Protein AF-A0A182JE90-F1 (afdb_monomer)

Secondary structure (DSSP, 8-state):
------EEEEEE-SB-TTS-B-SS-EEEEEEEE-HHHHHHHS-GGGGGGGSSTTEEEEEESSTT-S--TT-TTPEEEEEEEETTEEEEEEEEEEEE---EE-TTS-EE--TTSPEEEEEGGGGHHHHHHHGGGGGSSSTT--TTTTBPSSTT---GGGS-STTT-TTEEEEEEEETTTTEEEEEEEEE--SSS--SEES-SBTT-SSB--TT-TT--B--EE--EEEEEE-TTTTSSTTTT--EEEEESS---TTSTT--PPB--SS---TTS-EEEEE-EESSSB-SB-EEEEEEEPPHHHHHHHHHTTT-----TTTEEEEEETTPPTT---EEPTTPEEEEEEEETTEEEEEEEEEEEE--SS--TTPPEEEEESGGGHHHHHHHHH-

Mean predicted aligned error: 13.79 Å

Foldseek 3Di:
DDDDQPKFKWKFQAAALVRDGHPDIDMFIKGWDDLVVQCVQDDVVCNVLSVDPQKTKTAGPDARDADWGGQAQTFGWDWDQDPVGTDIDGQWGFHAFAWDADPVRDIGHHRRHITMTGGVVVCVVVCVVVVCVVVCFQLQNPPQAFAAPPVVPPDPVPDDPQLGQFFKFWDWDQPVVVRDIATAFIAGAADQFDAGWTLAFFQVDQWDDDPVGNPDIDGIDHADWPDKAQDPCQPPPHLFRVDIDTGGDDTDPPVDSSHHGATAGQDPPCAQHWKKWWAWFDAPGTHGGIDIFIKHWDDVVVQQVVCVVVVDRHDDPQFKTWIDTPQDDPPDDTHHGWNTFIWDWDDDPNGIGIYTQFTQHHDDNDDDNGHIGMGTGCNVCSVVCSVVVVD

Nearest PDB structures (foldseek):
  2bvx-assembly1_H  TM=7.458E-01  e=7.186E-11  Homo sapiens
  6tki-assembly1_H  TM=7.402E-01  e=2.080E-10  Homo sapiens
  3s7h-assembly1_B  TM=7.512E-01  e=5.710E-10  Homo sapiens
  1e0f-assembly1_D  TM=7.401E-01  e=7.448E-10  Homo sapiens
  1nrq-assembly1_H  TM=7.266E-01  e=6.241E-09  Homo sapiens

pLDDT: mean 82.3, std 11.25, range [27.52, 96.44]

Radius of gyration: 26.9 Å; Cα contacts (8 Å, |Δi|>4): 839; chains: 1; bounding box: 68×47×77 Å

Sequence (391 aa):
MLEDKLGGIVAGFGKTEQNKVSEVLQQTSIRIISKKECRKLLPANTHYLMDDDSKFCGVGESSDSNVCEGDSGGGLYAGTNTVGGVVWYLQGIVSAAPRKDHASGVTTCDANLPAVYTNVEKYRDWIAAHEKVLDERNLLKDSTCGVVRNVDVASETAKPLFNQYPWNALLEFTHLKKNSLVLICSGVLIHRRRSVRLGEFDIRTRDDTDASAPHQTFRAFSIDIEEVILHPNINKPPYSNDLALLRLKYDVDTAKANIHPICLPSLEEYKEQSLTLTGWKRSKHIFPTLERDTMITSSASECQDQYGTLHLDLPSTDDIVCAGYNNRPKGKCHNYAAGSPLQYIKRVDGNYHYFLAGLMAFSLPNCRMNATEVFVKLNGATEWIKKTVLS

Organism: Anopheles atroparvus (NCBI:txid41427)

Structure (mmCIF, N/CA/C/O backbone):
data_AF-A0A182JE90-F1
#
_entry.id   AF-A0A182JE90-F1
#
loop_
_atom_site.group_PDB
_atom_site.id
_atom_site.type_symbol
_atom_site.label_atom_id
_atom_site.label_alt_id
_atom_site.label_comp_id
_atom_site.label_asym_id
_atom_site.label_entity_id
_atom_site.label_seq_id
_atom_site.pdbx_PDB_ins_code
_atom_site.Cartn_x
_atom_site.Cartn_y
_atom_site.Cartn_z
_atom_site.occupancy
_atom_site.B_iso_or_equiv
_atom_site.auth_seq_id
_atom_site.auth_comp_id
_atom_site.auth_asym_id
_atom_site.auth_atom_id
_atom_site.pdbx_PDB_model_num
ATOM 1 N N . MET A 1 1 ? -12.183 -18.434 42.262 1.00 27.52 1 MET A N 1
ATOM 2 C CA . MET A 1 1 ? -13.412 -17.940 41.608 1.00 27.52 1 MET A CA 1
ATOM 3 C C . MET A 1 1 ? -13.403 -16.429 41.734 1.00 27.52 1 MET A C 1
ATOM 5 O O . MET A 1 1 ? -13.079 -15.947 42.811 1.00 27.52 1 MET A O 1
ATOM 9 N N . LEU A 1 2 ? -13.685 -15.715 40.650 1.00 33.16 2 LEU A N 1
ATOM 10 C CA . LEU A 1 2 ? -14.079 -14.307 40.662 1.00 33.16 2 LEU A CA 1
ATOM 11 C C . LEU A 1 2 ? -15.421 -14.286 39.937 1.00 33.16 2 LEU A C 1
ATOM 13 O O . LEU A 1 2 ? -15.488 -14.741 38.798 1.00 33.16 2 LEU A O 1
ATOM 17 N N . GLU A 1 3 ? -16.474 -13.871 40.630 1.00 28.88 3 GLU A N 1
ATOM 18 C CA . GLU A 1 3 ? -17.836 -13.850 40.096 1.00 28.88 3 GLU A CA 1
ATOM 19 C C . GLU A 1 3 ? -18.093 -12.526 39.364 1.00 28.88 3 GLU A C 1
ATOM 21 O O . GLU A 1 3 ? -17.723 -11.461 39.856 1.00 28.88 3 GLU A O 1
ATOM 26 N N . ASP A 1 4 ? -18.704 -12.616 38.182 1.00 38.41 4 ASP A N 1
ATOM 27 C CA . ASP A 1 4 ? -19.538 -11.625 37.485 1.00 38.41 4 ASP A CA 1
ATOM 28 C C . ASP A 1 4 ? -19.367 -10.124 37.810 1.00 38.41 4 ASP A C 1
ATOM 30 O O . ASP A 1 4 ? -20.339 -9.390 38.006 1.00 38.41 4 ASP A O 1
ATOM 34 N N . LYS A 1 5 ? -18.142 -9.598 37.697 1.00 47.75 5 LYS A N 1
ATOM 35 C CA . LYS A 1 5 ? -17.958 -8.201 37.274 1.00 47.75 5 LYS A CA 1
ATOM 36 C C . LYS A 1 5 ? -18.107 -8.111 35.752 1.00 47.75 5 LYS A C 1
ATOM 38 O O . LYS A 1 5 ? -17.116 -8.115 35.026 1.00 47.75 5 LYS A O 1
ATOM 43 N N . LEU A 1 6 ? -19.346 -7.988 35.262 1.00 72.31 6 LEU A N 1
ATOM 44 C CA . LEU A 1 6 ? -19.583 -7.521 33.892 1.00 72.31 6 LEU A CA 1
ATOM 45 C C . LEU A 1 6 ? -19.164 -6.044 33.805 1.00 72.31 6 LEU A C 1
ATOM 47 O O . LEU A 1 6 ? -19.884 -5.143 34.238 1.00 72.31 6 LEU A O 1
ATOM 51 N N . GLY A 1 7 ? -17.977 -5.801 33.265 1.00 82.75 7 GLY A N 1
ATOM 52 C CA . GLY A 1 7 ? -17.381 -4.478 33.144 1.00 82.75 7 GLY A CA 1
ATOM 53 C C . GLY A 1 7 ? -16.079 -4.524 32.355 1.00 82.75 7 GLY A C 1
ATOM 54 O O . GLY A 1 7 ? -15.557 -5.596 32.050 1.00 82.75 7 GLY A O 1
ATOM 55 N N . GLY A 1 8 ? -15.556 -3.351 32.022 1.00 92.44 8 GLY A N 1
ATOM 56 C CA . GLY A 1 8 ? -14.350 -3.215 31.215 1.00 92.44 8 GLY A CA 1
ATOM 57 C C . GLY A 1 8 ? -13.751 -1.818 31.294 1.00 92.44 8 GLY A C 1
ATOM 58 O O . GLY A 1 8 ? -14.289 -0.933 31.959 1.00 92.44 8 GLY A O 1
ATOM 59 N N . ILE A 1 9 ? -12.637 -1.627 30.597 1.00 94.31 9 ILE A N 1
ATOM 60 C CA . ILE A 1 9 ? -11.972 -0.332 30.454 1.00 94.31 9 ILE A CA 1
ATOM 61 C C . ILE A 1 9 ? -12.398 0.302 29.131 1.00 94.31 9 ILE A C 1
ATO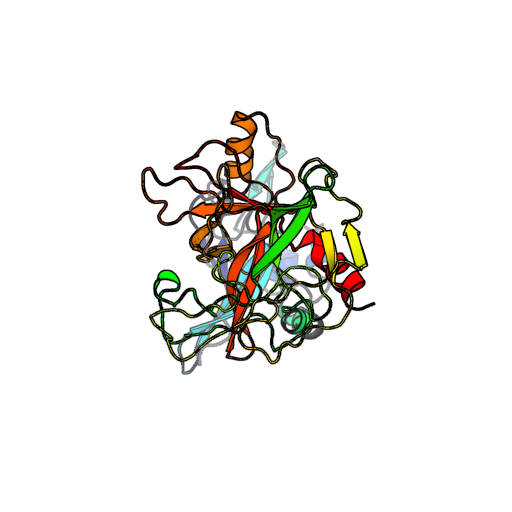M 63 O O . ILE A 1 9 ? -12.369 -0.357 28.090 1.00 94.31 9 ILE A O 1
ATOM 67 N N . VAL A 1 10 ? -12.772 1.578 29.167 1.00 94.19 10 VAL A N 1
ATOM 68 C CA . VAL A 1 10 ? -12.825 2.447 27.979 1.00 94.19 10 VAL A CA 1
ATOM 69 C C . VAL A 1 10 ? -11.572 3.306 27.939 1.00 94.19 10 VAL A C 1
ATOM 71 O O . VAL A 1 10 ? -11.056 3.681 28.992 1.00 94.19 10 VAL A O 1
ATOM 74 N N . ALA A 1 11 ? -11.106 3.644 26.740 1.00 92.69 11 ALA A N 1
ATOM 75 C CA . ALA A 1 11 ? -10.035 4.613 26.538 1.00 92.69 11 ALA A CA 1
ATOM 76 C C . ALA A 1 11 ? -10.356 5.524 25.346 1.00 92.69 11 ALA A C 1
ATOM 78 O O . ALA A 1 11 ? -10.935 5.063 24.360 1.00 92.69 11 ALA A O 1
ATOM 79 N N . GLY A 1 12 ? -9.994 6.804 25.441 1.00 89.38 12 GLY A N 1
ATOM 80 C CA . GLY A 1 12 ? -10.393 7.811 24.459 1.00 89.38 12 GLY A CA 1
ATOM 81 C C . GLY A 1 12 ? -9.766 9.192 24.662 1.00 89.38 12 GLY A C 1
ATOM 82 O O . GLY A 1 12 ? -9.000 9.426 25.600 1.00 89.38 12 GLY A O 1
ATOM 83 N N . PHE A 1 13 ? -10.088 10.093 23.736 1.00 88.81 13 PHE A N 1
ATOM 84 C CA . PHE A 1 13 ? -9.635 11.491 23.694 1.00 88.81 13 PHE A CA 1
ATOM 85 C C . PHE A 1 13 ? -10.816 12.480 23.767 1.00 88.81 13 PHE A C 1
ATOM 87 O O . PHE A 1 13 ? -10.643 13.673 23.514 1.00 88.81 13 PHE A O 1
ATOM 94 N N . GLY A 1 14 ? -12.027 11.997 24.071 1.00 85.69 14 GLY A N 1
ATOM 95 C CA . GLY A 1 14 ? -13.228 12.814 24.185 1.00 85.69 14 GLY A CA 1
ATOM 96 C C . GLY A 1 14 ? -13.172 13.841 25.314 1.00 85.69 14 GLY A C 1
ATOM 97 O O . GLY A 1 14 ? -12.132 14.113 25.924 1.00 85.69 14 GLY A O 1
ATOM 98 N N . LYS A 1 15 ? -14.314 14.480 25.568 1.00 86.31 15 LYS A N 1
ATOM 99 C CA . LYS A 1 15 ? -14.397 15.524 26.590 1.00 86.31 15 LYS A CA 1
ATOM 100 C C . LYS A 1 15 ? -14.193 14.964 27.999 1.00 86.31 15 LYS A C 1
ATOM 102 O O . LYS A 1 15 ? -14.953 14.109 28.436 1.00 86.31 15 LYS A O 1
ATOM 107 N N . THR A 1 16 ? -13.240 15.529 28.733 1.00 84.38 16 THR A N 1
ATOM 108 C CA . THR A 1 16 ? -13.053 15.290 30.169 1.00 84.38 16 THR A CA 1
ATOM 109 C C . THR A 1 16 ? -14.214 15.855 30.995 1.00 84.38 16 THR A C 1
ATOM 111 O O . THR A 1 16 ? -15.074 16.590 30.496 1.00 84.38 16 THR A O 1
ATOM 114 N N . GLU A 1 17 ? -14.195 15.600 32.301 1.00 80.50 17 GLU A N 1
ATOM 115 C CA . GLU A 1 17 ? -15.108 16.166 33.295 1.00 80.50 17 GLU A CA 1
ATOM 116 C C . GLU A 1 17 ? -15.094 17.711 33.341 1.00 80.50 17 GLU A C 1
ATOM 118 O O . GLU A 1 17 ? -16.080 18.327 33.743 1.00 80.50 17 GLU A O 1
ATOM 123 N N . GLN A 1 18 ? -14.036 18.371 32.839 1.00 81.81 18 GLN A N 1
ATOM 124 C CA . GLN A 1 18 ? -14.008 19.831 32.628 1.00 81.81 18 GLN A CA 1
ATOM 125 C C . GLN A 1 18 ? -14.626 20.277 31.283 1.00 81.81 18 GLN A C 1
ATOM 127 O O . GLN A 1 18 ? -14.460 21.433 30.885 1.00 81.81 18 GLN A O 1
ATOM 132 N N . ASN A 1 19 ? -15.330 19.387 30.572 1.00 80.56 19 ASN A N 1
ATOM 133 C CA . ASN A 1 19 ? -15.979 19.614 29.272 1.00 80.56 19 ASN A CA 1
ATOM 134 C C . ASN A 1 19 ? -14.999 20.038 28.148 1.00 80.56 19 ASN A C 1
ATOM 136 O O . ASN A 1 19 ? -15.390 20.733 27.207 1.00 80.56 19 ASN A O 1
ATOM 140 N N . LYS A 1 20 ? -13.727 19.615 28.234 1.00 84.94 20 LYS A N 1
ATOM 141 C CA . LYS A 1 20 ? -12.659 19.885 27.252 1.00 84.94 20 LYS A CA 1
ATOM 142 C C . LYS A 1 20 ? -12.189 18.594 26.589 1.00 84.94 20 LYS A C 1
ATOM 144 O O . LYS A 1 20 ? -11.984 17.611 27.284 1.00 84.94 20 LYS A O 1
ATOM 149 N N . VAL A 1 21 ? -11.978 18.615 25.273 1.00 85.25 21 VAL A N 1
ATOM 150 C CA . VAL A 1 21 ? -11.321 17.516 24.534 1.00 85.25 21 VAL A CA 1
ATOM 151 C C . VAL A 1 21 ? -9.910 17.308 25.095 1.00 85.25 21 VAL A C 1
ATOM 153 O O . VAL A 1 21 ? -9.232 18.294 25.394 1.00 85.25 21 VAL A O 1
ATOM 156 N N . SER A 1 22 ? -9.479 16.055 25.257 1.00 84.88 22 SER A N 1
ATOM 157 C CA . SER A 1 22 ? -8.168 15.745 25.834 1.00 84.88 22 SER A CA 1
ATOM 158 C C . SER A 1 22 ? -7.094 15.565 24.761 1.00 84.88 22 SER A C 1
ATOM 160 O O . SER A 1 22 ? -7.275 14.811 23.810 1.00 84.88 22 SER A O 1
ATOM 162 N N . GLU A 1 23 ? -5.942 16.215 24.937 1.00 84.38 23 GLU A N 1
ATOM 163 C CA . GLU A 1 23 ? -4.753 16.031 24.083 1.00 84.38 23 GLU A CA 1
ATOM 164 C C . GLU A 1 23 ? -3.990 14.729 24.411 1.00 84.38 23 GLU A C 1
ATOM 166 O O . GLU A 1 23 ? -3.116 14.303 23.658 1.00 84.38 23 GLU A O 1
ATOM 171 N N . VAL A 1 24 ? -4.317 14.083 25.536 1.00 86.06 24 VAL A N 1
ATOM 172 C CA . VAL A 1 24 ? -3.668 12.864 26.042 1.00 86.06 24 VAL A CA 1
ATOM 173 C C . VAL A 1 24 ? -4.723 11.782 26.246 1.00 86.06 24 VAL A C 1
ATOM 175 O O . VAL A 1 24 ? -5.781 12.057 26.811 1.00 86.06 24 VAL A O 1
ATOM 178 N N . LEU A 1 25 ? -4.420 10.546 25.838 1.00 89.38 25 LEU A N 1
ATOM 179 C CA . LEU A 1 25 ? -5.324 9.402 25.979 1.00 89.38 25 LEU A CA 1
ATOM 180 C C . LEU A 1 25 ? -5.727 9.203 27.449 1.00 89.38 25 LEU A C 1
ATOM 182 O O . LEU A 1 25 ? -4.871 8.977 28.305 1.00 89.38 25 LEU A O 1
ATOM 186 N N . GLN A 1 26 ? -7.029 9.258 27.723 1.00 92.31 26 GLN A N 1
ATOM 187 C CA . GLN A 1 26 ? -7.613 8.959 29.031 1.00 92.31 26 GLN A CA 1
ATOM 188 C C . GLN A 1 26 ? -8.208 7.549 29.042 1.00 92.31 26 GLN A C 1
ATOM 190 O O . GLN A 1 26 ? -8.471 6.970 27.988 1.00 92.31 26 GLN A O 1
ATOM 195 N N . GLN A 1 27 ? -8.451 7.003 30.236 1.00 93.38 27 GLN A N 1
ATOM 196 C CA . GLN A 1 27 ? -9.161 5.735 30.418 1.00 93.38 27 GLN A CA 1
ATOM 197 C C . GLN A 1 27 ? -10.010 5.732 31.694 1.00 93.38 27 GLN A C 1
ATOM 199 O O . GLN A 1 27 ? -9.674 6.420 32.658 1.00 93.38 27 GLN A O 1
ATOM 204 N N . THR A 1 28 ? -11.071 4.922 31.735 1.00 92.62 28 THR A N 1
ATOM 205 C CA . THR A 1 28 ? -11.839 4.674 32.969 1.00 92.62 28 THR A CA 1
ATOM 206 C C . THR A 1 28 ? -12.511 3.297 32.994 1.00 92.62 28 THR A C 1
ATOM 208 O O . THR A 1 28 ? -12.670 2.646 31.959 1.00 92.62 28 THR A O 1
ATOM 211 N N . SER A 1 29 ? -12.895 2.850 34.192 1.00 93.38 29 SER A N 1
ATOM 212 C CA . SER A 1 29 ? -13.616 1.598 34.435 1.00 93.38 29 SER A CA 1
ATOM 213 C C . SER A 1 29 ? -15.122 1.799 34.300 1.00 93.38 29 SER A C 1
ATOM 215 O O . SER A 1 29 ? -15.720 2.594 35.028 1.00 93.38 29 SER A O 1
ATOM 217 N N . ILE A 1 30 ? -15.747 1.017 33.423 1.00 93.88 30 ILE A N 1
ATOM 218 C CA . ILE A 1 30 ? -17.191 1.003 33.187 1.00 93.88 30 ILE A CA 1
ATOM 219 C C . ILE A 1 30 ? -17.784 -0.312 33.698 1.00 93.88 30 ILE A C 1
ATOM 221 O O . ILE A 1 30 ? -17.393 -1.398 33.264 1.00 93.88 30 ILE A O 1
ATOM 225 N N . ARG A 1 31 ? -18.783 -0.214 34.578 1.00 93.31 31 ARG A N 1
ATOM 226 C CA . ARG A 1 31 ? -19.623 -1.329 35.032 1.00 93.31 31 ARG A CA 1
ATOM 227 C C . ARG A 1 31 ? -20.856 -1.434 34.140 1.00 93.31 31 ARG A C 1
ATOM 229 O O . ARG A 1 31 ? -21.599 -0.463 33.992 1.00 93.31 31 ARG A O 1
ATOM 236 N N . ILE A 1 32 ? -21.100 -2.613 33.573 1.00 93.44 32 ILE A N 1
ATOM 237 C CA . ILE A 1 32 ? -22.286 -2.887 32.753 1.00 93.44 32 ILE A CA 1
ATOM 238 C C . ILE A 1 32 ? -23.518 -2.985 33.665 1.00 93.44 32 ILE A C 1
ATOM 240 O O . ILE A 1 32 ? -23.453 -3.521 34.774 1.00 93.44 32 ILE A O 1
ATOM 244 N N . ILE A 1 33 ? -24.649 -2.455 33.197 1.00 93.06 33 ILE A N 1
ATOM 245 C CA . ILE A 1 33 ? -25.927 -2.450 33.921 1.00 93.06 33 ILE A CA 1
ATOM 246 C C . ILE A 1 33 ? -27.022 -3.168 33.133 1.00 93.06 33 ILE A C 1
ATOM 248 O O . ILE A 1 33 ? -26.974 -3.277 31.905 1.00 93.06 33 ILE A O 1
ATOM 252 N N . SER A 1 34 ? -28.051 -3.649 33.833 1.00 92.50 34 SER A N 1
ATOM 253 C CA . SER A 1 34 ? -29.170 -4.336 33.174 1.00 92.50 34 SER A CA 1
ATOM 254 C C . SER A 1 34 ? -29.967 -3.376 32.276 1.00 92.50 34 SER A C 1
ATOM 256 O O . SER A 1 34 ? -30.152 -2.209 32.621 1.00 92.50 34 SER A O 1
ATOM 258 N N . LYS A 1 35 ? -30.548 -3.850 31.161 1.00 91.44 35 LYS A N 1
ATOM 259 C CA . LYS A 1 35 ? -31.402 -2.998 30.298 1.00 91.44 35 LYS A CA 1
ATOM 260 C C . LYS A 1 35 ? -32.570 -2.347 31.059 1.00 91.44 35 LYS A C 1
ATOM 262 O O . LYS A 1 35 ? -32.989 -1.240 30.734 1.00 91.44 35 LYS A O 1
ATOM 267 N N . LYS A 1 36 ? -33.089 -3.028 32.092 1.00 91.88 36 LYS A N 1
ATOM 268 C CA . LYS A 1 36 ? -34.163 -2.542 32.980 1.00 91.88 36 LYS A CA 1
ATOM 269 C C . LYS A 1 36 ? -33.703 -1.404 33.898 1.00 91.88 36 LYS A C 1
ATOM 271 O O . LYS A 1 36 ? -34.506 -0.541 34.235 1.00 91.88 36 LYS A O 1
ATOM 276 N N . GLU A 1 37 ? -32.441 -1.412 34.309 1.00 93.06 37 GLU A N 1
ATOM 277 C CA . GLU A 1 37 ? -31.788 -0.321 35.039 1.00 93.06 37 GLU A CA 1
ATOM 278 C C . GLU A 1 37 ? -31.461 0.827 34.078 1.00 93.06 37 GLU A C 1
ATOM 280 O O . GLU A 1 37 ? -31.847 1.962 34.336 1.00 93.06 37 GLU A O 1
ATOM 285 N N . CYS A 1 38 ? -30.898 0.530 32.902 1.00 92.06 38 CYS A N 1
ATOM 286 C CA . CYS A 1 38 ? -30.582 1.548 31.903 1.00 92.06 38 CYS A CA 1
ATOM 287 C C . CYS A 1 38 ? -31.819 2.324 31.424 1.00 92.06 38 CYS A C 1
ATOM 289 O O . CYS A 1 38 ? -31.812 3.549 31.469 1.00 92.06 38 CYS A O 1
ATOM 291 N N . ARG A 1 39 ? -32.932 1.654 31.078 1.00 92.19 39 ARG A N 1
ATOM 292 C CA . ARG A 1 39 ? -34.200 2.339 30.738 1.00 92.19 39 ARG A CA 1
ATOM 293 C C . ARG A 1 39 ? -34.792 3.181 31.882 1.00 92.19 39 ARG A C 1
ATOM 295 O O . ARG A 1 39 ? -35.634 4.025 31.615 1.00 92.19 39 ARG A O 1
ATOM 302 N N . LYS A 1 40 ? -34.397 2.991 33.148 1.00 92.06 40 LYS A N 1
ATOM 303 C CA . LYS A 1 40 ? -34.815 3.899 34.239 1.00 92.06 40 LYS A CA 1
ATOM 304 C C . LYS A 1 40 ? -33.989 5.184 34.293 1.00 92.06 40 LYS A C 1
ATOM 306 O O . LYS A 1 40 ? -34.481 6.179 34.811 1.00 92.06 40 LYS A O 1
ATOM 311 N N . LEU A 1 41 ? -32.743 5.132 33.826 1.00 89.56 41 LEU A N 1
ATOM 312 C CA . LEU A 1 41 ? -31.780 6.233 33.889 1.00 89.56 41 LEU A CA 1
ATOM 313 C C . LEU A 1 41 ? -31.692 7.010 32.562 1.00 89.56 41 LEU A C 1
ATOM 315 O O . LEU A 1 41 ? -31.358 8.190 32.563 1.00 89.56 41 LEU A O 1
ATOM 319 N N . LEU A 1 42 ? -32.000 6.363 31.434 1.00 87.44 42 LEU A N 1
ATOM 320 C CA . LEU A 1 42 ? -32.072 6.995 30.118 1.00 87.44 42 LEU A CA 1
ATOM 321 C C . LEU A 1 42 ? -33.322 7.888 29.970 1.00 87.44 42 LEU A C 1
ATOM 323 O O . LEU A 1 42 ? -34.409 7.493 30.407 1.00 87.44 42 LEU A O 1
ATOM 327 N N . PRO A 1 43 ? -33.212 9.036 29.271 1.00 84.19 43 PRO A N 1
ATOM 328 C CA . PRO A 1 43 ? -34.359 9.830 28.829 1.00 84.19 43 PRO A CA 1
ATOM 329 C C . PRO A 1 43 ? -35.387 9.006 28.038 1.00 84.19 43 PRO A C 1
ATOM 331 O O . PRO A 1 43 ? -35.025 8.164 27.221 1.00 84.19 43 PRO A O 1
ATOM 334 N N . ALA A 1 44 ? -36.683 9.273 28.230 1.00 85.81 44 ALA A N 1
ATOM 335 C CA . ALA A 1 44 ? -37.767 8.491 27.617 1.00 85.81 44 ALA A CA 1
ATOM 336 C C . ALA A 1 44 ? -37.666 8.384 26.080 1.00 85.81 44 ALA A C 1
ATOM 338 O O . ALA A 1 44 ? -37.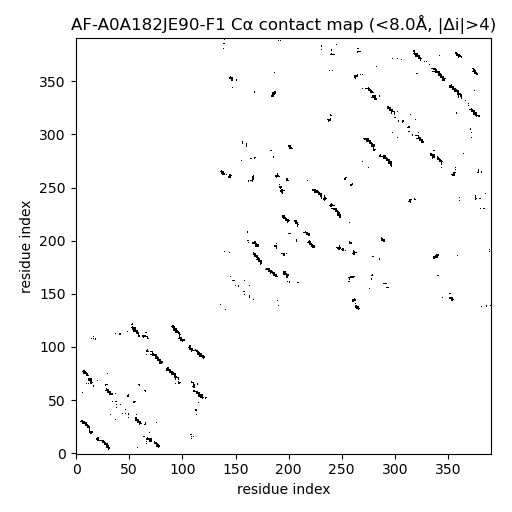950 7.338 25.500 1.00 85.81 44 ALA A O 1
ATOM 339 N N . ASN A 1 45 ? -37.192 9.442 25.416 1.00 84.88 45 ASN A N 1
ATOM 340 C CA . ASN A 1 45 ? -36.989 9.487 23.967 1.00 84.88 45 ASN A CA 1
ATOM 341 C C . ASN A 1 45 ? -35.799 8.645 23.462 1.00 84.88 45 ASN A C 1
ATOM 343 O O . ASN A 1 45 ? -35.604 8.575 22.253 1.00 84.88 45 ASN A O 1
ATOM 347 N N . THR A 1 46 ? -35.006 8.020 24.340 1.00 86.88 46 THR A N 1
ATOM 348 C CA . THR A 1 46 ? -33.884 7.131 23.975 1.00 86.88 46 THR A CA 1
ATOM 349 C C . THR A 1 46 ? -34.089 5.678 24.416 1.00 86.88 46 THR A C 1
ATOM 351 O O . THR A 1 46 ? -33.217 4.839 24.192 1.00 86.88 46 THR A O 1
ATOM 354 N N . HIS A 1 47 ? -35.254 5.329 24.983 1.00 89.44 47 HIS A N 1
ATOM 355 C CA . HIS A 1 47 ? -35.548 3.966 25.469 1.00 89.44 47 HIS A CA 1
ATOM 356 C C . HIS A 1 47 ? -35.495 2.890 24.379 1.00 89.44 47 HIS A C 1
ATOM 358 O O . HIS A 1 47 ? -35.203 1.737 24.706 1.00 89.44 47 HIS A O 1
ATOM 364 N N . TYR A 1 48 ? -35.693 3.287 23.115 1.00 89.19 48 TYR A N 1
ATOM 365 C CA . TYR A 1 48 ? -35.580 2.428 21.933 1.00 89.19 48 TYR A CA 1
ATOM 366 C C . TYR A 1 48 ? -34.189 1.790 21.781 1.00 89.19 48 TYR A C 1
ATOM 368 O O . TYR A 1 48 ? -34.053 0.700 21.231 1.00 89.19 48 TYR A O 1
ATOM 376 N N . LEU A 1 49 ? -33.139 2.424 22.324 1.00 88.56 49 LEU A N 1
ATOM 377 C CA . LEU A 1 49 ? -31.774 1.886 22.314 1.00 88.56 49 LEU A CA 1
ATOM 378 C C . LEU A 1 49 ? -31.638 0.573 23.105 1.00 88.56 49 LEU A C 1
ATOM 380 O O . LEU A 1 49 ? -30.620 -0.097 22.975 1.00 88.56 49 LEU A O 1
ATOM 384 N N . MET A 1 50 ? -32.637 0.217 23.920 1.00 92.69 50 MET A N 1
ATOM 385 C CA . MET A 1 50 ? -32.689 -0.991 24.752 1.00 92.69 50 MET A CA 1
ATOM 386 C C . MET A 1 50 ? -33.767 -1.996 24.299 1.00 92.69 50 MET A C 1
ATOM 388 O O . MET A 1 50 ? -34.086 -2.922 25.053 1.00 92.69 50 MET A O 1
ATOM 392 N N . ASP A 1 51 ? -34.352 -1.814 23.110 1.00 90.75 51 ASP A N 1
ATOM 393 C CA . ASP A 1 51 ? -35.430 -2.668 22.588 1.00 90.75 51 ASP A CA 1
ATOM 394 C C . ASP A 1 51 ? -34.933 -4.048 22.139 1.00 90.75 51 ASP A C 1
ATOM 396 O O . ASP A 1 51 ? -35.597 -5.049 22.408 1.00 90.75 51 ASP A O 1
ATOM 400 N N . ASP A 1 52 ? -33.738 -4.119 21.548 1.00 90.81 52 ASP A N 1
ATOM 401 C CA . ASP A 1 52 ? -33.096 -5.356 21.096 1.00 90.81 52 ASP A CA 1
ATOM 402 C C . ASP A 1 52 ? -31.768 -5.638 21.830 1.00 90.81 52 ASP A C 1
ATOM 404 O O . ASP A 1 52 ? -31.342 -4.900 22.722 1.00 90.81 52 ASP A O 1
ATOM 408 N N . ASP A 1 53 ? -31.131 -6.767 21.515 1.00 90.44 53 ASP A N 1
ATOM 409 C CA . ASP A 1 53 ? -29.857 -7.216 22.100 1.00 90.44 53 ASP A CA 1
ATOM 410 C C . ASP A 1 53 ? -28.601 -6.568 21.494 1.00 90.44 53 ASP A C 1
ATOM 412 O O . ASP A 1 53 ? -27.510 -6.755 22.039 1.00 90.44 53 ASP A O 1
ATOM 416 N N . SER A 1 54 ? -28.730 -5.793 20.410 1.00 93.12 54 SER A N 1
ATOM 417 C CA . SER A 1 54 ? -27.604 -5.153 19.712 1.00 93.12 54 SER A CA 1
ATOM 418 C C . SER A 1 54 ? -26.884 -4.107 20.559 1.00 93.12 54 SER A C 1
ATOM 420 O O . SER A 1 54 ? -25.822 -3.638 20.149 1.00 93.12 54 SER A O 1
ATOM 422 N N . LYS A 1 55 ? -27.445 -3.725 21.715 1.00 95.00 55 LYS A N 1
ATOM 423 C CA . LYS A 1 55 ? -26.899 -2.738 22.651 1.00 95.00 55 LYS A CA 1
ATOM 424 C C . LYS A 1 55 ? -27.019 -3.179 24.109 1.00 95.00 55 LYS A C 1
ATOM 426 O O . LYS A 1 55 ? -27.960 -3.865 24.510 1.00 95.00 55 LYS A O 1
ATOM 431 N N . PHE A 1 56 ? -26.073 -2.706 24.910 1.00 95.12 56 PHE A N 1
ATOM 432 C CA . PHE A 1 56 ? -26.111 -2.717 26.373 1.00 95.12 56 PHE A CA 1
ATOM 433 C C . PHE A 1 56 ? -25.717 -1.333 26.907 1.00 95.12 56 PHE A C 1
ATOM 435 O O . PHE A 1 56 ? -25.368 -0.439 26.136 1.00 95.12 56 PHE A O 1
ATOM 442 N N . CYS A 1 57 ? -25.776 -1.144 28.224 1.00 94.00 57 CYS A N 1
ATOM 443 C CA . CYS A 1 57 ? -25.346 0.097 28.861 1.00 94.00 57 CYS A CA 1
ATOM 444 C C . CYS A 1 57 ? -24.294 -0.146 29.933 1.00 94.00 57 CYS A C 1
ATOM 446 O O . CYS A 1 57 ? -24.267 -1.211 30.553 1.00 94.00 57 CYS A O 1
ATOM 448 N N . GLY A 1 58 ? -23.503 0.884 30.211 1.00 93.50 58 GLY A N 1
ATOM 449 C CA . GLY A 1 58 ? -22.617 0.924 31.365 1.00 93.50 58 GLY A CA 1
ATOM 450 C C . GLY A 1 58 ? -22.584 2.299 32.025 1.00 93.50 58 GLY A C 1
ATOM 451 O O . GLY A 1 58 ? -22.961 3.303 31.422 1.00 93.50 58 GLY A O 1
ATOM 452 N N . VAL A 1 59 ? -22.135 2.323 33.274 1.00 92.19 59 VAL A N 1
ATOM 453 C CA . VAL A 1 59 ? -21.870 3.528 34.075 1.00 92.19 59 VAL A CA 1
ATOM 454 C C . VAL A 1 59 ? -20.431 3.479 34.583 1.00 92.19 59 VAL A C 1
ATOM 456 O O . VAL A 1 59 ? -19.865 2.389 34.693 1.00 92.19 59 VAL A O 1
ATOM 459 N N . GLY A 1 60 ? -19.849 4.626 34.926 1.00 91.06 60 GLY A N 1
ATOM 460 C CA . GLY A 1 60 ? -18.567 4.663 35.632 1.00 91.06 60 GLY A CA 1
ATOM 461 C C . GLY A 1 60 ? -18.583 3.854 36.931 1.00 91.06 60 GLY A C 1
ATOM 462 O O . GLY A 1 60 ? -19.596 3.813 37.634 1.00 91.06 60 GLY A O 1
ATOM 463 N N . GLU A 1 61 ? -17.459 3.220 37.278 1.00 89.12 61 GLU A N 1
ATOM 464 C CA . GLU A 1 61 ? -17.235 2.758 38.660 1.00 89.12 61 GLU A CA 1
ATOM 465 C C . GLU A 1 61 ? -16.931 3.930 39.614 1.00 89.12 61 GLU A C 1
ATOM 467 O O . GLU A 1 61 ? -17.208 3.826 40.808 1.00 89.12 61 GLU A O 1
ATOM 472 N N . SER A 1 62 ? -16.428 5.051 39.085 1.00 84.56 62 SER A N 1
ATOM 473 C CA . SER A 1 62 ? -16.202 6.309 39.809 1.00 84.56 62 SER A CA 1
ATOM 474 C C . SER A 1 62 ? -17.242 7.366 39.428 1.00 84.56 62 SER A C 1
ATOM 476 O O . SER A 1 62 ? -17.650 7.450 38.269 1.00 84.56 62 SER A O 1
ATOM 478 N N . SER A 1 63 ? -17.620 8.219 40.384 1.00 75.69 63 SER A N 1
ATOM 479 C CA . SER A 1 63 ? -18.396 9.438 40.116 1.00 75.69 63 SER A CA 1
ATOM 480 C C . SER A 1 63 ? -17.677 10.342 39.113 1.00 75.69 63 SER A C 1
ATOM 482 O O . SER A 1 63 ? -16.448 10.413 39.118 1.00 75.69 63 SER A O 1
ATOM 484 N N . ASP A 1 64 ? -18.451 11.028 38.273 1.00 78.62 64 ASP A N 1
ATOM 485 C CA . ASP A 1 64 ? -17.974 11.954 37.234 1.00 78.62 64 ASP A CA 1
ATOM 486 C C . ASP A 1 64 ? -16.988 11.360 36.197 1.00 78.62 64 ASP A C 1
ATOM 488 O O . ASP A 1 64 ? -16.375 12.100 35.432 1.00 78.62 64 ASP A O 1
ATOM 492 N N . SER A 1 65 ? -16.873 10.026 36.101 1.00 86.12 65 SER A N 1
ATOM 493 C CA . SER A 1 65 ? -15.951 9.342 35.181 1.00 86.12 65 SER A CA 1
ATOM 494 C C . SER A 1 65 ? -16.684 8.376 34.243 1.00 86.12 65 SER A C 1
ATOM 496 O O . SER A 1 65 ? -17.126 7.305 34.651 1.00 86.12 65 SER A O 1
ATOM 498 N N . ASN A 1 66 ? -16.841 8.756 32.973 1.00 90.31 66 ASN A N 1
ATOM 499 C CA . ASN A 1 66 ? -17.548 7.982 31.944 1.00 90.31 66 ASN A CA 1
ATOM 500 C C . ASN A 1 66 ? -17.060 8.418 30.547 1.00 90.31 66 ASN A C 1
ATOM 502 O O . ASN A 1 66 ? -16.290 9.370 30.442 1.00 90.31 66 ASN A O 1
ATOM 506 N N . VAL A 1 67 ? -17.513 7.756 29.479 1.00 92.31 67 VAL A N 1
ATOM 507 C CA . VAL A 1 67 ? -17.305 8.247 28.100 1.00 92.31 67 VAL A CA 1
ATOM 508 C C . VAL A 1 67 ? -18.137 9.502 27.842 1.00 92.31 67 VAL A C 1
ATOM 510 O O . VAL A 1 67 ? -19.216 9.647 28.415 1.00 92.31 67 VAL A O 1
ATOM 513 N N . CYS A 1 68 ? -17.678 10.382 26.956 1.00 89.38 68 CYS A N 1
ATOM 514 C CA . CYS A 1 68 ? -18.325 11.658 26.655 1.00 89.38 68 CYS A CA 1
ATOM 515 C C . CYS A 1 68 ? -18.319 11.966 25.142 1.00 89.38 68 CYS A C 1
ATOM 517 O O . CYS A 1 68 ? -18.002 11.128 24.295 1.00 89.38 68 CYS A O 1
ATOM 519 N N . GLU A 1 69 ? -18.732 13.181 24.765 1.00 85.06 69 GLU A N 1
ATOM 520 C CA . GLU A 1 69 ? -18.647 13.652 23.378 1.00 85.06 69 GLU A CA 1
ATOM 521 C C . GLU A 1 69 ? -17.198 13.569 22.865 1.00 85.06 69 GLU A C 1
ATOM 523 O O . GLU A 1 69 ? -16.284 14.124 23.474 1.00 85.06 69 GLU A O 1
ATOM 528 N N . GLY A 1 70 ? -17.001 12.884 21.735 1.00 84.94 70 GLY A N 1
ATOM 529 C CA . GLY A 1 70 ? -15.685 12.588 21.155 1.00 84.94 70 GLY A CA 1
ATOM 530 C C . GLY A 1 70 ? -15.238 11.129 21.314 1.00 84.94 70 GLY A C 1
ATOM 531 O O . GLY A 1 70 ? -14.457 10.666 20.492 1.00 84.94 70 GLY A O 1
ATOM 532 N N . ASP A 1 71 ? -15.791 10.376 22.272 1.00 88.44 71 ASP A N 1
ATOM 533 C CA . ASP A 1 71 ? -15.464 8.950 22.464 1.00 88.44 71 ASP A CA 1
ATOM 534 C C . ASP A 1 71 ? -16.350 7.996 21.637 1.00 88.44 71 ASP A C 1
ATOM 536 O O . ASP A 1 71 ? -16.166 6.779 21.673 1.00 88.44 71 ASP A O 1
ATOM 540 N N . SER A 1 72 ? -17.327 8.519 20.888 1.00 88.81 72 SER A N 1
ATOM 541 C CA . SER A 1 72 ? -18.210 7.735 20.011 1.00 88.81 72 SER A CA 1
ATOM 542 C C . SER A 1 72 ? -17.416 6.942 18.968 1.00 88.81 72 SER A C 1
ATOM 544 O O . SER A 1 72 ? -16.616 7.508 18.228 1.00 88.81 72 SER A O 1
ATOM 546 N N . GLY A 1 73 ? -17.661 5.633 18.880 1.00 90.00 73 GLY A N 1
ATOM 547 C CA . GLY A 1 73 ? -16.846 4.702 18.088 1.00 90.00 73 GLY A CA 1
ATOM 548 C C . GLY A 1 73 ? -15.640 4.111 18.837 1.00 90.00 73 GLY A C 1
ATOM 549 O O . GLY A 1 73 ? -15.052 3.147 18.352 1.00 90.00 73 GLY A O 1
ATOM 550 N N . GLY A 1 74 ? -15.304 4.622 20.026 1.00 90.62 74 GLY A N 1
ATOM 551 C CA . GLY A 1 74 ? -14.297 4.048 20.922 1.00 90.62 74 GLY A CA 1
ATOM 552 C C . GLY A 1 74 ? -14.713 2.691 21.502 1.00 90.62 74 GLY A C 1
ATOM 553 O O . GLY A 1 74 ? -15.894 2.336 21.523 1.00 90.62 74 GLY A O 1
ATOM 554 N N . GLY A 1 75 ? -13.734 1.910 21.964 1.00 94.62 75 GLY A N 1
ATOM 555 C CA . GLY A 1 75 ? -13.949 0.551 22.467 1.00 94.62 75 GLY A CA 1
ATOM 556 C C . GLY A 1 75 ? -14.120 0.452 23.986 1.00 94.62 75 GLY A C 1
ATOM 557 O O . GLY A 1 75 ? -13.447 1.147 24.745 1.00 94.62 75 GLY A O 1
ATOM 558 N N . LEU A 1 76 ? -14.981 -0.474 24.418 1.00 95.31 76 LEU A N 1
ATOM 559 C CA . LEU A 1 76 ? -15.012 -1.033 25.772 1.00 95.31 76 LEU A CA 1
ATOM 560 C C . LEU A 1 76 ? -14.335 -2.409 25.750 1.00 95.31 76 LEU A C 1
ATOM 562 O O . LEU A 1 76 ? -14.793 -3.317 25.046 1.00 95.31 76 LEU A O 1
ATOM 566 N N . TYR A 1 77 ? -13.278 -2.570 26.544 1.00 94.94 77 TYR A N 1
ATOM 567 C CA . TYR A 1 77 ? -12.417 -3.751 26.550 1.00 94.94 77 TYR A CA 1
ATOM 568 C C . TYR A 1 77 ? -12.494 -4.513 27.878 1.00 94.94 77 TYR A C 1
ATOM 570 O O . TYR A 1 77 ? -12.300 -3.933 28.946 1.00 94.94 77 TYR A O 1
ATOM 578 N N . ALA A 1 78 ? -12.709 -5.827 27.816 1.00 91.56 78 ALA A N 1
ATOM 579 C CA . ALA A 1 78 ? -12.711 -6.718 28.975 1.00 91.56 78 ALA A CA 1
ATOM 580 C C . ALA A 1 78 ? -11.434 -7.576 29.006 1.00 91.56 78 ALA A C 1
ATOM 582 O O . ALA A 1 78 ? -11.133 -8.296 28.050 1.00 91.56 78 ALA A O 1
ATOM 583 N N . GLY A 1 79 ? -10.676 -7.495 30.102 1.00 85.50 79 GLY A N 1
ATOM 584 C CA . GLY A 1 79 ? -9.442 -8.257 30.306 1.00 85.50 79 GLY A CA 1
ATOM 585 C C . GLY A 1 79 ? -9.716 -9.636 30.909 1.00 85.50 79 GLY A C 1
ATOM 586 O O . GLY A 1 79 ? -10.248 -9.741 32.011 1.00 85.50 79 GLY A O 1
ATOM 587 N N . THR A 1 80 ? -9.323 -10.698 30.208 1.00 82.81 80 THR A N 1
ATOM 588 C CA . THR A 1 80 ? -9.455 -12.093 30.655 1.00 82.81 80 THR A CA 1
ATOM 589 C C . THR A 1 80 ? -8.086 -12.668 31.003 1.00 82.81 80 THR A C 1
ATOM 591 O O . THR A 1 80 ? -7.165 -12.625 30.189 1.00 82.81 80 THR A O 1
ATOM 594 N N . ASN A 1 81 ? -7.946 -13.250 32.195 1.00 83.19 81 ASN A N 1
ATOM 595 C CA . ASN A 1 81 ? -6.723 -13.953 32.588 1.00 83.19 81 ASN A CA 1
ATOM 596 C C . ASN A 1 81 ? -6.596 -15.282 31.828 1.00 83.19 81 ASN A C 1
ATOM 598 O O . ASN A 1 81 ? -7.461 -16.150 31.943 1.00 83.19 81 ASN A O 1
ATOM 602 N N . THR A 1 82 ? -5.497 -15.461 31.099 1.00 79.25 82 THR A N 1
ATOM 603 C CA . THR A 1 82 ? -5.135 -16.710 30.415 1.00 79.25 82 THR A CA 1
ATOM 604 C C . THR A 1 82 ? -3.801 -17.247 30.942 1.00 79.25 82 THR A C 1
ATOM 606 O O . THR A 1 82 ? -3.077 -16.551 31.654 1.00 79.25 82 THR A O 1
ATOM 609 N N . VAL A 1 83 ? -3.433 -18.471 30.551 1.00 79.62 83 VAL A N 1
ATOM 610 C CA . VAL A 1 83 ? -2.138 -19.089 30.908 1.00 79.62 83 VAL A CA 1
ATOM 611 C C . VAL A 1 83 ? -0.936 -18.256 30.418 1.00 79.62 83 VAL A C 1
ATOM 613 O O . VAL A 1 83 ? 0.129 -18.313 31.024 1.00 79.62 83 VAL A O 1
ATOM 616 N N . GLY A 1 84 ? -1.107 -17.453 29.359 1.00 82.19 84 GLY A N 1
ATOM 617 C CA . GLY A 1 84 ? -0.082 -16.551 28.819 1.00 82.19 84 GLY A CA 1
ATOM 618 C C . GLY A 1 84 ? -0.147 -15.102 29.325 1.00 82.19 84 GLY A C 1
ATOM 619 O O . GLY A 1 84 ? 0.584 -14.263 28.808 1.00 82.19 84 GLY A O 1
ATOM 620 N N . GLY A 1 85 ? -1.021 -14.785 30.289 1.00 82.31 85 GLY A N 1
ATOM 621 C CA . GLY A 1 85 ? -1.276 -13.418 30.764 1.00 82.31 85 GLY A CA 1
ATOM 622 C C . GLY A 1 85 ? -2.669 -12.892 30.394 1.00 82.31 85 GLY A C 1
ATOM 623 O O . GLY A 1 85 ? -3.558 -13.660 30.018 1.00 82.31 85 GLY A O 1
ATOM 624 N N . VAL A 1 86 ? -2.884 -11.580 30.534 1.00 83.00 86 VAL A N 1
ATOM 625 C CA . VAL A 1 86 ? -4.190 -10.943 30.276 1.00 83.00 86 VAL A CA 1
ATOM 626 C C . VAL A 1 86 ? -4.410 -10.746 28.775 1.00 83.00 86 VAL A C 1
ATOM 628 O O . VAL A 1 86 ? -3.643 -10.039 28.125 1.00 83.00 86 VAL A O 1
ATOM 631 N N . VAL A 1 87 ? -5.491 -11.314 28.241 1.00 83.75 87 VAL A N 1
ATOM 632 C CA . VAL A 1 87 ? -5.974 -11.046 26.878 1.00 83.75 87 VAL A CA 1
ATOM 633 C C . VAL A 1 87 ? -7.177 -10.113 26.957 1.00 83.75 87 VAL A C 1
ATOM 635 O O . VAL A 1 87 ? -8.137 -10.391 27.674 1.00 83.75 87 VAL A O 1
ATOM 638 N N . TRP A 1 88 ? -7.125 -9.002 26.225 1.00 87.56 88 TRP A N 1
ATOM 639 C CA . TRP A 1 88 ? -8.198 -8.009 26.177 1.00 87.56 88 TRP A CA 1
ATOM 640 C C . TRP A 1 88 ? -9.110 -8.253 24.977 1.00 87.56 88 TRP A C 1
ATOM 642 O O . TRP A 1 88 ? -8.641 -8.360 23.845 1.00 87.56 88 TRP A O 1
ATOM 652 N N . TYR A 1 89 ? -10.417 -8.306 25.223 1.00 88.94 89 TYR A N 1
ATOM 653 C CA . TYR A 1 89 ? -11.440 -8.492 24.196 1.00 88.94 89 TYR A CA 1
ATOM 654 C C . TYR A 1 89 ? -12.304 -7.239 24.070 1.00 88.94 89 TYR A C 1
ATOM 656 O O . TYR A 1 89 ? -12.790 -6.718 25.074 1.00 88.94 89 TYR A O 1
ATOM 664 N N . LEU A 1 90 ? -12.537 -6.778 22.839 1.00 93.00 90 LEU A N 1
ATOM 665 C CA . LEU A 1 90 ? -13.520 -5.733 22.556 1.00 93.00 90 LEU A CA 1
ATOM 666 C C . LEU A 1 90 ? -14.930 -6.292 22.810 1.00 93.00 90 LEU A C 1
ATOM 668 O O . LEU A 1 90 ? -15.396 -7.168 22.081 1.00 93.00 90 LEU A O 1
ATOM 672 N N . GLN A 1 91 ? -15.596 -5.799 23.853 1.00 93.75 91 GLN A N 1
ATOM 673 C CA . GLN A 1 91 ? -16.940 -6.231 24.251 1.00 93.75 91 GLN A CA 1
ATOM 674 C C . GLN A 1 91 ? -18.023 -5.293 23.707 1.00 93.75 91 GLN A C 1
ATOM 676 O O . GLN A 1 91 ? -19.107 -5.741 23.327 1.00 93.75 91 GLN A O 1
ATOM 681 N N . GLY A 1 92 ? -17.731 -3.993 23.643 1.00 95.06 92 GLY A N 1
ATOM 682 C CA . GLY A 1 92 ? -18.663 -2.990 23.140 1.00 95.06 92 GLY A CA 1
ATOM 683 C C . GLY A 1 92 ? -17.982 -1.848 22.400 1.00 95.06 92 GLY A C 1
ATOM 684 O O . GLY A 1 92 ? -16.786 -1.622 22.559 1.00 95.06 92 GLY A O 1
ATOM 685 N N . ILE A 1 93 ? -18.766 -1.116 21.611 1.00 96.44 93 ILE A N 1
ATOM 686 C CA . ILE A 1 93 ? -18.352 0.122 20.933 1.00 96.44 93 ILE A CA 1
ATOM 687 C C . ILE A 1 93 ? -19.275 1.250 21.400 1.00 96.44 93 ILE A C 1
ATOM 689 O O . ILE A 1 93 ? -20.493 1.069 21.386 1.00 96.44 93 ILE A O 1
ATOM 693 N N . VAL A 1 94 ? -18.727 2.396 21.812 1.00 94.81 94 VAL A N 1
ATOM 694 C CA . VAL A 1 94 ? -19.502 3.557 22.292 1.00 94.81 94 VAL A CA 1
ATOM 695 C C . VAL A 1 94 ? -20.470 4.019 21.199 1.00 94.81 94 VAL A C 1
ATOM 697 O O . VAL A 1 94 ? -20.048 4.484 20.140 1.00 94.81 94 VAL A O 1
ATOM 700 N N . SER A 1 95 ? -21.774 3.886 21.458 1.00 91.81 95 SER A N 1
ATOM 701 C CA . SER A 1 95 ? -22.852 4.189 20.506 1.00 91.81 95 SER A CA 1
ATOM 702 C C . SER A 1 95 ? -23.622 5.460 20.859 1.00 91.81 95 SER A C 1
ATOM 704 O O . SER A 1 95 ? -24.128 6.117 19.952 1.00 91.81 95 SER A O 1
ATOM 706 N N . ALA A 1 96 ? -23.747 5.791 22.145 1.00 88.75 96 ALA A N 1
ATOM 707 C CA . ALA A 1 96 ? -24.270 7.074 22.605 1.00 88.75 96 ALA A CA 1
ATOM 708 C C . ALA A 1 96 ? -23.663 7.423 23.970 1.00 88.75 96 ALA A C 1
ATOM 710 O O . ALA A 1 96 ? -23.745 6.630 24.912 1.00 88.75 96 ALA A O 1
ATOM 711 N N . ALA A 1 97 ? -23.065 8.609 24.063 1.00 83.62 97 ALA A N 1
ATOM 712 C CA . ALA A 1 97 ? -22.511 9.133 25.303 1.00 83.62 97 ALA A CA 1
ATOM 713 C C . ALA A 1 97 ? -23.595 9.822 26.168 1.00 83.62 97 ALA A C 1
ATOM 715 O O . ALA A 1 97 ? -24.580 10.336 25.624 1.00 83.62 97 ALA A O 1
ATOM 716 N N . PRO A 1 98 ? -23.416 9.871 27.500 1.00 79.62 98 PRO A N 1
ATOM 717 C CA . PRO A 1 98 ? -24.202 10.685 28.418 1.00 79.62 98 PRO A CA 1
ATOM 718 C C . PRO A 1 98 ? -24.289 12.156 27.996 1.00 79.62 98 PRO A C 1
ATOM 720 O O . PRO A 1 98 ? -23.282 12.790 27.682 1.00 79.62 98 PRO A O 1
ATOM 723 N N . ARG A 1 99 ? -25.502 12.717 28.036 1.00 79.56 99 ARG A N 1
ATOM 724 C CA . ARG A 1 99 ? -25.808 14.081 27.587 1.00 79.56 99 ARG A CA 1
ATOM 725 C C . ARG A 1 99 ? -26.688 14.804 28.603 1.00 79.56 99 ARG A C 1
ATOM 727 O O . ARG A 1 99 ? -27.691 14.252 29.052 1.00 79.56 99 ARG A O 1
ATOM 734 N N . LYS A 1 100 ? -26.355 16.063 28.890 1.00 78.12 100 LYS A N 1
ATOM 735 C CA . LYS A 1 100 ? -27.147 16.995 29.697 1.00 78.12 100 LYS A CA 1
ATOM 736 C C . LYS A 1 100 ? -27.334 18.304 28.945 1.00 78.12 100 LYS A C 1
ATOM 738 O O . LYS A 1 100 ? -26.368 18.989 28.616 1.00 78.12 100 LYS A O 1
ATOM 743 N N . ASP A 1 101 ? -28.590 18.643 28.693 1.00 78.12 101 ASP A N 1
ATOM 744 C CA . ASP A 1 101 ? -28.977 19.898 28.060 1.00 78.12 101 ASP A CA 1
ATOM 745 C C . ASP A 1 101 ? -29.309 20.948 29.120 1.00 78.12 101 ASP A C 1
ATOM 747 O O . ASP A 1 101 ? -30.097 20.708 30.037 1.00 78.12 101 ASP A O 1
ATOM 751 N N . HIS A 1 102 ? -28.686 22.118 29.000 1.00 78.44 102 HIS A N 1
ATOM 752 C CA . HIS A 1 102 ? -28.881 23.247 29.904 1.00 78.44 102 HIS A CA 1
ATOM 753 C C . HIS A 1 102 ? -29.890 24.230 29.308 1.00 78.44 102 HIS A C 1
ATOM 755 O O . HIS A 1 102 ? -29.972 24.399 28.092 1.00 78.44 102 HIS A O 1
ATOM 761 N N . ALA A 1 103 ? -30.617 24.956 30.161 1.00 79.88 103 ALA A N 1
ATOM 762 C CA . ALA A 1 103 ? -31.610 25.951 29.729 1.00 79.88 103 ALA A CA 1
ATOM 763 C C . ALA A 1 103 ? -31.021 27.119 28.901 1.00 79.88 103 ALA A C 1
ATOM 765 O O . ALA A 1 103 ? -31.763 27.871 28.277 1.00 79.88 103 ALA A O 1
ATOM 766 N N . SER A 1 104 ? -29.692 27.259 28.871 1.00 80.19 104 SER A N 1
ATOM 767 C CA . SER A 1 104 ? -28.938 28.175 28.008 1.00 80.19 104 SER A CA 1
ATOM 768 C C . SER A 1 104 ? -28.766 27.689 26.559 1.00 80.19 104 SER A C 1
ATOM 770 O O . SER A 1 104 ? -28.152 28.391 25.760 1.00 80.19 104 SER A O 1
ATOM 772 N N . GLY A 1 105 ? -29.240 26.484 26.218 1.00 76.62 105 GLY A N 1
ATOM 773 C CA . GLY A 1 105 ? -28.989 25.832 24.927 1.00 76.62 105 GLY A CA 1
ATOM 774 C C . GLY A 1 105 ? -27.603 25.186 24.806 1.00 76.62 105 GLY A C 1
ATOM 775 O O . GLY A 1 105 ? -27.281 24.625 23.762 1.00 76.62 105 GLY A O 1
ATOM 776 N N . VAL A 1 106 ? -26.782 25.243 25.860 1.00 76.38 106 VAL A N 1
ATOM 777 C CA . VAL A 1 106 ? -25.493 24.543 25.931 1.00 76.38 106 VAL A CA 1
ATOM 778 C C . VAL A 1 106 ? -25.725 23.077 26.298 1.00 76.38 106 VAL A C 1
ATOM 780 O O . VAL A 1 106 ? -26.515 22.772 27.190 1.00 76.38 106 VAL A O 1
ATOM 783 N N . THR A 1 107 ? -24.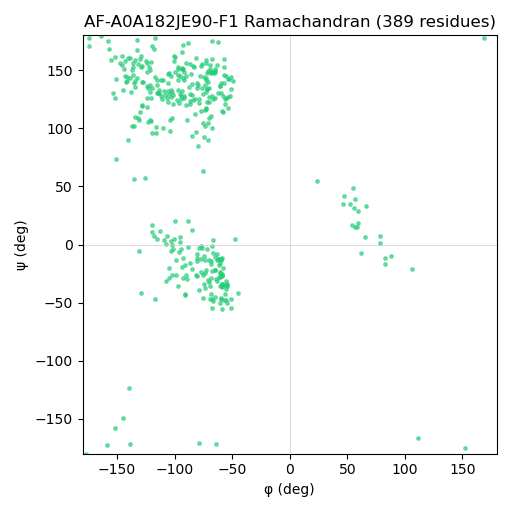986 22.177 25.657 1.00 73.94 107 THR A N 1
ATOM 784 C CA . THR A 1 107 ? -24.931 20.752 26.004 1.00 73.94 107 THR A CA 1
ATOM 785 C C . THR A 1 107 ? -23.605 20.438 26.705 1.00 73.94 107 THR A C 1
ATOM 787 O O . THR A 1 107 ? -22.550 20.940 26.307 1.00 73.94 107 THR A O 1
ATOM 790 N N . THR A 1 108 ? -23.647 19.609 27.749 1.00 81.00 108 THR A N 1
ATOM 791 C CA . THR A 1 108 ? -22.455 19.037 28.399 1.00 81.00 108 THR A CA 1
ATOM 792 C C . THR A 1 108 ? -22.592 17.524 28.530 1.00 81.00 108 THR A C 1
ATOM 794 O O . THR A 1 108 ? -23.700 16.982 28.497 1.00 81.00 108 THR A O 1
ATOM 797 N N . CYS A 1 109 ? -21.472 16.841 28.757 1.00 83.81 109 CYS A N 1
ATOM 798 C CA . CYS A 1 109 ? -21.514 15.489 29.308 1.00 83.81 109 CYS A CA 1
ATOM 799 C C . CYS A 1 109 ? -22.124 15.516 30.728 1.00 83.81 109 CYS A C 1
ATOM 801 O O . CYS A 1 109 ? -22.065 16.540 31.419 1.00 83.81 109 CYS A O 1
ATOM 803 N N . ASP A 1 110 ? -22.707 14.400 31.160 1.00 84.38 110 ASP A N 1
ATOM 804 C CA . ASP A 1 110 ? -23.041 14.130 32.565 1.00 84.38 110 ASP A CA 1
ATOM 805 C C . ASP A 1 110 ? -22.737 12.665 32.850 1.00 84.38 110 ASP A C 1
ATOM 807 O O . ASP A 1 110 ? -23.567 11.781 32.640 1.00 84.38 110 ASP A O 1
ATOM 811 N N . ALA A 1 111 ? -21.502 12.413 33.275 1.00 83.94 111 ALA A N 1
ATOM 812 C CA . ALA A 1 111 ? -20.935 11.080 33.427 1.00 83.94 111 ALA A CA 1
ATOM 813 C C . ALA A 1 111 ? -21.702 10.169 34.413 1.00 83.94 111 ALA A C 1
ATOM 815 O O . ALA A 1 111 ? -21.498 8.955 34.403 1.00 83.94 111 ALA A O 1
ATOM 816 N N . ASN A 1 112 ? -22.618 10.727 35.211 1.00 82.00 112 ASN A N 1
ATOM 817 C CA . ASN A 1 112 ? -23.467 9.997 36.152 1.00 82.00 112 ASN A CA 1
ATOM 818 C C . ASN A 1 112 ? -24.687 9.323 35.481 1.00 82.00 112 ASN A C 1
ATOM 820 O O . ASN A 1 112 ? -25.344 8.485 36.102 1.00 82.00 112 ASN A O 1
ATOM 824 N N . LEU A 1 113 ? -24.994 9.651 34.218 1.00 86.31 113 LEU A N 1
ATOM 825 C CA . LEU A 1 113 ? -25.962 8.919 33.387 1.00 86.31 113 LEU A CA 1
ATOM 826 C C . LEU A 1 113 ? -25.280 7.741 32.655 1.00 86.31 113 LEU A C 1
ATOM 828 O O . LEU A 1 113 ? -24.071 7.775 32.422 1.00 86.31 113 LEU A O 1
ATOM 832 N N . PRO A 1 114 ? -26.017 6.683 32.263 1.00 91.62 114 PRO A N 1
ATOM 833 C CA . PRO A 1 114 ? -25.432 5.555 31.545 1.00 91.62 114 PRO A CA 1
ATOM 834 C C . PRO A 1 114 ? -25.041 5.905 30.106 1.00 91.62 114 PRO A C 1
ATOM 836 O O . PRO A 1 114 ? -25.797 6.541 29.371 1.00 91.62 114 PRO A O 1
ATOM 839 N N . ALA A 1 115 ? -23.890 5.388 29.687 1.00 93.31 115 ALA A N 1
ATOM 840 C CA . ALA A 1 115 ? -23.478 5.329 28.293 1.00 93.31 115 ALA A CA 1
ATOM 841 C C . ALA A 1 115 ? -24.052 4.071 27.621 1.00 93.31 115 ALA A C 1
ATOM 843 O O . ALA A 1 115 ? -24.178 3.020 28.261 1.00 93.31 115 ALA A O 1
ATOM 844 N N . VAL A 1 116 ? -24.368 4.161 26.327 1.00 94.56 116 VAL A N 1
ATOM 845 C CA . VAL A 1 116 ? -24.889 3.043 25.522 1.00 94.56 116 VAL A CA 1
ATOM 846 C C . VAL A 1 116 ? -23.806 2.529 24.581 1.00 94.56 116 VAL A C 1
ATOM 848 O O . VAL A 1 116 ? -23.184 3.302 23.848 1.00 94.56 116 VAL A O 1
ATOM 851 N N . TYR A 1 117 ? -23.629 1.211 24.558 1.00 95.75 117 TYR A N 1
ATOM 852 C CA . TYR A 1 117 ? -22.617 0.510 23.775 1.00 95.75 117 TYR A CA 1
ATOM 853 C C . TYR A 1 117 ? -23.279 -0.461 22.798 1.00 95.75 117 TYR A C 1
ATOM 855 O O . TYR A 1 117 ? -24.164 -1.224 23.186 1.00 95.75 117 TYR A O 1
ATOM 863 N N . THR A 1 118 ? -22.823 -0.479 21.547 1.00 96.12 118 THR A N 1
ATOM 864 C CA . THR A 1 118 ? -23.136 -1.543 20.584 1.00 96.12 118 THR A CA 1
ATOM 865 C C . THR A 1 118 ? -22.471 -2.838 21.041 1.00 96.12 118 THR A C 1
ATOM 867 O O . THR A 1 118 ? -21.271 -2.855 21.305 1.00 96.12 118 THR A O 1
ATOM 870 N N . ASN A 1 119 ? -23.245 -3.916 21.136 1.00 94.75 119 ASN A N 1
ATOM 871 C CA . ASN A 1 119 ? -22.829 -5.213 21.651 1.00 94.75 119 ASN A CA 1
ATOM 872 C C . ASN A 1 119 ? -22.086 -6.030 20.585 1.00 94.75 119 ASN A C 1
ATOM 874 O O . ASN A 1 119 ? -22.717 -6.704 19.771 1.00 94.75 119 ASN A O 1
ATOM 878 N N . VAL A 1 120 ? -20.750 -5.997 20.606 1.00 94.31 120 VAL A N 1
ATOM 879 C CA . VAL A 1 120 ? -19.898 -6.641 19.586 1.00 94.31 120 VAL A CA 1
ATOM 880 C C . VAL A 1 120 ? -20.122 -8.155 19.519 1.00 94.31 120 VAL A C 1
ATOM 882 O O . VAL A 1 120 ? -20.027 -8.739 18.441 1.00 94.31 120 VAL A O 1
ATOM 885 N N . GLU A 1 121 ? -20.521 -8.791 20.626 1.00 91.25 121 GLU A N 1
ATOM 886 C CA . GLU A 1 121 ? -20.873 -10.214 20.650 1.00 91.25 121 GLU A CA 1
ATOM 887 C C . GLU A 1 121 ? -21.974 -10.565 19.636 1.00 91.25 121 GLU A C 1
ATOM 889 O O . GLU A 1 121 ? -21.853 -11.549 18.910 1.00 91.25 121 GLU A O 1
ATOM 894 N N . LYS A 1 122 ? -23.015 -9.731 19.531 1.00 93.81 122 LYS A N 1
ATOM 895 C CA . LYS A 1 122 ? -24.176 -9.972 18.654 1.00 93.81 122 LYS A CA 1
ATOM 896 C C . LYS A 1 122 ? -23.869 -9.737 17.174 1.00 93.81 122 LYS A C 1
ATOM 898 O O . LYS A 1 122 ? -24.674 -10.103 16.325 1.00 93.81 122 LYS A O 1
ATOM 903 N N . TYR A 1 123 ? -22.704 -9.165 16.871 1.00 92.38 123 TYR A N 1
ATOM 904 C CA . TYR A 1 123 ? -22.195 -9.010 15.512 1.00 92.38 123 TYR A CA 1
ATOM 905 C C . TYR A 1 123 ? -21.120 -10.047 15.160 1.00 92.38 123 TYR A C 1
ATOM 907 O O . TYR A 1 123 ? -20.668 -10.031 14.022 1.00 92.38 123 TYR A O 1
ATOM 915 N N . ARG A 1 124 ? -20.730 -10.970 16.059 1.00 88.75 124 ARG A N 1
ATOM 916 C CA . ARG A 1 124 ? -19.672 -11.975 15.799 1.00 88.75 124 ARG A CA 1
ATOM 917 C C . ARG A 1 124 ? -19.881 -12.753 14.501 1.00 88.75 124 ARG A C 1
ATOM 919 O O . ARG A 1 124 ? -18.944 -12.848 13.720 1.00 88.75 124 ARG A O 1
ATOM 926 N N . ASP A 1 125 ? -21.090 -13.244 14.237 1.00 89.50 125 ASP A N 1
ATOM 927 C CA . ASP A 1 125 ? -21.377 -14.018 13.020 1.00 89.50 125 ASP A CA 1
ATOM 928 C C . ASP A 1 125 ? -21.320 -13.148 11.755 1.00 89.50 125 ASP A C 1
ATOM 930 O O . ASP A 1 125 ? -20.844 -13.590 10.710 1.00 89.50 125 ASP A O 1
ATOM 934 N N . TRP A 1 126 ? -21.749 -11.883 11.849 1.00 88.75 126 TRP A N 1
ATOM 935 C CA . TRP A 1 126 ? -21.613 -10.917 10.757 1.00 88.75 126 TRP A CA 1
ATOM 936 C C . TRP A 1 126 ? -20.142 -10.555 10.519 1.00 88.75 126 TRP A C 1
ATOM 938 O O . TRP A 1 126 ? -19.708 -10.541 9.370 1.00 88.75 126 TRP A O 1
ATOM 948 N N . ILE A 1 127 ? -19.364 -10.335 11.582 1.00 84.38 127 ILE A N 1
ATOM 949 C CA . ILE A 1 127 ? -17.918 -10.096 11.518 1.00 84.38 127 ILE A CA 1
ATOM 950 C C . ILE A 1 127 ? -17.245 -11.299 10.849 1.00 84.38 127 ILE A C 1
ATOM 952 O O . ILE A 1 127 ? -16.637 -11.120 9.803 1.00 84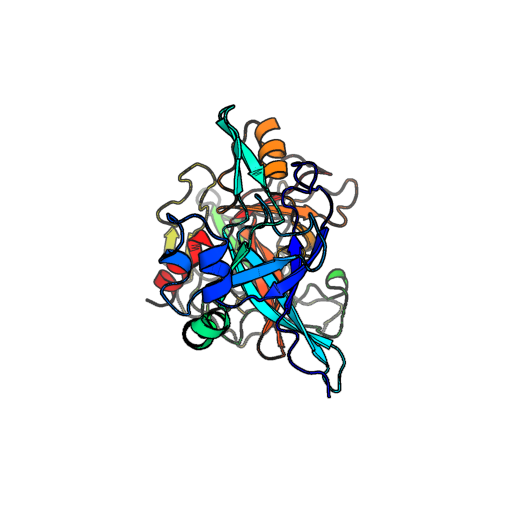.38 127 ILE A O 1
ATOM 956 N N . ALA A 1 128 ? -17.442 -12.523 11.346 1.00 81.56 128 ALA A N 1
ATOM 957 C CA . ALA A 1 128 ? -16.849 -13.744 10.794 1.00 81.56 128 ALA A CA 1
ATOM 958 C C . ALA A 1 128 ? -17.255 -14.020 9.330 1.00 81.56 128 ALA A C 1
ATOM 960 O O . ALA A 1 128 ? -16.437 -14.468 8.525 1.00 81.56 128 ALA A O 1
ATOM 961 N N . ALA A 1 129 ? -18.494 -13.699 8.937 1.00 79.69 129 ALA A N 1
ATOM 962 C CA . ALA A 1 129 ? -18.924 -13.783 7.539 1.00 79.69 129 ALA A CA 1
ATOM 963 C C . ALA A 1 129 ? -18.163 -12.806 6.617 1.00 79.69 129 ALA A C 1
ATOM 965 O O . ALA A 1 129 ? -17.952 -13.116 5.442 1.00 79.69 129 ALA A O 1
ATOM 966 N N . HIS A 1 130 ? -17.715 -11.662 7.149 1.00 72.56 130 HIS A N 1
ATOM 967 C CA . HIS A 1 130 ? -16.957 -10.632 6.429 1.00 72.56 130 HIS A CA 1
ATOM 968 C C . HIS A 1 130 ? -15.444 -10.644 6.743 1.00 72.56 130 HIS A C 1
ATOM 970 O O . HIS A 1 130 ? -14.677 -9.982 6.048 1.00 72.56 130 HIS A O 1
ATOM 976 N N . GLU A 1 131 ? -14.963 -11.464 7.686 1.00 60.91 131 GLU A N 1
ATOM 977 C CA . GLU A 1 131 ? -13.531 -11.678 7.978 1.00 60.91 131 GLU A CA 1
ATOM 978 C C . GLU A 1 131 ? -12.766 -12.236 6.770 1.00 60.91 131 GLU A C 1
ATOM 980 O O . GLU A 1 131 ? -11.548 -12.096 6.693 1.00 60.91 131 GLU A O 1
ATOM 985 N N . LYS A 1 132 ? -13.464 -12.761 5.754 1.00 52.50 132 LYS A N 1
ATOM 986 C CA . LYS A 1 132 ? -12.884 -13.074 4.437 1.00 52.50 132 LYS A CA 1
ATOM 987 C C . LYS A 1 132 ? -12.283 -11.861 3.712 1.00 52.50 132 LYS A C 1
ATOM 989 O O . LYS A 1 132 ? -11.483 -12.049 2.804 1.00 52.50 132 LYS A O 1
ATOM 994 N N . VAL A 1 133 ? -12.553 -10.627 4.146 1.00 53.41 133 VAL A N 1
ATOM 995 C CA . VAL A 1 133 ? -11.781 -9.440 3.727 1.00 53.41 133 VAL A CA 1
ATOM 996 C C . VAL A 1 133 ? -10.290 -9.581 4.084 1.00 53.41 133 VAL A C 1
ATOM 998 O O . VAL A 1 133 ? -9.437 -9.064 3.367 1.00 53.41 133 VAL A O 1
ATOM 1001 N N . LEU A 1 134 ? -9.933 -10.352 5.121 1.00 49.91 134 LEU A N 1
ATOM 1002 C CA . LEU A 1 134 ? -8.539 -10.648 5.475 1.00 49.91 134 LEU A CA 1
ATOM 1003 C C . LEU A 1 134 ? -7.815 -11.520 4.426 1.00 49.91 134 LEU A C 1
ATOM 1005 O O . LEU A 1 134 ? -6.586 -11.440 4.354 1.00 49.91 134 LEU A O 1
ATOM 1009 N N . ASP A 1 135 ? -8.576 -12.268 3.616 1.00 50.97 135 ASP A N 1
ATOM 1010 C CA . ASP A 1 135 ? -8.176 -13.127 2.480 1.00 50.97 135 ASP A CA 1
ATOM 1011 C C . ASP A 1 135 ? -8.277 -12.384 1.117 1.00 50.97 135 ASP A C 1
ATOM 1013 O O . ASP A 1 135 ? -7.884 -12.877 0.060 1.00 50.97 135 ASP A O 1
ATOM 1017 N N . GLU A 1 136 ? -8.772 -11.140 1.122 1.00 57.16 136 GLU A N 1
ATOM 1018 C CA . GLU A 1 136 ? -8.736 -10.203 -0.016 1.00 57.16 136 GLU A CA 1
ATOM 1019 C C . GLU A 1 136 ? -7.523 -9.251 0.061 1.00 57.16 136 GLU A C 1
ATOM 1021 O O . GLU A 1 136 ? -7.372 -8.368 -0.783 1.00 57.16 136 GLU A O 1
ATOM 1026 N N . ARG A 1 137 ? -6.647 -9.380 1.072 1.00 66.12 137 ARG A N 1
ATOM 1027 C CA . ARG A 1 137 ? -5.568 -8.402 1.344 1.00 66.12 137 ARG A CA 1
ATOM 1028 C C . ARG A 1 137 ? -4.435 -8.385 0.318 1.00 66.12 137 ARG A C 1
ATOM 1030 O O . ARG A 1 137 ? -3.660 -7.434 0.297 1.00 66.12 137 ARG A O 1
ATOM 1037 N N . ASN A 1 138 ? -4.377 -9.393 -0.548 1.00 79.88 138 ASN A N 1
ATOM 1038 C CA . ASN A 1 138 ? -3.695 -9.343 -1.837 1.00 79.88 138 ASN A CA 1
ATOM 1039 C C . ASN A 1 138 ? -4.768 -9.214 -2.928 1.00 79.88 138 ASN A C 1
ATOM 1041 O O . ASN A 1 138 ? -5.467 -10.184 -3.218 1.00 79.88 138 ASN A O 1
ATOM 1045 N N . LEU A 1 139 ? -4.889 -8.028 -3.527 1.00 83.69 139 LEU A N 1
ATOM 1046 C CA . LEU A 1 139 ? -5.978 -7.641 -4.437 1.00 83.69 139 LEU A CA 1
ATOM 1047 C C . LEU A 1 139 ? -6.173 -8.608 -5.618 1.00 83.69 139 LEU A C 1
ATOM 1049 O O . LEU A 1 139 ? -7.297 -8.806 -6.076 1.00 83.69 139 LEU A O 1
ATOM 1053 N N . LEU A 1 140 ? -5.077 -9.196 -6.110 1.00 84.50 140 LEU A N 1
ATOM 1054 C CA . LEU A 1 140 ? -5.057 -10.103 -7.264 1.00 84.50 140 LEU A CA 1
ATOM 1055 C C . LEU A 1 140 ? -4.829 -11.575 -6.878 1.00 84.50 140 LEU A C 1
ATOM 1057 O O . LEU A 1 140 ? -4.776 -12.432 -7.756 1.00 84.50 140 LEU A O 1
ATOM 1061 N N . LYS A 1 141 ? -4.683 -11.872 -5.579 1.00 82.50 141 LYS A N 1
ATOM 1062 C CA . LYS A 1 141 ? -4.536 -13.220 -4.992 1.00 82.50 141 LYS A CA 1
ATOM 1063 C C . LYS A 1 141 ? -3.405 -14.101 -5.563 1.00 82.50 141 LYS A C 1
ATOM 1065 O O . LYS A 1 141 ? -3.374 -15.301 -5.306 1.00 82.50 141 LYS A O 1
ATOM 1070 N N . ASP A 1 142 ? -2.431 -13.525 -6.274 1.00 83.12 142 ASP A N 1
ATOM 1071 C CA . ASP A 1 142 ? -1.210 -14.230 -6.693 1.00 83.12 142 ASP A CA 1
ATOM 1072 C C . ASP A 1 142 ? -0.270 -14.394 -5.488 1.00 83.12 142 ASP A C 1
ATOM 1074 O O . ASP A 1 142 ? 0.389 -13.441 -5.077 1.00 83.12 142 ASP A O 1
ATOM 1078 N N . SER A 1 143 ? -0.186 -15.596 -4.915 1.00 82.12 143 SER A N 1
ATOM 1079 C CA . SER A 1 143 ? 0.675 -15.900 -3.758 1.00 82.12 143 SER A CA 1
ATOM 1080 C C . SER A 1 143 ? 2.183 -15.818 -4.046 1.00 82.12 143 SER A C 1
ATOM 1082 O O . SER A 1 143 ? 2.989 -15.899 -3.121 1.00 82.12 143 SER A O 1
ATOM 1084 N N . THR A 1 144 ? 2.586 -15.631 -5.308 1.00 86.44 144 THR A N 1
ATOM 1085 C CA . THR A 1 144 ? 3.994 -15.494 -5.723 1.00 86.44 144 THR A CA 1
ATOM 1086 C C . THR A 1 144 ? 4.427 -14.041 -5.957 1.00 86.44 144 THR A C 1
ATOM 1088 O O . THR A 1 144 ? 5.561 -13.793 -6.372 1.00 86.44 144 THR A O 1
ATOM 1091 N N . CYS A 1 145 ? 3.552 -13.068 -5.679 1.00 90.38 145 CYS A N 1
ATOM 1092 C CA . CYS A 1 145 ? 3.898 -11.650 -5.719 1.00 90.38 145 CYS A CA 1
ATOM 1093 C C . CYS A 1 145 ? 4.857 -11.246 -4.587 1.00 90.38 145 CYS A C 1
ATOM 1095 O O . CYS A 1 145 ? 4.879 -11.851 -3.513 1.00 90.38 145 CYS A O 1
ATOM 1097 N N . GLY A 1 146 ? 5.635 -10.186 -4.811 1.00 92.25 146 GLY A N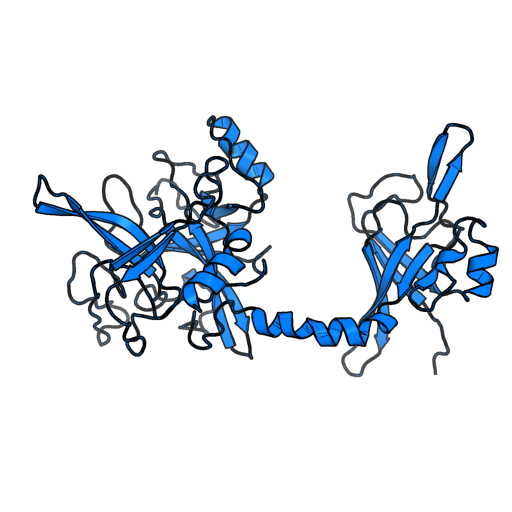 1
ATOM 1098 C CA . GLY A 1 146 ? 6.332 -9.424 -3.772 1.00 92.25 146 GLY A CA 1
ATOM 1099 C C . GLY A 1 146 ? 7.324 -10.208 -2.910 1.00 92.25 146 GLY A C 1
ATOM 1100 O O . GLY A 1 146 ? 7.639 -9.747 -1.821 1.00 92.25 146 GLY A O 1
ATOM 1101 N N . VAL A 1 147 ? 7.793 -11.387 -3.326 1.00 92.00 147 VAL A N 1
ATOM 1102 C CA . VAL A 1 147 ? 8.596 -12.290 -2.478 1.00 92.00 147 VAL A CA 1
ATOM 1103 C C . VAL A 1 147 ? 9.809 -11.569 -1.881 1.00 92.00 147 VAL A C 1
ATOM 1105 O O . VAL A 1 147 ? 10.701 -11.132 -2.613 1.00 92.00 147 VAL A O 1
ATOM 1108 N N . VAL A 1 148 ? 9.872 -11.467 -0.546 1.00 90.50 148 VAL A N 1
ATOM 1109 C CA . VAL A 1 148 ? 11.020 -10.850 0.130 1.00 90.50 148 VAL A CA 1
ATOM 1110 C C . VAL A 1 148 ? 12.222 -11.782 0.043 1.00 90.50 148 VAL A C 1
ATOM 1112 O O . VAL A 1 148 ? 12.228 -12.877 0.598 1.00 90.50 148 VAL A O 1
ATOM 1115 N N . ARG A 1 149 ? 13.274 -11.326 -0.639 1.00 90.81 149 ARG A N 1
ATOM 1116 C CA . ARG A 1 149 ? 14.583 -11.989 -0.661 1.00 90.81 149 ARG A CA 1
ATOM 1117 C C . ARG A 1 149 ? 15.462 -11.460 0.469 1.00 90.81 149 ARG A C 1
ATOM 1119 O O . ARG A 1 149 ? 15.243 -10.348 0.953 1.00 90.81 149 ARG A O 1
ATOM 1126 N N . ASN A 1 150 ? 16.447 -12.260 0.882 1.00 89.56 150 ASN A N 1
ATOM 1127 C CA . ASN A 1 150 ? 17.364 -11.938 1.984 1.00 89.56 150 ASN A CA 1
ATOM 1128 C C . ASN A 1 150 ? 16.610 -11.602 3.292 1.00 89.56 150 ASN A C 1
ATOM 1130 O O . ASN A 1 150 ? 16.853 -10.566 3.909 1.00 89.56 150 ASN A O 1
ATOM 1134 N N . VAL A 1 151 ? 15.649 -12.455 3.678 1.00 86.88 151 VAL A N 1
ATOM 1135 C CA . VAL A 1 151 ? 14.724 -12.229 4.811 1.00 86.88 151 VAL A CA 1
ATOM 1136 C C . VAL A 1 151 ? 15.466 -12.044 6.138 1.00 86.88 151 VAL A C 1
ATOM 1138 O O . VAL A 1 151 ? 15.080 -11.192 6.933 1.00 86.88 151 VAL A O 1
ATOM 1141 N N . ASP A 1 152 ? 16.562 -12.776 6.345 1.00 87.75 152 ASP A N 1
ATOM 1142 C CA . ASP A 1 152 ? 17.379 -12.734 7.568 1.00 87.75 152 ASP A CA 1
ATOM 1143 C C . ASP A 1 152 ? 18.139 -11.403 7.752 1.00 87.75 152 ASP A C 1
ATOM 1145 O O . ASP A 1 152 ? 18.640 -11.098 8.836 1.00 87.75 152 ASP A O 1
ATOM 1149 N N . VAL A 1 153 ? 18.218 -10.574 6.704 1.00 87.62 153 VAL A N 1
ATOM 1150 C CA . VAL A 1 153 ? 18.848 -9.251 6.752 1.00 87.62 153 VAL A CA 1
ATOM 1151 C C . VAL A 1 153 ? 17.833 -8.229 7.268 1.00 87.62 153 VAL A C 1
ATOM 1153 O O . VAL A 1 153 ? 17.063 -7.641 6.507 1.00 87.62 153 VAL A O 1
ATOM 1156 N N . ALA A 1 154 ? 17.851 -8.007 8.584 1.00 83.88 154 ALA A N 1
ATOM 1157 C CA . ALA A 1 154 ? 16.868 -7.182 9.292 1.00 83.88 154 ALA A CA 1
ATOM 1158 C C . ALA A 1 154 ? 16.770 -5.720 8.803 1.00 83.88 154 ALA A C 1
ATOM 1160 O O . ALA A 1 154 ? 15.683 -5.147 8.815 1.00 83.88 154 ALA A O 1
ATOM 1161 N N . SER A 1 155 ? 17.878 -5.107 8.364 1.00 87.94 155 SER A N 1
ATOM 1162 C CA . SER A 1 155 ? 17.844 -3.760 7.778 1.00 87.94 155 SER A CA 1
ATOM 1163 C C . SER A 1 155 ? 17.640 -3.824 6.269 1.00 87.94 155 SER A C 1
ATOM 1165 O O . SER A 1 155 ? 18.498 -4.320 5.538 1.00 87.94 155 SER A O 1
ATOM 1167 N N . GLU A 1 156 ? 16.556 -3.224 5.784 1.00 89.81 156 GLU A N 1
ATOM 1168 C CA . GLU A 1 156 ? 16.259 -3.128 4.354 1.00 89.81 156 GLU A CA 1
ATOM 1169 C C . GLU A 1 156 ? 17.401 -2.478 3.556 1.00 89.81 156 GLU A C 1
ATOM 1171 O O . GLU A 1 156 ? 17.746 -2.939 2.471 1.00 89.81 156 GLU A O 1
ATOM 1176 N N . THR A 1 157 ? 18.056 -1.453 4.114 1.00 89.94 157 THR A N 1
ATOM 1177 C CA . THR A 1 157 ? 19.175 -0.756 3.457 1.00 89.94 157 THR A CA 1
ATOM 1178 C C . THR A 1 157 ? 20.439 -1.608 3.330 1.00 89.94 157 THR A C 1
ATOM 1180 O O . THR A 1 157 ? 21.292 -1.264 2.513 1.00 89.94 157 THR A O 1
ATOM 1183 N N . ALA A 1 158 ? 20.549 -2.710 4.081 1.00 91.00 158 ALA A N 1
ATOM 1184 C CA . ALA A 1 158 ? 21.674 -3.644 4.035 1.00 91.00 158 ALA A CA 1
ATOM 1185 C C . ALA A 1 158 ? 21.457 -4.827 3.070 1.00 91.00 158 ALA A C 1
ATOM 1187 O O . ALA A 1 158 ? 22.413 -5.534 2.757 1.00 91.00 158 ALA A O 1
ATOM 1188 N N . LYS A 1 159 ? 20.233 -5.045 2.566 1.00 91.44 159 LYS A N 1
ATOM 1189 C CA . LYS A 1 159 ? 19.971 -6.045 1.517 1.00 91.44 159 LYS A CA 1
ATOM 1190 C C . LYS A 1 159 ? 20.630 -5.618 0.198 1.00 91.44 159 LYS A C 1
ATOM 1192 O O . LYS A 1 159 ? 20.669 -4.411 -0.073 1.00 91.44 159 LYS A O 1
ATOM 1197 N N . PRO A 1 160 ? 21.085 -6.549 -0.661 1.00 91.56 160 PRO A N 1
ATOM 1198 C CA . PRO A 1 160 ? 21.565 -6.202 -2.000 1.00 91.56 160 PRO A CA 1
ATOM 1199 C C . PRO A 1 160 ? 20.487 -5.459 -2.808 1.00 91.56 160 PRO A C 1
ATOM 1201 O O . PRO A 1 160 ? 19.298 -5.524 -2.492 1.00 91.56 160 PRO A O 1
ATOM 1204 N N . LEU A 1 161 ? 20.904 -4.727 -3.843 1.00 90.12 161 LEU A N 1
ATOM 1205 C CA . LEU A 1 161 ? 19.989 -4.100 -4.809 1.00 90.12 161 LEU A CA 1
ATOM 1206 C C . LEU A 1 161 ? 19.725 -5.033 -5.995 1.00 90.12 161 LEU A C 1
ATOM 1208 O O . LEU A 1 161 ? 18.579 -5.197 -6.421 1.00 90.12 161 LEU A O 1
ATOM 1212 N N . PHE A 1 162 ? 20.786 -5.674 -6.493 1.00 89.62 162 PHE A N 1
ATOM 1213 C CA . PHE A 1 162 ? 20.720 -6.641 -7.580 1.00 89.62 162 PHE A CA 1
ATOM 1214 C C . PHE A 1 162 ? 19.737 -7.764 -7.247 1.00 89.62 162 PHE A C 1
ATOM 1216 O O . PHE A 1 162 ? 19.829 -8.397 -6.195 1.00 89.62 162 PHE A O 1
ATOM 1223 N N . ASN A 1 163 ? 18.783 -8.000 -8.151 1.00 87.69 163 ASN A N 1
ATOM 1224 C CA . ASN A 1 163 ? 17.790 -9.070 -8.046 1.00 87.69 163 ASN A CA 1
ATOM 1225 C C . ASN A 1 163 ? 16.897 -9.028 -6.773 1.00 87.69 163 ASN A C 1
ATOM 1227 O O . ASN A 1 163 ? 16.217 -10.009 -6.471 1.00 87.69 163 ASN A O 1
ATOM 1231 N N . GLN A 1 164 ? 16.857 -7.917 -6.022 1.00 92.44 164 GLN A N 1
ATOM 1232 C CA . GLN A 1 164 ? 16.034 -7.783 -4.804 1.00 92.44 164 GLN A CA 1
ATOM 1233 C C . GLN A 1 164 ? 14.613 -7.263 -5.090 1.00 92.44 164 GLN A C 1
ATOM 1235 O O . GLN A 1 164 ? 13.684 -7.634 -4.377 1.00 92.44 164 GLN A O 1
ATOM 1240 N N . TYR A 1 165 ? 14.429 -6.453 -6.143 1.00 94.25 165 TYR A N 1
ATOM 1241 C CA . TYR A 1 165 ? 13.155 -5.781 -6.460 1.00 94.25 165 TYR A CA 1
ATOM 1242 C C . TYR A 1 165 ? 12.655 -6.056 -7.900 1.00 94.25 165 TYR A C 1
ATOM 1244 O O . TYR A 1 165 ? 12.455 -5.107 -8.666 1.00 94.25 165 TYR A O 1
ATOM 1252 N N . PRO A 1 166 ? 12.458 -7.334 -8.292 1.00 93.06 166 PRO A N 1
ATOM 1253 C CA . PRO A 1 166 ? 12.247 -7.797 -9.678 1.00 93.06 166 PRO A CA 1
ATOM 1254 C C . PRO A 1 166 ? 10.941 -7.347 -10.371 1.00 93.06 166 PRO A C 1
ATOM 1256 O O . PRO A 1 166 ? 10.670 -7.759 -11.499 1.00 93.06 166 PRO A O 1
ATOM 1259 N N . TRP A 1 167 ? 10.127 -6.517 -9.719 1.00 94.25 167 TRP A N 1
ATOM 1260 C CA . TRP A 1 167 ? 8.968 -5.835 -10.308 1.00 94.25 167 TRP A CA 1
ATOM 1261 C C . TRP A 1 167 ? 9.303 -4.460 -10.884 1.00 94.25 167 TRP A C 1
ATOM 1263 O O . TRP A 1 167 ? 8.496 -3.945 -11.656 1.00 94.25 167 TRP A O 1
ATOM 1273 N N . ASN A 1 168 ? 10.437 -3.851 -10.509 1.00 92.94 168 ASN A N 1
ATOM 1274 C CA . ASN A 1 168 ? 10.844 -2.544 -11.033 1.00 92.94 168 ASN A CA 1
ATOM 1275 C C . ASN A 1 168 ? 11.025 -2.611 -12.547 1.00 92.94 168 ASN A C 1
ATOM 1277 O O . ASN A 1 168 ? 11.606 -3.558 -13.084 1.00 92.94 168 ASN A O 1
ATOM 1281 N N . ALA A 1 169 ? 10.524 -1.584 -13.224 1.00 89.00 169 ALA A N 1
ATOM 1282 C CA . ALA A 1 169 ? 10.421 -1.601 -14.665 1.00 89.00 169 ALA A CA 1
ATOM 1283 C C . ALA A 1 169 ? 10.607 -0.213 -15.284 1.00 89.00 169 ALA A C 1
ATOM 1285 O O . ALA A 1 169 ? 10.360 0.807 -14.639 1.00 89.00 169 ALA A O 1
ATOM 1286 N N . LEU A 1 170 ? 11.017 -0.178 -16.552 1.00 84.25 170 LEU A N 1
ATOM 1287 C CA . LEU A 1 170 ? 11.283 1.057 -17.293 1.00 84.25 170 LEU A CA 1
ATOM 1288 C C . LEU A 1 170 ? 10.353 1.224 -18.492 1.00 84.25 170 LEU A C 1
ATOM 1290 O O . LEU A 1 170 ? 10.019 0.262 -19.185 1.00 84.25 170 LEU A O 1
ATOM 1294 N N . LEU A 1 171 ? 9.969 2.472 -18.757 1.00 77.56 171 LEU A N 1
ATOM 1295 C CA . LEU A 1 171 ? 9.170 2.855 -19.917 1.00 77.56 171 LEU A CA 1
ATOM 1296 C C . LEU A 1 171 ? 10.074 3.482 -20.987 1.00 77.56 171 LEU A C 1
ATOM 1298 O O . LEU A 1 171 ? 10.596 4.591 -20.823 1.00 77.56 171 LEU A O 1
ATOM 1302 N N . GLU A 1 172 ? 10.262 2.735 -22.076 1.00 72.75 172 GLU A N 1
ATOM 1303 C CA . GLU A 1 172 ? 11.126 3.085 -23.204 1.00 72.75 172 GLU A CA 1
ATOM 1304 C C . GLU A 1 172 ? 10.323 3.766 -24.322 1.00 72.75 172 GLU A C 1
ATOM 1306 O O . GLU A 1 172 ? 9.351 3.205 -24.827 1.00 72.75 172 GLU A O 1
ATOM 1311 N N . PHE A 1 173 ? 10.738 4.963 -24.743 1.00 67.56 173 PHE A N 1
ATOM 1312 C CA . PHE A 1 173 ? 10.072 5.733 -25.797 1.00 67.56 173 PHE A CA 1
ATOM 1313 C C . PHE A 1 173 ? 11.023 6.007 -26.966 1.00 67.56 173 PHE A C 1
ATOM 1315 O O . PHE A 1 173 ? 12.085 6.603 -26.789 1.00 67.56 173 PHE A O 1
ATOM 1322 N N . THR A 1 174 ? 10.632 5.651 -28.189 1.00 65.06 174 THR A N 1
ATOM 1323 C CA . THR A 1 174 ? 11.414 5.980 -29.393 1.00 65.06 174 THR A CA 1
ATOM 1324 C C . THR A 1 174 ? 11.120 7.407 -29.850 1.00 65.06 174 THR A C 1
ATOM 1326 O O . THR A 1 174 ? 10.032 7.709 -30.340 1.00 65.06 174 THR A O 1
ATOM 1329 N N . HIS A 1 175 ? 12.102 8.307 -29.747 1.00 61.88 175 HIS A N 1
ATOM 1330 C CA . HIS A 1 175 ? 11.963 9.677 -30.241 1.00 61.88 175 HIS A CA 1
ATOM 1331 C C . HIS A 1 175 ? 12.041 9.704 -31.778 1.00 61.88 175 HIS A C 1
ATOM 1333 O O . HIS A 1 175 ? 13.123 9.832 -32.363 1.00 61.88 175 HIS A O 1
ATOM 1339 N N . LEU A 1 176 ? 10.875 9.618 -32.428 1.00 60.91 176 LEU A N 1
ATOM 1340 C CA . LEU A 1 176 ? 10.692 9.432 -33.878 1.00 60.91 176 LEU A CA 1
ATOM 1341 C C . LEU A 1 176 ? 11.594 10.319 -34.761 1.00 60.91 176 LEU A C 1
ATOM 1343 O O . LEU A 1 176 ? 12.181 9.833 -35.719 1.00 60.91 176 LEU A O 1
ATOM 1347 N N . LYS A 1 177 ? 11.784 11.602 -34.413 1.00 65.81 177 LYS A N 1
ATOM 1348 C CA . LYS A 1 177 ? 12.617 12.548 -35.195 1.00 65.81 177 LYS A CA 1
ATOM 1349 C C . LYS A 1 177 ? 14.140 12.378 -35.030 1.00 65.81 177 LYS A C 1
ATOM 1351 O O . LYS A 1 177 ? 14.893 13.135 -35.630 1.00 65.81 177 LYS A O 1
ATOM 1356 N N . LYS A 1 178 ? 14.603 11.464 -34.170 1.00 67.19 178 LYS A N 1
ATOM 1357 C CA . LYS A 1 178 ? 16.035 11.200 -33.897 1.00 67.19 178 LYS A CA 1
ATOM 1358 C C . LYS A 1 178 ? 16.406 9.713 -33.952 1.00 67.19 178 LYS A C 1
ATOM 1360 O O . LYS A 1 178 ? 17.578 9.392 -33.802 1.00 67.19 178 LYS A O 1
ATOM 1365 N N . ASN A 1 179 ? 15.420 8.825 -34.111 1.00 63.84 179 ASN A N 1
ATOM 1366 C CA . ASN A 1 179 ? 15.555 7.372 -33.961 1.00 63.84 179 ASN A CA 1
ATOM 1367 C C . ASN A 1 179 ? 16.325 6.945 -32.690 1.00 63.84 179 ASN A C 1
ATOM 1369 O O . ASN A 1 179 ? 17.091 5.986 -32.696 1.00 63.84 179 ASN A O 1
ATOM 1373 N N . SER A 1 180 ? 16.151 7.700 -31.601 1.00 58.56 180 SER A N 1
ATOM 1374 C CA . SER A 1 180 ? 16.865 7.516 -30.336 1.00 58.56 180 SER A CA 1
ATOM 1375 C C . SER A 1 180 ? 15.898 7.079 -29.243 1.00 58.56 180 SER A C 1
ATOM 1377 O O . SER A 1 180 ? 14.870 7.734 -29.043 1.00 58.56 180 SER A O 1
ATOM 1379 N N . LEU A 1 181 ? 16.242 6.020 -28.514 1.00 57.59 181 LEU A N 1
ATOM 1380 C CA . LEU A 1 181 ? 15.491 5.567 -27.347 1.00 57.59 181 LEU A CA 1
ATOM 1381 C C . LEU A 1 181 ? 15.662 6.564 -26.191 1.00 57.59 181 LEU A C 1
ATOM 1383 O O . LEU A 1 181 ? 16.765 7.035 -25.914 1.00 57.59 181 LEU A O 1
ATOM 1387 N N . VAL A 1 182 ? 14.554 6.908 -25.539 1.00 61.81 182 VAL A N 1
ATOM 1388 C CA . VAL A 1 182 ? 14.487 7.820 -24.396 1.00 61.81 182 VAL A CA 1
ATOM 1389 C C . VAL A 1 182 ? 13.724 7.122 -23.278 1.00 61.81 182 VAL A C 1
ATOM 1391 O O . VAL A 1 182 ? 12.553 6.784 -23.428 1.00 61.81 182 VAL A O 1
ATOM 1394 N N . LEU A 1 183 ? 14.387 6.924 -22.144 1.00 61.91 183 LEU A N 1
ATOM 1395 C CA . LEU A 1 183 ? 13.753 6.460 -20.914 1.00 61.91 183 LEU A CA 1
ATOM 1396 C C . LEU A 1 183 ? 13.158 7.680 -20.199 1.00 61.91 183 LEU A C 1
ATOM 1398 O O . LEU A 1 183 ? 13.871 8.661 -19.966 1.00 61.91 183 LEU A O 1
ATOM 1402 N N . ILE A 1 184 ? 11.859 7.649 -19.893 1.00 63.28 184 ILE A N 1
ATOM 1403 C CA . ILE A 1 184 ? 11.143 8.817 -19.339 1.00 63.28 184 ILE A CA 1
ATOM 1404 C C . ILE A 1 184 ? 10.610 8.531 -17.930 1.00 63.28 184 ILE A C 1
ATOM 1406 O O . ILE A 1 184 ? 10.830 9.343 -17.026 1.00 63.28 184 ILE A O 1
ATOM 1410 N N . CYS A 1 185 ? 9.963 7.382 -17.738 1.00 70.00 185 CYS A N 1
ATOM 1411 C CA . CYS A 1 185 ? 9.296 6.998 -16.494 1.00 70.00 185 CYS A CA 1
ATOM 1412 C C . CYS A 1 185 ? 9.715 5.588 -16.052 1.00 70.00 185 CYS A C 1
ATOM 1414 O O . CYS A 1 185 ? 10.180 4.782 -16.863 1.00 70.00 185 CYS A O 1
ATOM 1416 N N . SER A 1 186 ? 9.524 5.304 -14.767 1.00 81.00 186 SER A N 1
ATOM 1417 C CA . SER A 1 186 ? 9.505 3.940 -14.231 1.00 81.00 186 SER A CA 1
ATOM 1418 C C . SER A 1 186 ? 8.069 3.405 -14.201 1.00 81.00 186 SER A C 1
ATOM 1420 O O . SER A 1 186 ? 7.112 4.136 -14.452 1.00 81.00 186 SER A O 1
ATOM 1422 N N . GLY A 1 187 ? 7.925 2.124 -13.894 1.00 79.00 187 GLY A N 1
ATOM 1423 C CA . GLY A 1 187 ? 6.660 1.480 -13.568 1.00 79.00 187 GLY A CA 1
ATOM 1424 C C . GLY A 1 187 ? 6.915 0.201 -12.776 1.00 79.00 187 GLY A C 1
ATOM 1425 O O . GLY A 1 187 ? 8.058 -0.099 -12.417 1.00 79.00 187 GLY A O 1
ATOM 1426 N N . VAL A 1 188 ? 5.860 -0.580 -12.538 1.00 78.56 188 VAL A N 1
ATOM 1427 C CA . VAL A 1 188 ? 5.973 -1.891 -11.887 1.00 78.56 188 VAL A CA 1
ATOM 1428 C C . VAL A 1 188 ? 5.141 -2.969 -12.554 1.00 78.56 188 VAL A C 1
ATOM 1430 O O . VAL A 1 188 ? 4.029 -2.729 -13.021 1.00 78.56 188 VAL A O 1
ATOM 1433 N N . LEU A 1 189 ? 5.670 -4.190 -12.527 1.00 76.38 189 LEU A N 1
ATOM 1434 C CA . LEU A 1 189 ? 4.900 -5.390 -12.816 1.00 76.38 189 LEU A CA 1
ATOM 1435 C C . LEU A 1 189 ? 3.967 -5.691 -11.632 1.00 76.38 189 LEU A C 1
ATOM 1437 O O . LEU A 1 189 ? 4.436 -5.978 -10.534 1.00 76.38 189 LEU A O 1
ATOM 1441 N N . ILE A 1 190 ? 2.654 -5.637 -11.855 1.00 71.44 190 ILE A N 1
ATOM 1442 C CA . ILE A 1 190 ? 1.631 -5.965 -10.838 1.00 71.44 190 ILE A CA 1
ATOM 1443 C C . ILE A 1 190 ? 0.968 -7.328 -11.074 1.00 71.44 190 ILE A C 1
ATOM 1445 O O . ILE A 1 190 ? 0.373 -7.902 -10.170 1.00 71.44 190 ILE A O 1
ATOM 1449 N N . HIS A 1 191 ? 1.054 -7.846 -12.299 1.00 68.75 191 HIS A N 1
ATOM 1450 C CA . HIS A 1 191 ? 0.432 -9.095 -12.720 1.00 68.75 191 HIS A CA 1
ATOM 1451 C C . HIS A 1 191 ? 1.170 -9.662 -13.944 1.00 68.75 191 HIS A C 1
ATOM 1453 O O . HIS A 1 191 ? 2.004 -8.991 -14.552 1.00 68.75 191 HIS A O 1
ATOM 1459 N N . ARG A 1 192 ? 0.884 -10.915 -14.318 1.00 64.38 192 ARG A N 1
ATOM 1460 C CA . ARG A 1 192 ? 1.577 -11.633 -15.414 1.00 64.38 192 ARG A CA 1
ATOM 1461 C C . ARG A 1 192 ? 1.184 -11.133 -16.814 1.00 64.38 192 ARG A C 1
ATOM 1463 O O . ARG A 1 192 ? 1.904 -11.394 -17.777 1.00 64.38 192 ARG A O 1
ATOM 1470 N N . ARG A 1 193 ? 0.103 -10.340 -16.838 1.00 45.22 193 ARG A N 1
ATOM 1471 C CA . ARG A 1 193 ? -0.385 -9.383 -17.845 1.00 45.22 193 ARG A CA 1
ATOM 1472 C C . ARG A 1 193 ? -0.191 -7.964 -17.248 1.00 45.22 193 ARG A C 1
ATOM 1474 O O . ARG A 1 193 ? -0.661 -7.780 -16.138 1.00 45.22 193 ARG A O 1
ATOM 1481 N N . ARG A 1 194 ? 0.361 -6.899 -17.841 1.00 42.97 194 ARG A N 1
ATOM 1482 C CA . ARG A 1 194 ? 1.728 -6.659 -18.370 1.00 42.97 194 ARG A CA 1
ATOM 1483 C C . ARG A 1 194 ? 2.033 -5.113 -18.071 1.00 42.97 194 ARG A C 1
ATOM 1485 O O . ARG A 1 194 ? 1.566 -4.738 -17.004 1.00 42.97 194 ARG A O 1
ATOM 1492 N N . SER A 1 195 ? 2.765 -4.116 -18.653 1.00 48.28 195 SER A N 1
ATOM 1493 C CA . SER A 1 195 ? 3.562 -3.737 -19.866 1.00 48.28 195 SER A CA 1
ATOM 1494 C C . SER A 1 195 ? 4.783 -2.814 -19.554 1.00 48.28 195 SER A C 1
ATOM 1496 O O . SER A 1 195 ? 4.546 -1.844 -18.845 1.00 48.28 195 SER A O 1
ATOM 1498 N N . VAL A 1 196 ? 6.026 -3.038 -20.057 1.00 58.59 196 VAL A N 1
ATOM 1499 C CA . VAL A 1 196 ? 7.308 -2.341 -19.678 1.00 58.59 196 VAL A CA 1
ATOM 1500 C C . VAL A 1 196 ? 8.621 -3.012 -20.228 1.00 58.59 196 VAL A C 1
ATOM 1502 O O . VAL A 1 196 ? 8.578 -4.086 -20.818 1.00 58.59 196 VAL A O 1
ATOM 1505 N N . ARG A 1 197 ? 9.824 -2.447 -19.993 1.00 68.56 197 ARG A N 1
ATOM 1506 C CA . ARG A 1 197 ? 11.120 -3.187 -19.916 1.00 68.56 197 ARG A CA 1
ATOM 1507 C C . ARG A 1 197 ? 11.320 -3.740 -18.500 1.00 68.56 197 ARG A C 1
ATOM 1509 O O . ARG A 1 197 ? 11.193 -2.983 -17.539 1.00 68.56 197 ARG A O 1
ATOM 1516 N N . LEU A 1 198 ? 11.617 -5.037 -18.372 1.00 75.31 198 LEU A N 1
ATOM 1517 C CA . LEU A 1 198 ? 11.599 -5.786 -17.103 1.00 75.31 198 LEU A CA 1
ATOM 1518 C C . LEU A 1 198 ? 12.936 -6.439 -16.740 1.00 75.31 198 LEU A C 1
ATOM 1520 O O . LEU A 1 198 ? 13.695 -6.848 -17.618 1.00 75.31 198 LEU A O 1
ATOM 1524 N N . GLY A 1 199 ? 13.160 -6.619 -15.433 1.00 70.81 199 GLY A N 1
ATOM 1525 C CA . GLY A 1 199 ? 14.298 -7.366 -14.885 1.00 70.81 199 GLY A CA 1
ATOM 1526 C C . GLY A 1 199 ? 15.655 -6.721 -15.135 1.00 70.81 199 GLY A C 1
ATOM 1527 O O . GLY A 1 199 ? 16.643 -7.422 -15.342 1.00 70.81 199 GLY A O 1
ATOM 1528 N N . GLU A 1 200 ? 15.647 -5.394 -15.145 1.00 79.88 200 GLU A N 1
ATOM 1529 C CA . GLU A 1 200 ? 16.762 -4.492 -15.403 1.00 79.88 200 GLU A CA 1
ATOM 1530 C C . GLU A 1 200 ? 17.503 -4.128 -14.108 1.00 79.88 200 GLU A C 1
ATOM 1532 O O . GLU A 1 200 ? 16.864 -3.941 -13.067 1.00 79.88 200 GLU A O 1
ATOM 1537 N N . PHE A 1 201 ? 18.825 -3.959 -14.172 1.00 76.31 201 PHE A N 1
ATOM 1538 C CA . PHE A 1 201 ? 19.624 -3.434 -13.063 1.00 76.31 201 PHE A CA 1
ATOM 1539 C C . PHE A 1 201 ? 20.551 -2.284 -13.470 1.00 76.31 201 PHE A C 1
ATOM 1541 O O . PHE A 1 201 ? 20.615 -1.300 -12.728 1.00 76.31 201 PHE A O 1
ATOM 1548 N N . ASP A 1 202 ? 21.222 -2.367 -14.623 1.00 76.94 202 ASP A N 1
ATOM 1549 C CA . ASP A 1 202 ? 22.099 -1.321 -15.161 1.00 76.94 202 ASP A CA 1
ATOM 1550 C C . ASP A 1 202 ? 21.838 -1.111 -16.659 1.00 76.94 202 ASP A C 1
ATOM 1552 O O . ASP A 1 202 ? 22.356 -1.827 -17.512 1.00 76.94 202 ASP A O 1
ATOM 1556 N N . ILE A 1 203 ? 21.104 -0.045 -16.996 1.00 75.88 203 ILE A N 1
ATOM 1557 C CA . ILE A 1 203 ? 20.586 0.211 -18.357 1.00 75.88 203 ILE A CA 1
ATOM 1558 C C . ILE A 1 203 ? 21.663 0.308 -19.455 1.00 75.88 203 ILE A C 1
ATOM 1560 O O . ILE A 1 203 ? 21.325 0.389 -20.641 1.00 75.88 203 ILE A O 1
ATOM 1564 N N . ARG A 1 204 ? 22.943 0.401 -19.068 1.00 72.56 204 ARG A N 1
ATOM 1565 C CA . ARG A 1 204 ? 24.116 0.466 -19.953 1.00 72.56 204 ARG A CA 1
ATOM 1566 C C . ARG A 1 204 ? 24.548 -0.917 -20.439 1.00 72.56 204 ARG A C 1
ATOM 1568 O O . ARG A 1 204 ? 25.186 -1.006 -21.489 1.00 72.56 204 ARG A O 1
ATOM 1575 N N . THR A 1 205 ? 24.253 -1.967 -19.679 1.00 74.25 205 THR A N 1
ATOM 1576 C CA . THR A 1 205 ? 24.558 -3.357 -20.015 1.00 74.25 205 THR A CA 1
ATOM 1577 C C . THR A 1 205 ? 23.385 -4.042 -20.720 1.00 74.25 205 THR A C 1
ATOM 1579 O O . THR A 1 205 ? 22.275 -3.526 -20.832 1.00 74.25 205 THR A O 1
ATOM 1582 N N . ARG A 1 206 ? 23.681 -5.200 -21.318 1.00 70.81 206 ARG A N 1
ATOM 1583 C CA . ARG A 1 206 ? 22.697 -6.118 -21.927 1.00 70.81 206 ARG A CA 1
ATOM 1584 C C . ARG A 1 206 ? 22.469 -7.349 -21.047 1.00 70.81 206 ARG A C 1
ATOM 1586 O O . ARG A 1 206 ? 21.424 -7.988 -21.120 1.00 70.81 206 ARG A O 1
ATOM 1593 N N . ASP A 1 207 ? 23.500 -7.704 -20.293 1.00 82.62 207 ASP A N 1
ATOM 1594 C CA . ASP A 1 207 ? 23.582 -8.843 -19.399 1.00 82.62 207 ASP A CA 1
ATOM 1595 C C . ASP A 1 207 ? 24.195 -8.303 -18.102 1.00 82.62 207 ASP A C 1
ATOM 1597 O O . ASP A 1 207 ? 25.358 -7.896 -18.093 1.00 82.62 207 ASP A O 1
ATOM 1601 N N . ASP A 1 208 ? 23.391 -8.231 -17.048 1.00 81.12 208 ASP A N 1
ATOM 1602 C CA . ASP A 1 208 ? 23.731 -7.607 -15.774 1.00 81.12 208 ASP A CA 1
ATOM 1603 C C . ASP A 1 208 ? 24.322 -8.647 -14.820 1.00 81.12 208 ASP A C 1
ATOM 1605 O O . ASP A 1 208 ? 23.886 -9.800 -14.779 1.00 81.12 208 ASP A O 1
ATOM 1609 N N . THR A 1 209 ? 25.328 -8.261 -14.037 1.00 82.06 209 THR A N 1
ATOM 1610 C CA . THR A 1 209 ? 25.960 -9.101 -13.004 1.00 82.06 209 THR A CA 1
ATOM 1611 C C . THR A 1 209 ? 26.549 -8.194 -11.930 1.00 82.06 209 THR A C 1
ATOM 1613 O O . THR A 1 209 ? 27.272 -7.252 -12.248 1.00 82.06 209 THR A O 1
ATOM 1616 N N . ASP A 1 210 ? 26.253 -8.475 -10.663 1.00 80.25 210 ASP A N 1
ATOM 1617 C CA . ASP A 1 210 ? 26.760 -7.703 -9.525 1.00 80.25 210 ASP A CA 1
ATOM 1618 C C . ASP A 1 210 ? 28.001 -8.363 -8.899 1.00 80.25 210 ASP A C 1
ATOM 1620 O O . ASP A 1 210 ? 28.112 -9.589 -8.842 1.00 80.25 210 ASP A O 1
ATOM 1624 N N . ALA A 1 211 ? 28.938 -7.555 -8.391 1.00 76.38 211 ALA A N 1
ATOM 1625 C CA . ALA A 1 211 ? 30.185 -8.041 -7.795 1.00 76.38 211 ALA A CA 1
ATOM 1626 C C . ALA A 1 211 ? 29.980 -8.878 -6.512 1.00 76.38 211 ALA A C 1
ATOM 1628 O O . ALA A 1 211 ? 30.843 -9.686 -6.171 1.00 76.38 211 ALA A O 1
ATOM 1629 N N . SER A 1 212 ? 28.847 -8.721 -5.818 1.00 72.81 212 SER A N 1
ATOM 1630 C CA . SER A 1 212 ? 28.439 -9.568 -4.687 1.00 72.81 212 SER A CA 1
ATOM 1631 C C . SER A 1 212 ? 27.798 -10.897 -5.115 1.00 72.81 212 SER A C 1
ATOM 1633 O O . SER A 1 212 ? 27.688 -11.813 -4.301 1.00 72.81 212 SER A O 1
ATOM 1635 N N . ALA A 1 213 ? 27.414 -11.034 -6.389 1.00 74.19 213 ALA A N 1
ATOM 1636 C CA . ALA A 1 213 ? 26.779 -12.224 -6.952 1.00 74.19 213 ALA A CA 1
ATOM 1637 C C . ALA A 1 213 ? 27.382 -12.614 -8.326 1.00 74.19 213 ALA A C 1
ATOM 1639 O O . ALA A 1 213 ? 26.640 -12.762 -9.298 1.00 74.19 213 ALA A O 1
ATOM 1640 N N . PRO A 1 214 ? 28.708 -12.851 -8.435 1.00 72.06 214 PRO A N 1
ATOM 1641 C CA . PRO A 1 214 ? 29.423 -13.005 -9.715 1.00 72.06 214 PRO A CA 1
ATOM 1642 C C . PRO A 1 214 ? 29.067 -14.269 -10.524 1.00 72.06 214 PRO A C 1
ATOM 1644 O O . PRO A 1 214 ? 29.606 -14.487 -11.606 1.00 72.06 214 PRO A O 1
ATOM 1647 N N . HIS A 1 215 ? 28.177 -15.119 -10.006 1.00 80.94 215 HIS A N 1
ATOM 1648 C CA . HIS A 1 215 ? 27.628 -16.294 -10.692 1.00 80.94 215 HIS A CA 1
ATOM 1649 C C . HIS A 1 215 ? 26.145 -16.130 -11.074 1.00 80.94 215 HIS A C 1
ATOM 1651 O O . HIS A 1 215 ? 25.535 -17.068 -11.583 1.00 80.94 215 HIS A O 1
ATOM 1657 N N . GLN A 1 216 ? 25.552 -14.956 -10.833 1.00 81.44 216 GLN A N 1
ATOM 1658 C CA . GLN A 1 216 ? 24.197 -14.607 -11.251 1.00 81.44 216 GLN A CA 1
ATOM 1659 C C . GLN A 1 216 ? 24.263 -13.554 -12.360 1.00 81.44 216 GLN A C 1
ATOM 1661 O O . GLN A 1 216 ? 24.430 -12.367 -12.090 1.00 81.44 216 GLN A O 1
ATOM 1666 N N . THR A 1 217 ? 24.097 -13.997 -13.605 1.00 83.50 217 THR A N 1
ATOM 1667 C CA . THR A 1 217 ? 23.942 -13.110 -14.762 1.00 83.50 217 THR A CA 1
ATOM 1668 C C . THR A 1 217 ? 22.494 -13.126 -15.233 1.00 83.50 217 THR A C 1
ATOM 1670 O O . THR A 1 217 ? 21.948 -14.192 -15.522 1.00 83.50 217 THR A O 1
ATOM 1673 N N . PHE A 1 218 ? 21.877 -11.950 -15.341 1.00 85.31 218 PHE A N 1
ATOM 1674 C CA . PHE A 1 218 ? 20.503 -11.793 -15.819 1.00 85.31 218 PHE A CA 1
ATOM 1675 C C . PHE A 1 218 ? 20.448 -10.886 -17.046 1.00 85.31 218 PHE A C 1
ATOM 1677 O O . PHE A 1 218 ? 21.262 -9.985 -17.199 1.00 85.31 218 PHE A O 1
ATOM 1684 N N . ARG A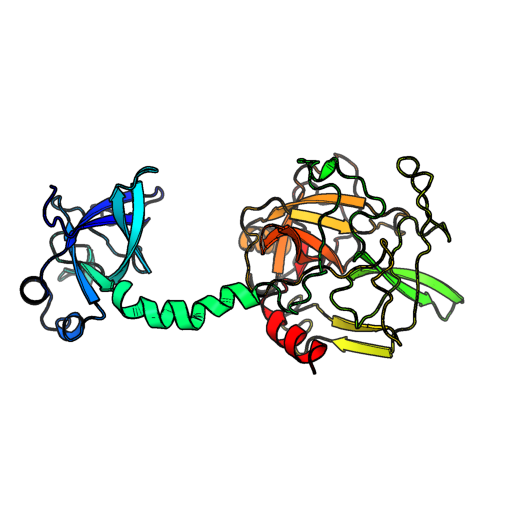 1 219 ? 19.471 -11.113 -17.925 1.00 84.44 219 ARG A N 1
ATOM 1685 C CA . ARG A 1 219 ? 19.208 -10.257 -19.087 1.00 84.44 219 ARG A CA 1
ATOM 1686 C C . ARG A 1 219 ? 17.881 -9.533 -18.892 1.00 84.44 219 ARG A C 1
ATOM 1688 O O . ARG A 1 219 ? 16.861 -10.187 -18.655 1.00 84.44 219 ARG A O 1
ATOM 1695 N N . ALA A 1 220 ? 17.903 -8.213 -19.042 1.00 82.25 220 ALA A N 1
ATOM 1696 C CA . ALA A 1 220 ? 16.701 -7.394 -19.105 1.00 82.25 220 ALA A CA 1
ATOM 1697 C C . ALA A 1 220 ? 15.866 -7.726 -20.354 1.00 82.25 220 ALA A C 1
ATOM 1699 O O . ALA A 1 220 ? 16.399 -8.108 -21.401 1.00 82.25 220 ALA A O 1
ATOM 1700 N N . PHE A 1 221 ? 14.544 -7.596 -20.254 1.00 80.06 221 PHE A N 1
ATOM 1701 C CA . PHE A 1 221 ? 13.614 -8.043 -21.290 1.00 80.06 221 PHE A CA 1
ATOM 1702 C C . PHE A 1 221 ? 12.589 -6.949 -21.625 1.00 80.06 221 PHE A C 1
ATOM 1704 O O . PHE A 1 221 ? 11.702 -6.649 -20.824 1.00 80.06 221 PHE A O 1
ATOM 1711 N N . SER A 1 222 ? 12.724 -6.355 -22.816 1.00 80.81 222 SER A N 1
ATOM 1712 C CA . SER A 1 222 ? 11.804 -5.355 -23.385 1.00 80.81 222 SER A CA 1
ATOM 1713 C C . SER A 1 222 ? 10.803 -5.993 -24.345 1.00 80.81 222 SER A C 1
ATOM 1715 O O . SER A 1 222 ? 11.164 -6.882 -25.118 1.00 80.81 222 SER A O 1
ATOM 1717 N N . ILE A 1 223 ? 9.552 -5.526 -24.323 1.00 79.69 223 ILE A N 1
ATOM 1718 C CA . ILE A 1 223 ? 8.476 -5.977 -25.215 1.00 79.69 223 ILE A CA 1
ATOM 1719 C C . ILE A 1 223 ? 7.475 -4.828 -25.428 1.00 79.69 223 ILE A C 1
ATOM 1721 O O . ILE A 1 223 ? 7.144 -4.106 -24.488 1.00 79.69 223 ILE A O 1
ATOM 1725 N N . ASP A 1 224 ? 6.955 -4.717 -26.650 1.00 80.38 224 ASP A N 1
ATOM 1726 C CA . ASP A 1 224 ? 5.962 -3.729 -27.089 1.00 80.38 224 ASP A CA 1
ATOM 1727 C C . ASP A 1 224 ? 4.711 -3.635 -26.198 1.00 80.38 224 ASP A C 1
ATOM 1729 O O . ASP A 1 224 ? 4.164 -4.658 -25.775 1.00 80.38 224 ASP A O 1
ATOM 1733 N N . ILE A 1 225 ? 4.188 -2.412 -26.048 1.00 81.56 225 ILE A N 1
ATOM 1734 C CA . ILE A 1 225 ? 2.839 -2.139 -25.535 1.00 81.56 225 ILE A CA 1
ATOM 1735 C C . ILE A 1 225 ? 1.803 -2.459 -26.633 1.00 81.56 225 ILE A C 1
ATOM 1737 O O . ILE A 1 225 ? 1.914 -1.986 -27.761 1.00 81.56 225 ILE A O 1
ATOM 1741 N N . GLU A 1 226 ? 0.788 -3.240 -26.282 1.00 86.00 226 GLU A N 1
ATOM 1742 C CA . GLU A 1 226 ? -0.431 -3.528 -27.042 1.00 86.00 226 GLU A CA 1
ATOM 1743 C C . GLU A 1 226 ? -1.557 -2.537 -26.691 1.00 86.00 226 GLU A C 1
ATOM 1745 O O . GLU A 1 226 ? -2.229 -2.033 -27.586 1.00 86.00 226 GLU A O 1
ATOM 1750 N N . GLU A 1 227 ? -1.741 -2.219 -25.403 1.00 86.50 227 GLU A N 1
ATOM 1751 C CA . GLU A 1 227 ? -2.829 -1.358 -24.917 1.00 86.50 227 GLU A CA 1
ATOM 1752 C C . GLU A 1 227 ? -2.382 -0.459 -23.746 1.00 86.50 227 GLU A C 1
ATOM 1754 O O . GLU A 1 227 ? -1.572 -0.865 -22.905 1.00 86.50 227 GLU A O 1
ATOM 1759 N N . VAL A 1 228 ? -2.931 0.763 -23.690 1.00 87.19 228 VAL A N 1
ATOM 1760 C CA . VAL A 1 228 ? -2.766 1.740 -22.598 1.00 87.19 228 VAL A CA 1
ATOM 1761 C C . VAL A 1 228 ? -4.150 2.065 -22.037 1.00 87.19 228 VAL A C 1
ATOM 1763 O O . VAL A 1 228 ? -4.935 2.761 -22.678 1.00 87.19 228 VAL A O 1
ATOM 1766 N N . ILE A 1 229 ? -4.447 1.566 -20.840 1.00 88.81 229 ILE A N 1
ATOM 1767 C CA . ILE A 1 229 ? -5.747 1.697 -20.180 1.00 88.81 229 ILE A CA 1
ATOM 1768 C C . ILE A 1 229 ? -5.620 2.763 -19.086 1.00 88.81 229 ILE A C 1
ATOM 1770 O O . ILE A 1 229 ? -5.138 2.504 -17.984 1.00 88.81 229 ILE A O 1
ATOM 1774 N N . LEU A 1 230 ? -6.027 3.991 -19.404 1.00 88.12 230 LEU A N 1
ATOM 1775 C CA . LEU A 1 230 ? -6.027 5.107 -18.453 1.00 88.12 230 LEU A CA 1
ATOM 1776 C C . LEU A 1 230 ? -7.129 4.929 -17.398 1.00 88.12 230 LEU A C 1
ATOM 1778 O O . LEU A 1 230 ? -8.210 4.422 -17.714 1.00 88.12 230 LEU A O 1
ATOM 1782 N N . HIS A 1 231 ? -6.905 5.402 -16.168 1.00 88.38 231 HIS A N 1
ATOM 1783 C CA . HIS A 1 231 ? -7.985 5.476 -15.183 1.00 88.38 231 HIS A CA 1
ATOM 1784 C C . HIS A 1 231 ? -9.118 6.401 -15.691 1.00 88.38 231 HIS A C 1
ATOM 1786 O O . HIS A 1 231 ? -8.824 7.490 -16.191 1.00 88.38 231 HIS A O 1
ATOM 1792 N N . PRO A 1 232 ? -10.417 6.054 -15.558 1.00 89.81 232 PRO A N 1
ATOM 1793 C CA . PRO A 1 232 ? -11.514 6.868 -16.112 1.00 89.81 232 PRO A CA 1
ATOM 1794 C C . PRO A 1 232 ? -11.522 8.330 -15.619 1.00 89.81 232 PRO A C 1
ATOM 1796 O O . PRO A 1 232 ? -11.816 9.272 -16.371 1.00 89.81 232 PRO A O 1
ATOM 1799 N N . ASN A 1 233 ? -11.124 8.514 -14.357 1.00 88.31 233 ASN A N 1
ATOM 1800 C CA . ASN A 1 233 ? -11.034 9.807 -13.680 1.00 88.31 233 ASN A CA 1
ATOM 1801 C C . ASN A 1 233 ? -9.600 10.371 -13.637 1.00 88.31 233 ASN A C 1
ATOM 1803 O O . ASN A 1 233 ? -9.312 11.209 -12.790 1.00 88.31 233 ASN A O 1
ATOM 1807 N N . ILE A 1 234 ? -8.694 9.918 -14.516 1.00 86.56 234 ILE A N 1
ATOM 1808 C CA . ILE A 1 234 ? -7.310 10.415 -14.569 1.00 86.56 234 ILE A CA 1
ATOM 1809 C C . ILE A 1 234 ? -7.262 11.948 -14.648 1.00 86.56 234 ILE A C 1
ATOM 1811 O O . ILE A 1 234 ? -7.928 12.555 -15.496 1.00 86.56 234 ILE A O 1
ATOM 1815 N N . ASN A 1 235 ? -6.488 12.560 -13.747 1.00 82.44 235 ASN A N 1
ATOM 1816 C CA . ASN A 1 235 ? -6.321 14.008 -13.603 1.00 82.44 235 ASN A CA 1
ATOM 1817 C C . ASN A 1 235 ? -7.652 14.779 -13.405 1.00 82.44 235 ASN A C 1
ATOM 1819 O O . ASN A 1 235 ? -7.793 15.916 -13.865 1.00 82.44 235 ASN A O 1
ATOM 1823 N N . LYS A 1 236 ? -8.650 14.154 -12.756 1.00 84.31 236 LYS A N 1
ATOM 1824 C CA . LYS A 1 236 ? -9.946 14.762 -12.395 1.00 84.31 236 LYS A CA 1
ATOM 1825 C C . LYS A 1 236 ? -10.283 14.494 -10.910 1.00 84.31 236 LYS A C 1
ATOM 1827 O O . LYS A 1 236 ? -10.692 13.373 -10.601 1.00 84.31 236 LYS A O 1
ATOM 1832 N N . PRO A 1 237 ? -10.201 15.495 -10.008 1.00 81.56 237 PRO A N 1
ATOM 1833 C CA . PRO A 1 237 ? -9.585 16.819 -10.195 1.00 81.56 237 PRO A CA 1
ATOM 1834 C C . PRO A 1 237 ? -8.068 16.729 -10.492 1.00 81.56 237 PRO A C 1
ATOM 1836 O O . PRO A 1 237 ? -7.517 15.628 -10.504 1.00 81.56 237 PRO A O 1
ATOM 1839 N N . PRO A 1 238 ? -7.379 17.845 -10.807 1.00 82.38 238 PRO A N 1
ATOM 1840 C CA . PRO A 1 238 ? -5.958 17.822 -11.152 1.00 82.38 238 PRO A CA 1
ATOM 1841 C C . PRO A 1 238 ? -5.093 17.034 -10.157 1.00 82.38 238 PRO A C 1
ATOM 1843 O O . PRO A 1 238 ? -5.318 17.082 -8.951 1.00 82.38 238 PRO A O 1
ATOM 1846 N N . TYR A 1 239 ? -4.121 16.289 -10.686 1.00 79.50 239 TYR A N 1
ATOM 1847 C CA . TYR A 1 239 ? -3.238 15.359 -9.968 1.00 79.50 239 TYR A CA 1
ATOM 1848 C C . TYR A 1 239 ? -3.928 14.166 -9.262 1.00 79.50 239 TYR A C 1
ATOM 1850 O O . TYR A 1 239 ? -3.229 13.257 -8.813 1.00 79.50 239 TYR A O 1
ATOM 1858 N N . SER A 1 240 ? -5.266 14.096 -9.198 1.00 83.81 240 SER A N 1
ATOM 1859 C CA . SER A 1 240 ? -5.989 12.900 -8.737 1.00 83.81 240 SER A CA 1
ATOM 1860 C C . SER A 1 240 ? -5.897 11.759 -9.747 1.00 83.81 240 SER A C 1
ATOM 1862 O O . SER A 1 240 ? -5.926 11.978 -10.962 1.00 83.81 240 SER A O 1
ATOM 1864 N N . ASN A 1 241 ? -5.921 10.521 -9.243 1.00 82.00 241 ASN A N 1
ATOM 1865 C CA . ASN A 1 241 ? -6.050 9.309 -10.057 1.00 82.00 241 ASN A CA 1
ATOM 1866 C C . ASN A 1 241 ? -5.026 9.204 -11.215 1.00 82.00 241 ASN A C 1
ATOM 1868 O O . ASN A 1 241 ? -5.368 8.704 -12.289 1.00 82.00 241 ASN A O 1
ATOM 1872 N N . ASP A 1 242 ? -3.795 9.695 -11.026 1.00 85.06 242 ASP A N 1
ATOM 1873 C CA . ASP A 1 242 ? -2.741 9.735 -12.057 1.00 85.06 242 ASP A CA 1
ATOM 1874 C C . ASP A 1 242 ? -2.108 8.348 -12.294 1.00 85.06 242 ASP A C 1
ATOM 1876 O O . ASP A 1 242 ? -0.945 8.077 -11.996 1.00 85.06 242 ASP A O 1
ATOM 1880 N N . LEU A 1 243 ? -2.940 7.413 -12.758 1.00 87.56 243 LEU A N 1
ATOM 1881 C CA . LEU A 1 243 ? -2.629 5.999 -12.903 1.00 87.56 243 LEU A CA 1
ATOM 1882 C C . LEU A 1 243 ? -3.110 5.472 -14.260 1.00 87.56 243 LEU A C 1
ATOM 1884 O O . LEU A 1 243 ? -4.215 5.765 -14.726 1.00 87.56 243 LEU A O 1
ATOM 1888 N N . ALA A 1 244 ? -2.280 4.633 -14.872 1.00 88.38 244 ALA A N 1
ATOM 1889 C CA . ALA A 1 244 ? -2.606 3.884 -16.074 1.00 88.38 244 ALA A CA 1
ATOM 1890 C C . ALA A 1 244 ? -2.158 2.428 -15.919 1.00 88.38 244 ALA A C 1
ATOM 1892 O O . ALA A 1 244 ? -1.083 2.147 -15.386 1.00 88.38 244 ALA A O 1
ATOM 1893 N N . LEU A 1 245 ? -2.977 1.511 -16.421 1.00 89.12 245 LEU A N 1
ATOM 1894 C CA . LEU A 1 245 ? -2.612 0.120 -16.648 1.00 89.12 245 LEU A CA 1
ATOM 1895 C C . LEU A 1 245 ? -2.133 -0.033 -18.089 1.00 89.12 245 LEU A C 1
ATOM 1897 O O . LEU A 1 245 ? -2.545 0.704 -18.984 1.00 89.12 245 LEU A O 1
ATOM 1901 N N . LEU A 1 246 ? -1.250 -0.996 -18.323 1.00 86.94 246 LEU A N 1
ATOM 1902 C CA . LEU A 1 246 ? -0.632 -1.212 -19.624 1.00 86.94 246 LEU A CA 1
ATOM 1903 C C . LEU A 1 246 ? -0.612 -2.716 -19.953 1.00 86.94 246 LEU A C 1
ATOM 1905 O O . LEU A 1 246 ? -0.495 -3.549 -19.052 1.00 86.94 246 LEU A O 1
ATOM 1909 N N . ARG A 1 247 ? -0.620 -3.080 -21.241 1.00 85.31 247 ARG A N 1
ATOM 1910 C CA . ARG A 1 247 ? -0.529 -4.479 -21.727 1.00 85.31 247 ARG A CA 1
ATOM 1911 C C . ARG A 1 247 ? 0.717 -4.679 -22.633 1.00 85.31 247 ARG A C 1
ATOM 1913 O O . ARG A 1 247 ? 0.689 -4.178 -23.741 1.00 85.31 247 ARG A O 1
ATOM 1920 N N . LEU A 1 248 ? 1.815 -5.346 -22.202 1.00 83.81 248 LEU A N 1
ATOM 1921 C CA . LEU A 1 248 ? 2.972 -5.768 -23.063 1.00 83.81 248 LEU A CA 1
ATOM 1922 C C . LEU A 1 248 ? 2.597 -7.085 -23.777 1.00 83.81 248 LEU A C 1
ATOM 1924 O O . LEU A 1 248 ? 2.228 -8.060 -23.136 1.00 83.81 248 LEU A O 1
ATOM 1928 N N . LYS A 1 249 ? 2.702 -7.104 -25.103 1.00 81.81 249 LYS A N 1
ATOM 1929 C CA . LYS A 1 249 ? 2.050 -7.929 -26.162 1.00 81.81 249 LYS A CA 1
ATOM 1930 C C . LYS A 1 249 ? 1.931 -9.484 -26.086 1.00 81.81 249 LYS A C 1
ATOM 1932 O O . LYS A 1 249 ? 1.486 -10.091 -27.050 1.00 81.81 249 LYS A O 1
ATOM 1937 N N . TYR A 1 250 ? 2.336 -10.147 -25.001 1.00 81.75 250 TYR A N 1
ATOM 1938 C CA . TYR A 1 250 ? 2.363 -11.621 -24.776 1.00 81.75 250 TYR A CA 1
ATOM 1939 C C . TYR A 1 250 ? 2.204 -11.905 -23.243 1.00 81.75 250 TYR A C 1
ATOM 1941 O O . TYR A 1 250 ? 1.791 -10.989 -22.542 1.00 81.75 250 TYR A O 1
ATOM 1949 N N . ASP A 1 251 ? 2.618 -13.056 -22.669 1.00 81.06 251 ASP A N 1
ATOM 1950 C CA . ASP A 1 251 ? 2.614 -13.322 -21.192 1.00 81.06 251 ASP A CA 1
ATOM 1951 C C . ASP A 1 251 ? 4.028 -13.520 -20.581 1.00 81.06 251 ASP A C 1
ATOM 1953 O O . ASP A 1 251 ? 4.936 -14.007 -21.259 1.00 81.06 251 ASP A O 1
ATOM 1957 N N . VAL A 1 252 ? 4.311 -13.014 -19.361 1.00 83.50 252 VAL A N 1
ATOM 1958 C CA . VAL A 1 252 ? 5.701 -12.959 -18.818 1.00 83.50 252 VAL A CA 1
ATOM 1959 C C . VAL A 1 252 ? 6.140 -14.302 -18.231 1.00 83.50 252 VAL A C 1
ATOM 1961 O O . VAL A 1 252 ? 5.442 -14.885 -17.408 1.00 83.50 252 VAL A O 1
ATOM 1964 N N . ASP A 1 253 ? 7.360 -14.724 -18.564 1.00 84.69 253 ASP A N 1
ATOM 1965 C CA . ASP A 1 253 ? 8.076 -15.778 -17.845 1.00 84.69 253 ASP A CA 1
ATOM 1966 C C . ASP A 1 253 ? 8.536 -15.285 -16.459 1.00 84.69 253 ASP A C 1
ATOM 1968 O O . ASP A 1 253 ? 9.631 -14.738 -16.305 1.00 84.69 253 ASP A O 1
ATOM 1972 N N . THR A 1 254 ? 7.675 -15.477 -15.456 1.00 85.38 254 THR A N 1
ATOM 1973 C CA . THR A 1 254 ? 7.957 -15.196 -14.038 1.00 85.38 254 THR A CA 1
ATOM 1974 C C . THR A 1 254 ? 8.585 -16.387 -13.299 1.00 85.38 254 THR A C 1
ATOM 1976 O O . THR A 1 254 ? 8.489 -16.466 -12.073 1.00 85.38 254 THR A O 1
ATOM 1979 N N . ALA A 1 255 ? 9.190 -17.347 -14.013 1.00 84.69 255 ALA A N 1
ATOM 1980 C CA . ALA A 1 255 ? 10.126 -18.304 -13.414 1.00 84.69 255 ALA A CA 1
ATOM 1981 C C . ALA A 1 255 ? 11.562 -17.740 -13.376 1.00 84.69 255 ALA A C 1
ATOM 1983 O O . ALA A 1 255 ? 12.412 -18.232 -12.631 1.00 84.69 255 ALA A O 1
ATOM 1984 N N . LYS A 1 256 ? 11.836 -16.678 -14.145 1.00 85.75 256 LYS A N 1
ATOM 1985 C CA . LYS A 1 256 ? 13.091 -15.920 -14.097 1.00 85.75 256 LYS A CA 1
ATOM 1986 C C . LYS A 1 256 ? 13.199 -15.129 -12.802 1.00 85.75 256 LYS A C 1
ATOM 1988 O O . LYS A 1 256 ? 12.390 -14.245 -12.546 1.00 85.75 256 LYS A O 1
ATOM 1993 N N . ALA A 1 257 ? 14.271 -15.364 -12.046 1.00 86.12 257 ALA A N 1
ATOM 1994 C CA . ALA A 1 257 ? 14.486 -14.695 -10.767 1.00 86.12 257 ALA A CA 1
ATOM 1995 C C . ALA A 1 257 ? 14.438 -13.156 -10.867 1.00 86.12 257 ALA A C 1
ATOM 1997 O O . ALA A 1 257 ? 13.910 -12.522 -9.954 1.00 86.12 257 ALA A O 1
ATOM 1998 N N . ASN A 1 258 ? 14.916 -12.554 -11.962 1.00 88.31 258 ASN A N 1
ATOM 1999 C CA . ASN A 1 258 ? 14.888 -11.103 -12.150 1.00 88.31 258 ASN A CA 1
ATOM 2000 C C . ASN A 1 258 ? 13.511 -10.528 -12.539 1.00 88.31 258 ASN A C 1
ATOM 2002 O O . ASN A 1 258 ? 13.419 -9.313 -12.666 1.00 88.31 258 ASN A O 1
ATOM 2006 N N . ILE A 1 259 ? 12.447 -11.331 -12.715 1.00 89.69 259 ILE A N 1
ATOM 2007 C CA . ILE A 1 259 ? 11.127 -10.832 -13.144 1.00 89.69 259 ILE A CA 1
ATOM 2008 C C . ILE A 1 259 ? 9.977 -11.479 -12.347 1.00 89.69 259 ILE A C 1
ATOM 2010 O O . ILE A 1 259 ? 9.547 -12.591 -12.640 1.00 89.69 259 ILE A O 1
ATOM 2014 N N . HIS A 1 260 ? 9.418 -10.750 -11.377 1.00 90.62 260 HIS A N 1
ATOM 2015 C CA . HIS A 1 260 ? 8.234 -11.156 -10.598 1.00 90.62 260 HIS A CA 1
ATOM 2016 C C . HIS A 1 260 ? 7.352 -9.935 -10.291 1.00 90.62 260 HIS A C 1
ATOM 2018 O O . HIS A 1 260 ? 7.890 -8.835 -10.175 1.00 90.62 260 HIS A O 1
ATOM 2024 N N . PRO A 1 261 ? 6.023 -10.087 -10.134 1.00 92.50 261 PRO A N 1
ATOM 2025 C CA . PRO A 1 261 ? 5.144 -8.974 -9.781 1.00 92.50 261 PRO A CA 1
ATOM 2026 C C . PRO A 1 261 ? 5.297 -8.539 -8.312 1.00 92.50 261 PRO A C 1
ATOM 2028 O O . PRO A 1 261 ? 5.669 -9.350 -7.465 1.00 92.50 261 PRO A O 1
ATOM 2031 N N . ILE A 1 262 ? 4.959 -7.287 -7.987 1.00 94.38 262 ILE A N 1
ATOM 2032 C CA . ILE A 1 262 ? 4.742 -6.824 -6.600 1.00 94.38 262 ILE A CA 1
ATOM 2033 C C . ILE A 1 262 ? 3.316 -7.158 -6.141 1.00 94.38 262 ILE A C 1
ATOM 2035 O O . ILE A 1 262 ? 2.408 -7.257 -6.966 1.00 94.38 262 ILE A O 1
ATOM 2039 N N . CYS A 1 263 ? 3.093 -7.330 -4.835 1.00 92.31 263 CYS A N 1
ATOM 2040 C CA . CYS A 1 263 ? 1.738 -7.486 -4.311 1.00 92.31 263 CYS A CA 1
ATOM 2041 C C . CYS A 1 263 ? 0.981 -6.153 -4.304 1.00 92.31 263 CYS A C 1
ATOM 2043 O O . CYS A 1 263 ? 1.548 -5.100 -4.000 1.00 92.31 263 CYS A O 1
ATOM 2045 N N . LEU A 1 264 ? -0.322 -6.205 -4.579 1.00 90.25 264 LEU A N 1
ATOM 2046 C CA . LEU A 1 264 ? -1.216 -5.056 -4.458 1.00 90.25 264 LEU A CA 1
ATOM 2047 C C . LEU A 1 264 ? -2.090 -5.189 -3.206 1.00 90.25 264 LEU A C 1
ATOM 2049 O O . LEU A 1 264 ? -2.709 -6.241 -3.024 1.00 90.25 264 LEU A O 1
ATOM 2053 N N . PRO A 1 265 ? -2.172 -4.158 -2.350 1.00 86.31 265 PRO A N 1
ATOM 2054 C CA . PRO A 1 265 ? -3.089 -4.163 -1.221 1.00 86.31 265 PRO A CA 1
ATOM 2055 C C . PRO A 1 265 ? -4.523 -3.886 -1.682 1.00 86.31 265 PRO A C 1
ATOM 2057 O O . PRO A 1 265 ? -4.748 -3.230 -2.699 1.00 86.31 265 PRO A O 1
ATOM 2060 N N . SER A 1 266 ? -5.501 -4.344 -0.902 1.00 73.75 266 SER A N 1
ATOM 2061 C CA . SER A 1 266 ? -6.903 -3.913 -1.021 1.00 73.75 266 SER A CA 1
ATOM 2062 C C . SER A 1 266 ? -7.297 -2.835 -0.001 1.00 73.75 266 SER A C 1
ATOM 2064 O O . SER A 1 266 ? -8.334 -2.200 -0.166 1.00 73.75 266 SER A O 1
ATOM 2066 N N . LEU A 1 267 ? -6.477 -2.600 1.033 1.00 72.31 267 LEU A N 1
ATOM 2067 C CA . LEU A 1 267 ? -6.711 -1.639 2.119 1.00 72.31 267 LEU A CA 1
ATOM 2068 C C . LEU A 1 267 ? -5.398 -0.959 2.551 1.00 72.31 267 LEU A C 1
ATOM 2070 O O . LEU A 1 267 ? -4.312 -1.505 2.361 1.00 72.31 267 LEU A O 1
ATOM 2074 N N . GLU A 1 268 ? -5.483 0.220 3.179 1.00 70.00 268 GLU A N 1
ATOM 2075 C CA . GLU A 1 268 ? -4.302 0.918 3.716 1.00 70.00 268 GLU A CA 1
ATOM 2076 C C . GLU A 1 268 ? -3.781 0.229 4.990 1.00 70.00 268 GLU A C 1
ATOM 2078 O O . GLU A 1 268 ? -4.331 0.412 6.072 1.00 70.00 268 GLU A O 1
ATOM 2083 N N . GLU A 1 269 ? -2.702 -0.549 4.872 1.00 70.81 269 GLU A N 1
ATOM 2084 C CA . GLU A 1 269 ? -2.087 -1.277 6.001 1.00 70.81 269 GLU A CA 1
ATOM 2085 C C . GLU A 1 269 ? -0.637 -0.845 6.301 1.00 70.81 269 GLU A C 1
ATOM 2087 O O . GLU A 1 269 ? 0.028 -1.475 7.119 1.00 70.81 269 GLU A O 1
ATOM 2092 N N . TYR A 1 270 ? -0.134 0.209 5.646 1.00 68.06 270 TYR A N 1
ATOM 2093 C CA . TYR A 1 270 ? 1.258 0.682 5.758 1.00 68.06 270 TYR A CA 1
ATOM 2094 C C . TYR A 1 270 ? 1.448 1.933 6.635 1.00 68.06 270 TYR A C 1
ATOM 2096 O O . TYR A 1 270 ? 2.560 2.458 6.721 1.00 68.06 270 TYR A O 1
ATOM 2104 N N . LYS A 1 271 ? 0.384 2.446 7.267 1.00 65.06 271 LYS A N 1
ATOM 2105 C CA . LYS A 1 271 ? 0.480 3.613 8.162 1.00 65.06 271 LYS A CA 1
ATOM 2106 C C . LYS A 1 271 ? 1.483 3.324 9.283 1.00 65.06 271 LYS A C 1
ATOM 2108 O O . LYS A 1 271 ? 1.531 2.206 9.789 1.00 65.06 271 LYS A O 1
ATOM 2113 N N . GLU A 1 272 ? 2.301 4.324 9.612 1.00 60.03 272 GLU A N 1
ATOM 2114 C CA . GLU A 1 272 ? 3.372 4.260 10.626 1.00 60.03 272 GLU A CA 1
ATOM 2115 C C . GLU A 1 272 ? 4.540 3.293 10.312 1.00 60.03 272 GLU A C 1
ATOM 2117 O O . GLU A 1 272 ? 5.443 3.128 11.131 1.00 60.03 272 GLU A O 1
ATOM 2122 N N . GLN A 1 273 ? 4.597 2.689 9.117 1.00 68.75 273 GLN A N 1
ATOM 2123 C CA . GLN A 1 273 ? 5.694 1.794 8.723 1.00 68.75 273 GLN A CA 1
ATOM 2124 C C . GLN A 1 273 ? 6.818 2.522 7.970 1.00 68.75 273 GLN A C 1
ATOM 2126 O O . GLN A 1 273 ? 6.592 3.485 7.236 1.00 68.75 273 GLN A O 1
ATOM 2131 N N . SER A 1 274 ? 8.048 2.007 8.095 1.00 83.12 274 SER A N 1
ATOM 2132 C CA . SER A 1 274 ? 9.166 2.424 7.242 1.00 83.12 274 SER A CA 1
ATOM 2133 C C . SER A 1 274 ? 8.947 1.908 5.821 1.00 83.12 274 SER A C 1
ATOM 2135 O O . SER A 1 274 ? 9.102 0.717 5.545 1.00 83.12 274 SER A O 1
ATOM 2137 N N . LEU A 1 275 ? 8.640 2.822 4.910 1.00 92.62 275 LEU A N 1
ATOM 2138 C CA . LEU A 1 275 ? 8.477 2.546 3.492 1.00 92.62 275 LEU A CA 1
ATOM 2139 C C . LEU A 1 275 ? 9.839 2.485 2.791 1.00 92.62 275 LEU A C 1
ATOM 2141 O O . LEU A 1 275 ? 10.854 2.998 3.272 1.00 92.62 275 LEU A O 1
ATOM 2145 N N . THR A 1 276 ? 9.854 1.854 1.624 1.00 93.69 276 THR A N 1
ATOM 2146 C CA . THR A 1 276 ? 11.024 1.716 0.756 1.00 93.69 276 THR A CA 1
ATOM 2147 C C . THR A 1 276 ? 10.674 2.272 -0.615 1.00 93.69 276 THR A C 1
ATOM 2149 O O . THR A 1 276 ? 9.689 1.852 -1.214 1.00 93.69 276 THR A O 1
ATOM 2152 N N . LEU A 1 277 ? 11.472 3.206 -1.121 1.00 93.62 277 LEU A N 1
ATOM 2153 C CA . LEU A 1 277 ? 11.381 3.694 -2.492 1.00 93.62 277 LEU A CA 1
ATOM 2154 C C . LEU A 1 277 ? 12.482 3.025 -3.311 1.00 93.62 277 LEU A C 1
ATOM 2156 O O . LEU A 1 277 ? 13.644 3.048 -2.906 1.00 93.62 277 LEU A O 1
ATOM 2160 N N . THR A 1 278 ? 12.122 2.432 -4.448 1.00 94.06 278 THR A N 1
ATOM 2161 C CA . THR A 1 278 ? 13.080 1.880 -5.421 1.00 94.06 278 THR A CA 1
ATOM 2162 C C . THR A 1 278 ? 12.781 2.387 -6.819 1.00 94.06 278 THR A C 1
ATOM 2164 O O . THR A 1 278 ? 11.634 2.698 -7.125 1.00 94.06 278 THR A O 1
ATOM 2167 N N . GLY A 1 279 ? 13.804 2.457 -7.665 1.00 91.19 279 GLY A N 1
ATOM 2168 C CA . GLY A 1 279 ? 13.678 2.881 -9.056 1.00 91.19 279 GLY A CA 1
ATOM 2169 C C . GLY A 1 279 ? 14.976 3.498 -9.565 1.00 91.19 279 GLY A C 1
ATOM 2170 O O . GLY A 1 279 ? 15.987 3.537 -8.859 1.00 91.19 279 GLY A O 1
ATOM 2171 N N . TRP A 1 280 ? 14.954 4.012 -10.790 1.00 87.25 280 TRP A N 1
ATOM 2172 C CA . TRP A 1 280 ? 16.093 4.737 -11.348 1.00 87.25 280 TRP A CA 1
ATOM 2173 C C . TRP A 1 280 ? 15.944 6.228 -11.061 1.00 87.25 280 TRP A C 1
ATOM 2175 O O . TRP A 1 280 ? 14.908 6.841 -11.345 1.00 87.25 280 TRP A O 1
ATOM 2185 N N . LYS A 1 281 ? 16.991 6.826 -10.489 1.00 83.38 281 LYS A N 1
ATOM 2186 C CA . LYS A 1 281 ? 17.022 8.268 -10.231 1.00 83.38 281 LYS A CA 1
ATOM 2187 C C . LYS A 1 281 ? 17.194 9.043 -11.537 1.00 83.38 281 LYS A C 1
ATOM 2189 O O . LYS A 1 281 ? 17.648 8.517 -12.549 1.00 83.38 281 LYS A O 1
ATOM 2194 N N . ARG A 1 282 ? 16.815 10.314 -11.537 1.00 73.25 282 ARG A N 1
ATOM 2195 C CA . ARG A 1 282 ? 16.743 11.179 -12.710 1.00 73.25 282 ARG A CA 1
ATOM 2196 C C . ARG A 1 282 ? 17.212 12.592 -12.369 1.00 73.25 282 ARG A C 1
ATOM 2198 O O . ARG A 1 282 ? 16.989 13.127 -11.284 1.00 73.25 282 ARG A O 1
ATOM 2205 N N . SER A 1 283 ? 17.874 13.192 -13.347 1.00 68.12 283 SER A N 1
ATOM 2206 C CA . SER A 1 283 ? 18.162 14.622 -13.445 1.00 68.12 283 SER A CA 1
ATOM 2207 C C . SER A 1 283 ? 17.958 15.015 -14.918 1.00 68.12 283 SER A C 1
ATOM 2209 O O . SER A 1 283 ? 16.902 14.726 -15.483 1.00 68.12 283 SER A O 1
ATOM 2211 N N . LYS A 1 284 ? 18.966 15.583 -15.596 1.00 61.16 284 LYS A N 1
ATOM 2212 C CA . LYS A 1 284 ? 18.957 15.757 -17.066 1.00 61.16 284 LYS A CA 1
ATOM 2213 C C . LYS A 1 284 ? 18.878 14.426 -17.833 1.00 61.16 284 LYS A C 1
ATOM 2215 O O . LYS A 1 284 ? 18.340 14.389 -18.935 1.00 61.16 284 LYS A O 1
ATOM 2220 N N . HIS A 1 285 ? 19.381 13.349 -17.232 1.00 65.19 285 HIS A N 1
ATOM 2221 C CA . HIS A 1 285 ? 19.322 11.973 -17.730 1.00 65.19 285 HIS A CA 1
ATOM 2222 C C . HIS A 1 285 ? 18.871 11.037 -16.600 1.00 65.19 285 HIS A C 1
ATOM 2224 O O . HIS A 1 285 ? 18.850 11.448 -15.435 1.00 65.19 285 HIS A O 1
ATOM 2230 N N . ILE A 1 286 ? 18.507 9.800 -16.938 1.00 66.75 286 ILE A N 1
ATOM 2231 C CA . ILE A 1 286 ? 18.274 8.738 -15.952 1.00 66.75 286 ILE A CA 1
ATOM 2232 C C . ILE A 1 286 ? 19.626 8.152 -15.517 1.00 66.75 286 ILE A C 1
ATOM 2234 O O . ILE A 1 286 ? 20.533 7.982 -16.333 1.00 66.75 286 ILE A O 1
ATOM 2238 N N . PHE A 1 287 ? 19.772 7.921 -14.215 1.00 76.81 287 PHE A N 1
ATOM 2239 C CA . PHE A 1 287 ? 20.931 7.294 -13.588 1.00 76.81 287 PHE A CA 1
ATOM 2240 C C . PHE A 1 287 ? 20.897 5.796 -13.897 1.00 76.81 287 PHE A C 1
ATOM 2242 O O . PHE A 1 287 ? 19.821 5.203 -13.866 1.00 76.81 287 PHE A O 1
ATOM 2249 N N . PRO A 1 288 ? 22.036 5.179 -14.245 1.00 78.12 288 PRO A N 1
ATOM 2250 C CA . PRO A 1 288 ? 21.997 3.918 -14.969 1.00 78.12 288 PRO A CA 1
ATOM 2251 C C . PRO A 1 288 ? 21.591 2.719 -14.111 1.00 78.12 288 PRO A C 1
ATOM 2253 O O . PRO A 1 288 ? 20.916 1.820 -14.600 1.00 78.12 288 PRO A O 1
ATOM 2256 N N . THR A 1 289 ? 21.975 2.734 -12.837 1.00 84.81 289 THR A N 1
ATOM 2257 C CA . THR A 1 289 ? 21.733 1.664 -11.870 1.00 84.81 289 THR A CA 1
ATOM 2258 C C . THR A 1 289 ? 20.445 1.883 -11.084 1.00 84.81 289 THR A C 1
ATOM 2260 O O . THR A 1 289 ? 20.149 3.017 -10.697 1.00 84.81 289 THR A O 1
ATOM 2263 N N . LEU A 1 290 ? 19.725 0.802 -10.777 1.00 88.38 290 LEU A N 1
ATOM 2264 C CA . LEU A 1 290 ? 18.607 0.821 -9.827 1.00 88.38 290 LEU A CA 1
ATOM 2265 C C . LEU A 1 290 ? 19.095 1.282 -8.437 1.00 88.38 290 LEU A C 1
ATOM 2267 O O . LEU A 1 290 ? 20.070 0.743 -7.913 1.00 88.38 290 LEU A O 1
ATOM 2271 N N . GLU A 1 291 ? 18.409 2.245 -7.820 1.00 90.56 291 GLU A N 1
ATOM 2272 C CA . GLU A 1 291 ? 18.704 2.733 -6.464 1.00 90.56 291 GLU A CA 1
ATOM 2273 C C . GLU A 1 291 ? 17.533 2.492 -5.491 1.00 90.56 291 GLU A C 1
ATOM 2275 O O . GLU A 1 291 ? 16.422 2.123 -5.888 1.00 90.56 291 GLU A O 1
ATOM 2280 N N . ARG A 1 292 ? 17.811 2.684 -4.192 1.00 92.38 292 ARG A N 1
ATOM 2281 C CA . ARG A 1 292 ? 16.868 2.530 -3.077 1.00 92.38 292 ARG A CA 1
ATOM 2282 C C . ARG A 1 292 ? 17.091 3.593 -2.004 1.00 92.38 292 ARG A C 1
ATOM 2284 O O . ARG A 1 292 ? 18.232 3.832 -1.615 1.00 92.38 292 ARG A O 1
ATOM 2291 N N . ASP A 1 293 ? 16.008 4.119 -1.442 1.00 90.62 293 ASP A N 1
ATOM 2292 C CA . ASP A 1 293 ? 15.998 4.925 -0.215 1.00 90.62 293 ASP A CA 1
ATOM 2293 C C . ASP A 1 293 ? 14.859 4.463 0.716 1.00 90.62 293 ASP A C 1
ATOM 2295 O O . ASP A 1 293 ? 13.892 3.843 0.269 1.00 90.62 293 ASP A O 1
ATOM 2299 N N . THR A 1 294 ? 14.955 4.755 2.016 1.00 90.56 294 THR A N 1
ATOM 2300 C CA . THR A 1 294 ? 13.868 4.512 2.984 1.00 90.56 294 THR A CA 1
ATOM 2301 C C . THR A 1 294 ? 13.144 5.802 3.346 1.00 90.56 294 THR A C 1
ATOM 2303 O O . THR A 1 294 ? 13.744 6.882 3.392 1.00 90.56 294 THR A O 1
ATOM 2306 N N . MET A 1 295 ? 11.837 5.688 3.573 1.00 90.00 295 MET A N 1
ATOM 2307 C CA . MET A 1 295 ? 10.920 6.813 3.742 1.00 90.00 295 MET A CA 1
ATOM 2308 C C . MET A 1 295 ? 9.904 6.556 4.863 1.00 90.00 295 MET A C 1
ATOM 2310 O O . MET A 1 295 ? 9.661 5.409 5.238 1.00 90.00 295 MET A O 1
ATOM 2314 N N . ILE A 1 296 ? 9.288 7.619 5.373 1.00 87.88 296 ILE A N 1
ATOM 2315 C CA . ILE A 1 296 ? 8.200 7.591 6.363 1.00 87.88 296 ILE A CA 1
ATOM 2316 C C . ILE A 1 296 ? 7.047 8.452 5.837 1.00 87.88 296 ILE A C 1
ATOM 2318 O O . ILE A 1 296 ? 7.276 9.515 5.255 1.00 87.88 296 ILE A O 1
ATOM 2322 N N . THR A 1 297 ? 5.810 7.991 6.034 1.00 88.56 297 THR A N 1
ATOM 2323 C CA . THR A 1 297 ? 4.588 8.737 5.693 1.00 88.56 297 THR A CA 1
ATOM 2324 C C . THR A 1 297 ? 4.482 10.033 6.496 1.00 88.56 297 THR A C 1
ATOM 2326 O O . THR A 1 297 ? 4.576 9.991 7.723 1.00 88.56 297 THR A O 1
ATOM 2329 N N . SER A 1 298 ? 4.219 11.160 5.836 1.00 86.00 298 SER A N 1
ATOM 2330 C CA . SER A 1 298 ? 3.781 12.395 6.507 1.00 86.00 298 SER A CA 1
ATOM 2331 C C . SER A 1 298 ? 2.257 12.430 6.640 1.00 86.00 298 SER A C 1
ATOM 2333 O O . SER A 1 298 ? 1.561 11.616 6.025 1.00 86.00 298 SER A O 1
ATOM 2335 N N . SER A 1 299 ? 1.706 13.422 7.350 1.00 84.31 299 SER A N 1
ATOM 2336 C CA . SER A 1 299 ? 0.300 13.761 7.118 1.00 84.31 299 SER A CA 1
ATOM 2337 C C . SER A 1 299 ? 0.119 14.298 5.690 1.00 84.31 299 SER A C 1
ATOM 2339 O O . SER A 1 299 ? 1.030 14.886 5.091 1.00 84.31 299 SER A O 1
ATOM 2341 N N . ALA A 1 300 ? -1.060 14.061 5.118 1.00 79.94 300 ALA A N 1
ATOM 2342 C CA . ALA A 1 300 ? -1.401 14.568 3.793 1.00 79.94 300 ALA A CA 1
ATOM 2343 C C . ALA A 1 300 ? -1.725 16.076 3.821 1.00 79.94 300 ALA A C 1
ATOM 2345 O O . ALA A 1 300 ? -1.470 16.755 2.833 1.00 79.94 300 ALA A O 1
ATOM 2346 N N . SER A 1 301 ? -2.179 16.612 4.960 1.00 83.69 301 SER A N 1
ATOM 2347 C CA . SER A 1 301 ? -2.401 18.049 5.171 1.00 83.69 301 SER A CA 1
ATOM 2348 C C . SER A 1 301 ? -1.095 18.848 5.167 1.00 83.69 301 SER A C 1
ATOM 2350 O O . SER A 1 301 ? -0.975 19.795 4.399 1.00 83.69 301 SER A O 1
ATOM 2352 N N . GLU A 1 302 ? -0.061 18.417 5.906 1.00 86.19 302 GLU A N 1
ATOM 2353 C CA . GLU A 1 302 ? 1.267 19.060 5.841 1.00 86.19 302 GLU A CA 1
ATOM 2354 C C . GLU A 1 302 ? 1.849 19.025 4.422 1.00 86.19 302 GLU A C 1
ATOM 2356 O O . GLU A 1 302 ? 2.564 19.938 4.011 1.00 86.19 302 GLU A O 1
ATOM 2361 N N . CYS A 1 303 ? 1.558 17.961 3.668 1.00 86.75 303 CYS A N 1
ATOM 2362 C CA . CYS A 1 303 ? 1.962 17.827 2.275 1.00 86.75 303 CYS A CA 1
ATOM 2363 C C . CYS A 1 303 ? 1.203 18.809 1.366 1.00 86.75 303 CYS A C 1
ATOM 2365 O O . CYS A 1 303 ? 1.827 19.517 0.577 1.00 86.75 303 CYS A O 1
ATOM 2367 N N . GLN A 1 304 ? -0.122 18.907 1.511 1.00 88.19 304 GLN A N 1
ATOM 2368 C CA . GLN A 1 304 ? -0.957 19.887 0.810 1.00 88.19 304 GLN A CA 1
ATOM 2369 C C . GLN A 1 304 ? -0.474 21.320 1.094 1.00 88.19 304 GLN A C 1
ATOM 2371 O O . GLN A 1 304 ? -0.198 22.052 0.145 1.00 88.19 304 GLN A O 1
ATOM 2376 N N . ASP A 1 305 ? -0.221 21.687 2.354 1.00 88.06 305 ASP A N 1
ATOM 2377 C CA . ASP A 1 305 ? 0.350 22.992 2.730 1.00 88.06 305 ASP A CA 1
ATOM 2378 C C . ASP A 1 305 ? 1.741 23.221 2.098 1.00 88.06 305 ASP A C 1
ATOM 2380 O O . ASP A 1 305 ? 2.017 24.264 1.488 1.00 88.06 305 ASP A O 1
ATOM 2384 N N . GLN A 1 306 ? 2.627 22.217 2.168 1.00 87.12 306 GLN A N 1
ATOM 2385 C CA . GLN A 1 306 ? 3.958 22.264 1.549 1.00 87.12 306 GLN A CA 1
ATOM 2386 C C . GLN A 1 306 ? 3.918 22.448 0.027 1.00 87.12 306 GLN A C 1
ATOM 2388 O O . GLN A 1 306 ? 4.915 22.913 -0.531 1.00 87.12 306 GLN A O 1
ATOM 2393 N N . TYR A 1 307 ? 2.839 22.087 -0.665 1.00 87.56 307 TYR A N 1
ATOM 2394 C CA . TYR A 1 307 ? 2.712 22.249 -2.118 1.00 87.56 307 TYR A CA 1
ATOM 2395 C C . TYR A 1 307 ? 1.845 23.458 -2.513 1.00 87.56 307 TYR A C 1
ATOM 2397 O O . TYR A 1 307 ? 2.151 24.109 -3.514 1.00 87.56 307 TYR A O 1
ATOM 2405 N N . GLY A 1 308 ? 0.905 23.886 -1.666 1.00 87.88 308 GLY A N 1
ATOM 2406 C CA . GLY A 1 308 ? 0.193 25.163 -1.800 1.00 87.88 308 GLY A CA 1
ATOM 2407 C C . GLY A 1 308 ? 1.139 26.372 -1.790 1.00 87.88 308 GLY A C 1
ATOM 2408 O O . GLY A 1 308 ? 0.973 27.297 -2.585 1.00 87.88 308 GLY A O 1
ATOM 2409 N N . THR A 1 309 ? 2.225 26.324 -1.003 1.00 86.75 309 THR A N 1
ATOM 2410 C CA . THR A 1 309 ? 3.316 27.333 -1.060 1.00 86.75 309 THR A CA 1
ATOM 2411 C C . THR A 1 309 ? 4.065 27.398 -2.401 1.00 86.75 309 THR A C 1
ATOM 2413 O O . THR A 1 309 ? 4.817 28.344 -2.632 1.00 86.75 309 THR A O 1
ATOM 2416 N N . LEU A 1 310 ? 3.869 26.419 -3.292 1.00 84.62 310 LEU A N 1
ATOM 2417 C CA . LEU A 1 310 ? 4.396 26.388 -4.661 1.00 84.62 310 LEU A CA 1
ATOM 2418 C C . LEU A 1 310 ? 3.311 26.654 -5.723 1.00 84.62 310 LEU A C 1
ATOM 2420 O O . LEU A 1 310 ? 3.590 26.506 -6.911 1.00 84.62 310 LEU A O 1
ATOM 2424 N N . HIS A 1 311 ? 2.094 27.020 -5.304 1.00 86.75 311 HIS A N 1
ATOM 2425 C CA . HIS A 1 311 ? 0.895 27.111 -6.147 1.00 86.75 311 HIS A CA 1
ATOM 2426 C C . HIS A 1 311 ? 0.560 25.790 -6.868 1.00 86.75 311 HIS A C 1
ATOM 2428 O O . HIS A 1 311 ? 0.172 25.783 -8.037 1.00 86.75 311 HIS A O 1
ATOM 2434 N N . LEU A 1 312 ? 0.740 24.666 -6.165 1.00 85.62 312 LEU A N 1
ATOM 2435 C CA . LEU A 1 312 ? 0.361 23.327 -6.612 1.00 85.62 312 LEU A CA 1
ATOM 2436 C C . LEU A 1 312 ? -0.718 22.768 -5.681 1.00 85.62 312 LEU A C 1
ATOM 2438 O O . LEU A 1 312 ? -0.410 22.210 -4.628 1.00 85.62 312 LEU A O 1
ATOM 2442 N N . ASP A 1 313 ? -1.977 22.919 -6.087 1.00 87.19 313 ASP A N 1
ATOM 2443 C CA . ASP A 1 313 ? -3.127 22.381 -5.362 1.00 87.19 313 ASP A CA 1
ATOM 2444 C C . ASP A 1 313 ? -3.148 20.849 -5.492 1.00 87.19 313 ASP A C 1
ATOM 2446 O O . ASP A 1 313 ? -3.459 20.297 -6.550 1.00 87.19 313 ASP A O 1
ATOM 2450 N N . LEU A 1 314 ? -2.757 20.158 -4.417 1.00 86.69 314 LEU A N 1
ATOM 2451 C CA . LEU A 1 314 ? -2.764 18.697 -4.343 1.00 86.69 314 LEU A CA 1
ATOM 2452 C C . LEU A 1 314 ? -4.186 18.141 -4.111 1.00 86.69 314 LEU A C 1
ATOM 2454 O O . LEU A 1 314 ? -5.028 18.825 -3.525 1.00 86.69 314 LEU A O 1
ATOM 2458 N N . PRO A 1 315 ? -4.460 16.896 -4.545 1.00 81.62 315 PRO A N 1
ATOM 2459 C CA . PRO A 1 315 ? -5.790 16.295 -4.494 1.00 81.62 315 PRO A CA 1
ATOM 2460 C C . PRO A 1 315 ? -6.147 15.780 -3.087 1.00 81.62 315 PRO A C 1
ATOM 2462 O O . PRO A 1 315 ? -5.433 16.033 -2.112 1.00 81.62 315 PRO A O 1
ATOM 2465 N N . SER A 1 316 ? -7.261 15.046 -2.976 1.00 77.44 316 SER A N 1
ATOM 2466 C CA . SER A 1 316 ? -7.723 14.462 -1.711 1.00 77.44 316 SER A CA 1
ATOM 2467 C C . SER A 1 316 ? -6.673 13.551 -1.061 1.00 77.44 316 SER A C 1
ATOM 2469 O O . SER A 1 316 ? -5.887 12.884 -1.737 1.00 77.44 316 SER A O 1
ATOM 2471 N N . THR A 1 317 ? -6.733 13.433 0.265 1.00 75.44 317 THR A N 1
ATOM 2472 C CA . THR A 1 317 ? -5.918 12.513 1.082 1.00 75.44 317 THR A CA 1
ATOM 2473 C C . THR A 1 317 ? -6.178 11.021 0.776 1.00 75.44 317 THR A C 1
ATOM 2475 O O . THR A 1 317 ? -5.448 10.135 1.237 1.00 75.44 317 THR A O 1
ATOM 2478 N N . ASP A 1 318 ? -7.204 10.745 -0.034 1.00 76.69 318 ASP A N 1
ATOM 2479 C CA . ASP A 1 318 ? -7.559 9.429 -0.570 1.00 76.69 318 ASP A CA 1
ATOM 2480 C C . ASP A 1 318 ? -6.952 9.136 -1.957 1.00 76.69 318 ASP A C 1
ATOM 2482 O O . ASP A 1 318 ? -6.834 7.968 -2.326 1.00 76.69 318 ASP A O 1
ATOM 2486 N N . ASP A 1 319 ? -6.526 10.163 -2.704 1.00 81.25 319 ASP A N 1
ATOM 2487 C CA . ASP A 1 319 ? -5.871 10.027 -4.018 1.00 81.25 319 ASP A CA 1
ATOM 2488 C C . ASP A 1 319 ? -4.337 9.921 -3.903 1.00 81.25 319 ASP A C 1
ATOM 2490 O O . ASP A 1 319 ? -3.685 9.352 -4.783 1.00 81.25 319 ASP A O 1
ATOM 2494 N N . ILE A 1 320 ? -3.746 10.472 -2.835 1.00 87.38 320 ILE A N 1
ATOM 2495 C CA . ILE A 1 320 ? -2.289 10.551 -2.639 1.00 87.38 320 ILE A CA 1
ATOM 2496 C C . ILE A 1 320 ? -1.819 10.012 -1.285 1.00 87.38 320 ILE A C 1
ATOM 2498 O O . ILE A 1 320 ? -2.523 10.057 -0.278 1.00 87.38 320 ILE A O 1
ATOM 2502 N N . VAL A 1 321 ? -0.570 9.552 -1.262 1.00 88.81 321 VAL A N 1
ATOM 2503 C CA . VAL A 1 321 ? 0.240 9.394 -0.051 1.00 88.81 321 VAL A CA 1
ATOM 2504 C C . VAL A 1 321 ? 1.508 10.232 -0.205 1.00 88.81 321 VAL A C 1
ATOM 2506 O O . VAL A 1 321 ? 2.119 10.259 -1.273 1.00 88.81 321 VAL A O 1
ATOM 2509 N N . CYS A 1 322 ? 1.903 10.932 0.856 1.00 89.19 322 CYS A N 1
ATOM 2510 C CA . CYS A 1 322 ? 3.136 11.714 0.890 1.00 89.19 322 CYS A CA 1
ATOM 2511 C C . CYS A 1 322 ? 4.135 11.088 1.860 1.00 89.19 322 CYS A C 1
ATOM 2513 O O . CYS A 1 322 ? 3.756 10.588 2.922 1.00 89.19 322 CYS A O 1
ATOM 2515 N N . ALA A 1 323 ? 5.417 11.108 1.495 1.00 89.69 323 ALA A N 1
ATOM 2516 C CA . ALA A 1 323 ? 6.472 10.531 2.319 1.00 89.69 323 ALA A CA 1
ATOM 2517 C C . ALA A 1 323 ? 7.752 11.376 2.295 1.00 89.69 323 ALA A C 1
ATOM 2519 O O . ALA A 1 323 ? 8.149 11.902 1.254 1.00 89.69 323 ALA A O 1
ATOM 2520 N N . GLY A 1 324 ? 8.413 11.491 3.448 1.00 87.94 324 GLY A N 1
ATOM 2521 C CA . GLY A 1 324 ? 9.739 12.098 3.591 1.00 87.94 324 GLY A CA 1
ATOM 2522 C C . GLY A 1 324 ? 10.843 11.038 3.600 1.00 87.94 324 GLY A C 1
ATOM 2523 O O . GLY A 1 324 ? 10.606 9.901 3.995 1.00 87.94 324 GLY A O 1
ATOM 2524 N N . TYR A 1 325 ? 12.058 11.396 3.176 1.00 86.38 325 TYR A N 1
ATOM 2525 C CA . TYR A 1 325 ? 13.224 10.502 3.242 1.00 86.38 325 TYR A CA 1
ATOM 2526 C C . TYR A 1 325 ? 13.769 10.406 4.668 1.00 86.38 325 TYR A C 1
ATOM 2528 O O . TYR A 1 325 ? 14.038 11.430 5.294 1.00 86.38 325 TYR A O 1
ATOM 2536 N N . ASN A 1 326 ? 14.069 9.192 5.128 1.00 81.19 326 ASN A N 1
ATOM 2537 C CA . ASN A 1 326 ? 14.585 8.962 6.482 1.00 81.19 326 ASN A CA 1
ATOM 2538 C C . ASN A 1 326 ? 16.030 9.466 6.651 1.00 81.19 326 ASN A C 1
ATOM 2540 O O . ASN A 1 326 ? 16.424 9.865 7.741 1.00 81.19 326 ASN A O 1
ATOM 2544 N N . ASN A 1 327 ? 16.828 9.444 5.575 1.00 74.25 327 ASN A N 1
ATOM 2545 C CA . ASN A 1 327 ? 18.217 9.916 5.551 1.00 74.25 327 ASN A CA 1
ATOM 2546 C C . ASN A 1 327 ? 18.613 10.422 4.146 1.00 74.25 327 ASN A C 1
ATOM 2548 O O . ASN A 1 327 ? 19.364 9.759 3.433 1.00 74.25 327 ASN A O 1
ATOM 2552 N N . ARG A 1 328 ? 18.131 11.604 3.721 1.00 71.19 328 ARG A N 1
ATOM 2553 C CA . ARG A 1 328 ? 18.544 12.216 2.436 1.00 71.19 328 ARG A CA 1
ATOM 2554 C C . ARG A 1 328 ? 19.982 12.765 2.544 1.00 71.19 328 ARG A C 1
ATOM 2556 O O . ARG A 1 328 ? 20.202 13.692 3.329 1.00 71.19 328 ARG A O 1
ATOM 2563 N N . PRO A 1 329 ? 20.978 12.270 1.778 1.00 64.75 329 PRO A N 1
ATOM 2564 C CA . PRO A 1 329 ? 22.354 12.752 1.905 1.00 64.75 329 PRO A CA 1
ATOM 2565 C C . PRO A 1 329 ? 22.476 14.225 1.490 1.00 64.75 329 PRO A C 1
ATOM 2567 O O . PRO A 1 329 ? 22.096 14.598 0.377 1.00 64.75 329 PRO A O 1
ATOM 2570 N N . LYS A 1 330 ? 23.030 15.074 2.368 1.00 63.12 330 LYS A N 1
ATOM 2571 C CA . LYS A 1 330 ? 23.185 16.516 2.106 1.00 63.12 330 LYS A CA 1
ATOM 2572 C C . LYS A 1 330 ? 23.928 16.757 0.785 1.00 63.12 330 LYS A C 1
ATOM 2574 O O . LYS A 1 330 ? 25.011 16.224 0.569 1.00 63.12 330 LYS A O 1
ATOM 2579 N N . GLY A 1 331 ? 23.333 17.565 -0.093 1.00 61.09 331 GLY A N 1
ATOM 2580 C CA . GLY A 1 331 ? 23.898 17.925 -1.398 1.00 61.09 331 GLY A CA 1
ATOM 2581 C C . GLY A 1 331 ? 23.669 16.914 -2.531 1.00 61.09 331 GLY A C 1
ATOM 2582 O O . GLY A 1 331 ? 23.874 17.276 -3.689 1.00 61.09 331 GLY A O 1
ATOM 2583 N N . LYS A 1 332 ? 23.194 15.687 -2.262 1.00 65.75 332 LYS A N 1
ATOM 2584 C CA . LYS A 1 332 ? 22.794 14.751 -3.326 1.00 65.75 332 LYS A CA 1
ATOM 2585 C C . LYS A 1 332 ? 21.325 14.952 -3.686 1.00 65.75 332 LYS A C 1
ATOM 2587 O O . LYS A 1 332 ? 20.442 14.530 -2.944 1.00 65.75 332 LYS A O 1
ATOM 2592 N N . CYS A 1 333 ? 21.069 15.542 -4.854 1.00 64.12 333 CYS A N 1
ATOM 2593 C CA . CYS A 1 333 ? 19.723 15.597 -5.413 1.00 64.12 333 CYS A CA 1
ATOM 2594 C C . CYS A 1 333 ? 19.619 14.910 -6.767 1.00 64.12 333 CYS A C 1
ATOM 2596 O O . CYS A 1 333 ? 19.923 15.480 -7.818 1.00 64.12 333 CYS A O 1
ATOM 2598 N N . HIS A 1 334 ? 19.186 13.659 -6.710 1.00 65.00 334 HIS A N 1
ATOM 2599 C CA . HIS A 1 334 ? 18.780 12.857 -7.849 1.00 65.00 334 HIS A CA 1
ATOM 2600 C C . HIS A 1 334 ? 17.415 12.298 -7.438 1.00 65.00 334 HIS A C 1
ATOM 2602 O O . HIS A 1 334 ? 17.323 11.604 -6.426 1.00 65.00 334 HIS A O 1
ATOM 2608 N N . ASN A 1 335 ? 16.350 12.698 -8.130 1.00 78.12 335 ASN A N 1
ATOM 2609 C CA . ASN A 1 335 ? 14.982 12.341 -7.745 1.00 78.12 335 ASN A CA 1
ATOM 2610 C C . ASN A 1 335 ? 14.593 11.051 -8.459 1.00 78.12 335 ASN A C 1
ATOM 2612 O O . ASN A 1 335 ? 15.061 10.824 -9.569 1.00 78.12 335 ASN A O 1
ATOM 2616 N N . TYR A 1 336 ? 13.752 10.208 -7.874 1.00 85.94 336 TYR A N 1
ATOM 2617 C CA . TYR A 1 336 ? 13.260 9.030 -8.590 1.00 85.94 336 TYR A CA 1
ATOM 2618 C C . TYR A 1 336 ? 12.403 9.446 -9.795 1.00 85.94 336 TYR A C 1
ATOM 2620 O O . TYR A 1 336 ? 11.812 10.527 -9.813 1.00 85.94 336 TYR A O 1
ATOM 2628 N N . ALA A 1 337 ? 12.378 8.624 -10.845 1.00 84.00 337 ALA A N 1
ATOM 2629 C CA . ALA A 1 337 ? 11.507 8.882 -11.987 1.00 84.00 337 ALA A CA 1
ATOM 2630 C C . ALA A 1 337 ? 10.028 8.697 -11.596 1.00 84.00 337 ALA A C 1
ATOM 2632 O O . ALA A 1 337 ? 9.706 7.831 -10.780 1.00 84.00 337 ALA A O 1
ATOM 2633 N N . ALA A 1 338 ? 9.120 9.458 -12.213 1.00 86.62 338 ALA A N 1
ATOM 2634 C CA . ALA A 1 338 ? 7.682 9.230 -12.059 1.00 86.62 338 ALA A CA 1
ATOM 2635 C C . ALA A 1 338 ? 7.327 7.766 -12.389 1.00 86.62 338 ALA A C 1
ATOM 2637 O O . ALA A 1 338 ? 7.951 7.157 -13.265 1.00 86.62 338 ALA A O 1
ATOM 2638 N N . GLY A 1 339 ? 6.380 7.196 -11.645 1.00 88.81 339 GLY A N 1
ATOM 2639 C CA . GLY A 1 339 ? 6.053 5.770 -11.662 1.00 88.81 339 GLY A CA 1
ATOM 2640 C C . GLY A 1 339 ? 7.013 4.863 -10.872 1.00 88.81 339 GLY A C 1
ATOM 2641 O O . GLY A 1 339 ? 6.876 3.645 -10.943 1.00 88.81 339 GLY A O 1
ATOM 2642 N N . SER A 1 340 ? 7.978 5.406 -10.115 1.00 92.31 340 SER A N 1
ATOM 2643 C CA . SER A 1 340 ? 8.824 4.587 -9.222 1.00 92.31 340 SER A CA 1
ATOM 2644 C C . SER A 1 340 ? 8.027 4.093 -8.002 1.00 92.31 340 SER A C 1
ATOM 2646 O O . SER A 1 340 ? 7.320 4.904 -7.391 1.00 92.31 340 SER A O 1
ATOM 2648 N N . PRO A 1 341 ? 8.116 2.803 -7.625 1.00 94.81 341 PRO A N 1
ATOM 2649 C CA . PRO A 1 341 ? 7.345 2.233 -6.522 1.00 94.81 341 PRO A CA 1
ATOM 2650 C C . PRO A 1 341 ? 7.804 2.669 -5.131 1.00 94.81 341 PRO A C 1
ATOM 2652 O O . PRO A 1 341 ? 8.970 2.519 -4.755 1.00 94.81 341 PRO A O 1
ATOM 2655 N N . LEU A 1 342 ? 6.823 3.093 -4.335 1.00 94.19 342 LEU A N 1
ATOM 2656 C CA . LEU A 1 342 ? 6.887 3.146 -2.881 1.00 94.19 342 LEU A CA 1
ATOM 2657 C C . LEU A 1 342 ? 6.230 1.873 -2.333 1.00 94.19 342 LEU A C 1
ATOM 2659 O O . LEU A 1 342 ? 5.070 1.589 -2.636 1.00 94.19 342 LEU A O 1
ATOM 2663 N N . GLN A 1 343 ? 6.966 1.090 -1.549 1.00 94.38 343 GLN A N 1
ATOM 2664 C CA . GLN A 1 343 ? 6.562 -0.248 -1.109 1.00 94.38 343 GLN A CA 1
ATOM 2665 C C . GLN A 1 343 ? 6.849 -0.493 0.378 1.00 94.38 343 GLN A C 1
ATOM 2667 O O . GLN A 1 343 ? 7.734 0.130 0.965 1.00 94.38 343 GLN A O 1
ATOM 2672 N N . TYR A 1 344 ? 6.115 -1.425 0.980 1.00 92.88 344 TYR A N 1
ATOM 2673 C CA . TYR A 1 344 ? 6.233 -1.820 2.387 1.00 92.88 344 TYR A CA 1
ATOM 2674 C C . TYR A 1 344 ? 6.286 -3.341 2.525 1.00 92.88 344 TYR A C 1
ATOM 2676 O O . TYR A 1 344 ? 5.801 -4.057 1.652 1.00 92.88 344 TYR A O 1
ATOM 2684 N N . ILE A 1 345 ? 6.880 -3.844 3.609 1.00 89.31 345 ILE A N 1
ATOM 2685 C CA . ILE A 1 345 ? 6.939 -5.283 3.893 1.00 89.31 345 ILE A CA 1
ATOM 2686 C C . ILE A 1 345 ? 5.825 -5.644 4.871 1.00 89.31 345 ILE A C 1
ATOM 2688 O O . ILE A 1 345 ? 5.770 -5.120 5.981 1.00 89.31 345 ILE A O 1
ATOM 2692 N N . LYS A 1 346 ? 4.979 -6.600 4.485 1.00 85.69 346 LYS A N 1
ATOM 2693 C CA . LYS A 1 346 ? 3.891 -7.134 5.308 1.00 85.69 346 LYS A CA 1
ATOM 2694 C C . LYS A 1 346 ? 4.022 -8.651 5.439 1.00 85.69 346 LYS A C 1
ATOM 2696 O O . LYS A 1 346 ? 4.492 -9.322 4.520 1.00 85.69 346 LYS A O 1
ATOM 2701 N N . ARG A 1 347 ? 3.581 -9.207 6.573 1.00 83.56 347 ARG A N 1
ATOM 2702 C CA . ARG A 1 347 ? 3.444 -10.658 6.750 1.00 83.56 347 ARG A CA 1
ATOM 2703 C C . ARG A 1 347 ? 2.075 -11.148 6.257 1.00 83.56 347 ARG A C 1
ATOM 2705 O O . ARG A 1 347 ? 1.051 -10.596 6.656 1.00 83.56 347 ARG A O 1
ATOM 2712 N N . VAL A 1 348 ? 2.067 -12.181 5.418 1.00 77.88 348 VAL A N 1
ATOM 2713 C CA . VAL A 1 348 ? 0.878 -12.873 4.887 1.00 77.88 348 VAL A CA 1
ATOM 2714 C C . VAL A 1 348 ? 1.166 -14.374 4.923 1.00 77.88 348 VAL A C 1
ATOM 2716 O O . VAL A 1 348 ? 2.258 -14.793 4.550 1.00 77.88 348 VAL A O 1
ATOM 2719 N N . ASP A 1 349 ? 0.241 -15.170 5.461 1.00 76.88 349 ASP A N 1
ATOM 2720 C CA . ASP A 1 349 ? 0.326 -16.640 5.558 1.00 76.88 349 ASP A CA 1
ATOM 2721 C C . ASP A 1 349 ? 1.675 -17.169 6.079 1.00 76.88 349 ASP A C 1
ATOM 2723 O O . ASP A 1 349 ? 2.258 -18.130 5.583 1.00 76.88 349 ASP A O 1
ATOM 2727 N N . GLY A 1 350 ? 2.207 -16.483 7.096 1.00 78.44 350 GLY A N 1
ATOM 2728 C CA . GLY A 1 350 ? 3.492 -16.787 7.728 1.00 78.44 350 GLY A CA 1
ATOM 2729 C C . GLY A 1 350 ? 4.730 -16.226 7.011 1.00 78.44 350 GLY A C 1
ATOM 2730 O O . GLY A 1 350 ? 5.767 -16.089 7.666 1.00 78.44 350 GLY A O 1
ATOM 2731 N N . ASN A 1 351 ? 4.621 -15.823 5.746 1.00 83.94 351 ASN A N 1
ATOM 2732 C CA . ASN A 1 351 ? 5.708 -15.327 4.896 1.00 83.94 351 ASN A CA 1
ATOM 2733 C C . ASN A 1 351 ? 5.738 -13.792 4.819 1.00 83.94 351 ASN A C 1
ATOM 2735 O O . ASN A 1 351 ? 4.752 -13.129 5.134 1.00 83.94 351 ASN A O 1
ATOM 2739 N N . TYR A 1 352 ? 6.867 -13.211 4.403 1.00 88.44 352 TYR A N 1
ATOM 2740 C CA . TYR A 1 352 ? 7.003 -11.765 4.191 1.00 88.44 352 TYR A CA 1
ATOM 2741 C C . TYR A 1 352 ? 6.939 -11.414 2.701 1.00 88.44 352 TYR A C 1
ATOM 2743 O O . TYR A 1 352 ? 7.660 -11.994 1.888 1.00 88.44 352 TYR A O 1
ATOM 2751 N N . HIS A 1 353 ? 6.110 -10.424 2.367 1.00 91.38 353 HIS A N 1
ATOM 2752 C CA . HIS A 1 353 ? 5.891 -9.941 1.005 1.00 91.38 353 HIS A CA 1
A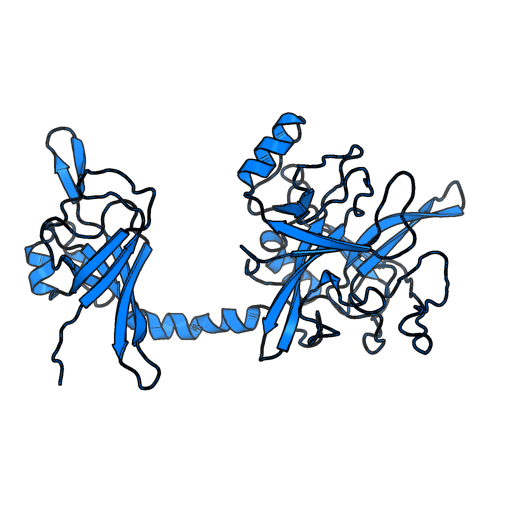TOM 2753 C C . HIS A 1 353 ? 5.965 -8.408 0.949 1.00 91.38 353 HIS A C 1
ATOM 2755 O O . HIS A 1 353 ? 5.496 -7.718 1.857 1.00 91.38 353 HIS A O 1
ATOM 2761 N N . TYR A 1 354 ? 6.529 -7.878 -0.135 1.00 93.50 354 TYR A N 1
ATOM 2762 C CA . TYR A 1 354 ? 6.468 -6.471 -0.506 1.00 93.50 354 TYR A CA 1
ATOM 2763 C C . TYR A 1 354 ? 5.115 -6.146 -1.146 1.00 93.50 354 TYR A C 1
ATOM 2765 O O . TYR A 1 354 ? 4.727 -6.747 -2.152 1.00 93.50 354 TYR A O 1
ATOM 2773 N N . PHE A 1 355 ? 4.438 -5.151 -0.588 1.00 92.88 355 PHE A N 1
ATOM 2774 C CA . PHE A 1 355 ? 3.206 -4.570 -1.103 1.00 92.88 355 PHE A CA 1
ATOM 2775 C C . PHE A 1 355 ? 3.459 -3.155 -1.619 1.00 92.88 355 PHE A C 1
ATOM 2777 O O . PHE A 1 355 ? 4.221 -2.392 -1.022 1.00 92.88 355 PHE A O 1
ATOM 2784 N N . LEU A 1 356 ? 2.811 -2.797 -2.724 1.00 93.19 356 LEU A N 1
ATOM 2785 C CA . LEU A 1 356 ? 2.882 -1.461 -3.306 1.00 93.19 356 LEU A CA 1
ATOM 2786 C C . LEU A 1 356 ? 1.999 -0.493 -2.498 1.00 93.19 356 LEU A C 1
ATOM 2788 O O . LEU A 1 356 ? 0.781 -0.647 -2.474 1.00 93.19 356 LEU A O 1
ATOM 2792 N N . ALA A 1 357 ? 2.601 0.498 -1.838 1.00 91.94 357 ALA A N 1
ATOM 2793 C CA . ALA A 1 357 ? 1.876 1.576 -1.155 1.00 91.94 357 ALA A CA 1
ATOM 2794 C C . ALA A 1 357 ? 1.388 2.638 -2.155 1.00 91.94 357 ALA A C 1
ATOM 2796 O O . ALA A 1 357 ? 0.271 3.142 -2.048 1.00 91.94 357 ALA A O 1
ATOM 2797 N N . GLY A 1 358 ? 2.219 2.949 -3.153 1.00 92.06 358 GLY A N 1
ATOM 2798 C CA . GLY A 1 358 ? 1.906 3.915 -4.199 1.00 92.06 358 GLY A CA 1
ATOM 2799 C C . GLY A 1 358 ? 3.008 4.028 -5.250 1.00 92.06 358 GLY A C 1
ATOM 2800 O O . GLY A 1 358 ? 4.041 3.359 -5.176 1.00 92.06 358 GLY A O 1
ATOM 2801 N N . LEU A 1 359 ? 2.788 4.894 -6.235 1.00 92.62 359 LEU A N 1
ATOM 2802 C CA . LEU A 1 359 ? 3.725 5.169 -7.331 1.00 92.62 359 LEU A CA 1
ATOM 2803 C C . LEU A 1 359 ? 4.053 6.659 -7.358 1.00 92.62 359 LEU A C 1
ATOM 2805 O O . LEU A 1 359 ? 3.144 7.474 -7.242 1.00 92.62 359 LEU A O 1
ATOM 2809 N N . MET A 1 360 ? 5.329 7.032 -7.495 1.00 90.75 360 MET A N 1
ATOM 2810 C CA . MET A 1 360 ? 5.737 8.444 -7.471 1.00 90.75 360 MET A CA 1
ATOM 2811 C C . MET A 1 360 ? 5.020 9.219 -8.580 1.00 90.75 360 MET A C 1
ATOM 2813 O O . MET A 1 360 ? 5.258 8.947 -9.756 1.00 90.75 360 MET A O 1
ATOM 2817 N N . ALA A 1 361 ? 4.164 10.175 -8.210 1.00 87.81 361 ALA A N 1
ATOM 2818 C CA . ALA A 1 361 ? 3.324 10.899 -9.161 1.00 87.81 361 ALA A CA 1
ATOM 2819 C C . ALA A 1 361 ? 4.197 11.786 -10.059 1.00 87.81 361 ALA A C 1
ATOM 2821 O O . ALA A 1 361 ? 4.216 11.665 -11.282 1.00 87.81 361 ALA A O 1
ATOM 2822 N N . PHE A 1 362 ? 5.011 12.633 -9.431 1.00 79.75 362 PHE A N 1
ATOM 2823 C CA . PHE A 1 362 ? 5.944 13.516 -10.114 1.00 79.75 362 PHE A CA 1
ATOM 2824 C C . PHE A 1 362 ? 7.110 13.897 -9.199 1.00 79.75 362 PHE A C 1
ATOM 2826 O O . PHE A 1 362 ? 7.007 13.859 -7.976 1.00 79.75 362 PHE A O 1
ATOM 2833 N N . SER A 1 363 ? 8.220 14.315 -9.808 1.00 72.38 363 SER A N 1
ATOM 2834 C CA . SER A 1 363 ? 9.382 14.870 -9.112 1.00 72.38 363 SER A CA 1
ATOM 2835 C C . SER A 1 363 ? 9.567 16.338 -9.492 1.00 72.38 363 SER A C 1
ATOM 2837 O O . SER A 1 363 ? 9.626 16.655 -10.685 1.00 72.38 363 SER A O 1
ATOM 2839 N N . LEU A 1 364 ? 9.733 17.231 -8.517 1.00 70.69 364 LEU A N 1
ATOM 2840 C CA . LEU A 1 364 ? 10.054 18.635 -8.801 1.00 70.69 364 LEU A CA 1
ATOM 2841 C C . LEU A 1 364 ? 11.483 18.771 -9.377 1.00 70.69 364 LEU A C 1
ATOM 2843 O O . LEU A 1 364 ? 12.368 17.999 -9.003 1.00 70.69 364 LEU A O 1
ATOM 2847 N N . PRO A 1 365 ? 11.755 19.739 -10.276 1.00 63.88 365 PRO A N 1
ATOM 2848 C CA . PRO A 1 365 ? 13.067 19.876 -10.921 1.00 63.88 365 PRO A CA 1
ATOM 2849 C C . PRO A 1 365 ? 14.165 20.407 -9.983 1.00 63.88 365 PRO A C 1
ATOM 2851 O O . PRO A 1 365 ? 15.348 20.198 -10.245 1.00 63.88 365 PRO A O 1
ATOM 2854 N N . ASN A 1 366 ? 13.778 21.083 -8.897 1.00 68.75 366 ASN A N 1
ATOM 2855 C CA . ASN A 1 366 ? 14.675 21.635 -7.884 1.00 68.75 366 ASN A CA 1
ATOM 2856 C C . ASN A 1 366 ? 14.634 20.787 -6.611 1.00 68.75 366 ASN A C 1
ATOM 2858 O O . ASN A 1 366 ? 13.586 20.261 -6.239 1.00 68.75 366 ASN A O 1
ATOM 2862 N N . CYS A 1 367 ? 15.763 20.699 -5.905 1.00 67.31 367 CYS A N 1
ATOM 2863 C CA . CYS A 1 367 ? 15.822 19.917 -4.678 1.00 67.31 367 CYS A CA 1
ATOM 2864 C C . CYS A 1 367 ? 15.062 20.566 -3.523 1.00 67.31 367 CYS A C 1
ATOM 2866 O O . CYS A 1 367 ? 15.292 21.733 -3.205 1.00 67.31 367 CYS A O 1
ATOM 2868 N N . ARG A 1 368 ? 14.261 19.771 -2.812 1.00 73.12 368 ARG A N 1
ATOM 2869 C CA . ARG A 1 368 ? 13.688 20.140 -1.516 1.00 73.12 368 ARG A CA 1
ATOM 2870 C C . ARG A 1 368 ? 14.238 19.181 -0.460 1.00 73.12 368 ARG A C 1
ATOM 2872 O O . ARG A 1 368 ? 13.798 18.041 -0.359 1.00 73.12 368 ARG A O 1
ATOM 2879 N N . MET A 1 369 ? 15.236 19.627 0.306 1.00 66.44 369 MET A N 1
ATOM 2880 C CA . MET A 1 369 ? 15.919 18.769 1.291 1.00 66.44 369 MET A CA 1
ATOM 2881 C C . MET A 1 369 ? 14.994 18.272 2.412 1.00 66.44 369 MET A C 1
ATOM 2883 O O . MET A 1 369 ? 15.201 17.168 2.903 1.00 66.44 369 MET A O 1
ATOM 2887 N N . ASN A 1 370 ? 13.985 19.072 2.774 1.00 68.69 370 ASN A N 1
ATOM 2888 C CA . ASN A 1 370 ? 13.080 18.832 3.902 1.00 68.69 370 ASN A CA 1
ATOM 2889 C C . ASN A 1 370 ? 11.604 18.702 3.467 1.00 68.69 370 ASN A C 1
ATOM 2891 O O . ASN A 1 370 ? 10.722 18.886 4.299 1.00 68.69 370 ASN A O 1
ATOM 2895 N N . ALA A 1 371 ? 11.319 18.468 2.181 1.00 72.38 371 ALA A N 1
ATOM 2896 C CA . ALA A 1 371 ? 9.943 18.261 1.727 1.00 72.38 371 ALA A CA 1
ATOM 2897 C C . ALA A 1 371 ? 9.628 16.781 1.531 1.00 72.38 371 ALA A C 1
ATOM 2899 O O . ALA A 1 371 ? 10.515 15.950 1.314 1.00 72.38 371 ALA A O 1
ATOM 2900 N N . THR A 1 372 ? 8.337 16.496 1.579 1.00 86.56 372 THR A N 1
ATOM 2901 C CA . THR A 1 372 ? 7.755 15.208 1.215 1.00 86.56 372 THR A CA 1
ATOM 2902 C C . THR A 1 372 ? 7.679 15.078 -0.308 1.00 86.56 372 THR A C 1
ATOM 2904 O O . THR A 1 372 ? 7.485 16.072 -1.005 1.00 86.56 372 THR A O 1
ATOM 2907 N N . GLU A 1 373 ? 7.866 13.868 -0.834 1.00 88.94 373 GLU A N 1
ATOM 2908 C CA . GLU A 1 373 ? 7.566 13.551 -2.237 1.00 88.94 373 GLU A CA 1
ATOM 2909 C C . GLU A 1 373 ? 6.128 12.990 -2.317 1.00 88.94 373 GLU A C 1
ATOM 2911 O O . GLU A 1 373 ? 5.640 12.391 -1.351 1.00 88.94 373 GLU A O 1
ATOM 2916 N N . VAL A 1 374 ? 5.452 13.176 -3.458 1.00 90.38 374 VAL A N 1
ATOM 2917 C CA . VAL A 1 374 ? 4.032 12.818 -3.656 1.00 90.38 374 VAL A CA 1
ATOM 2918 C C . VAL A 1 374 ? 3.900 11.532 -4.475 1.00 90.38 374 VAL A C 1
ATOM 2920 O O . VAL A 1 374 ? 4.508 11.389 -5.540 1.00 90.38 374 VAL A O 1
ATOM 2923 N N . PHE A 1 375 ? 3.061 10.611 -4.004 1.00 91.06 375 PHE A N 1
ATOM 2924 C CA . PHE A 1 375 ? 2.801 9.319 -4.634 1.00 91.06 375 PHE A CA 1
ATOM 2925 C C . PHE A 1 375 ? 1.297 9.114 -4.829 1.00 91.06 375 PHE A C 1
ATOM 2927 O O . PHE A 1 375 ? 0.503 9.424 -3.944 1.00 91.06 375 PHE A O 1
ATOM 2934 N N . VAL A 1 376 ? 0.910 8.553 -5.973 1.00 90.25 376 VAL A N 1
ATOM 2935 C CA . VAL A 1 376 ? -0.471 8.157 -6.272 1.00 90.25 376 VAL A CA 1
ATOM 2936 C C . VAL A 1 376 ? -0.838 6.955 -5.408 1.00 90.25 376 VAL A C 1
ATOM 2938 O O . VAL A 1 376 ? -0.113 5.953 -5.389 1.00 90.25 376 VAL A O 1
ATOM 2941 N N . LYS A 1 377 ? -1.954 7.063 -4.688 1.00 87.50 377 LYS A N 1
ATOM 2942 C CA . LYS A 1 377 ? -2.475 6.044 -3.773 1.00 87.50 377 LYS A CA 1
ATOM 2943 C C . LYS A 1 377 ? -3.309 5.025 -4.547 1.00 87.50 377 LYS A C 1
ATOM 2945 O O . LYS A 1 377 ? -4.108 5.382 -5.407 1.00 87.50 377 LYS A O 1
ATOM 2950 N N . LEU A 1 378 ? -3.150 3.742 -4.233 1.00 82.06 378 LEU A N 1
ATOM 2951 C CA . LEU A 1 378 ? -3.812 2.669 -4.989 1.00 82.06 378 LEU A CA 1
ATOM 2952 C C . LEU A 1 378 ? -5.241 2.377 -4.523 1.00 82.06 378 LEU A C 1
ATOM 2954 O O . LEU A 1 378 ? -6.023 1.831 -5.296 1.00 82.06 378 LEU A O 1
ATOM 2958 N N . ASN A 1 379 ? -5.598 2.757 -3.293 1.00 75.69 379 ASN A N 1
ATOM 2959 C CA . ASN A 1 379 ? -6.856 2.371 -2.647 1.00 75.69 379 ASN A CA 1
ATOM 2960 C C . ASN A 1 379 ? -8.100 2.725 -3.478 1.00 75.69 379 ASN A C 1
ATOM 2962 O O . ASN A 1 379 ? -8.920 1.844 -3.731 1.00 75.69 379 ASN A O 1
ATOM 2966 N N . GLY A 1 380 ? -8.211 3.969 -3.959 1.00 74.94 380 GLY A N 1
ATOM 2967 C CA . GLY A 1 380 ? -9.331 4.408 -4.805 1.00 74.94 380 GLY A CA 1
ATOM 2968 C C . GLY A 1 380 ? -9.402 3.705 -6.169 1.00 74.94 380 GLY A C 1
ATOM 2969 O O . GLY A 1 380 ? -10.474 3.609 -6.758 1.00 74.94 380 GLY A O 1
ATOM 2970 N N . ALA A 1 381 ? -8.280 3.154 -6.640 1.00 80.69 381 ALA A N 1
ATOM 2971 C CA . ALA A 1 381 ? -8.168 2.441 -7.910 1.00 80.69 381 ALA A CA 1
ATOM 2972 C C . ALA A 1 381 ? -8.293 0.908 -7.779 1.00 80.69 381 ALA A C 1
ATOM 2974 O O . ALA A 1 381 ? -8.341 0.226 -8.801 1.00 80.69 381 ALA A O 1
ATOM 2975 N N . THR A 1 382 ? -8.354 0.348 -6.563 1.00 84.12 382 THR A N 1
ATOM 2976 C CA . THR A 1 382 ? -8.346 -1.111 -6.307 1.00 84.12 382 THR A CA 1
ATOM 2977 C C . THR A 1 382 ? -9.380 -1.876 -7.131 1.00 84.12 382 THR A C 1
ATOM 2979 O O . THR A 1 382 ? -9.018 -2.782 -7.878 1.00 84.12 382 THR A O 1
ATOM 2982 N N . GLU A 1 383 ? -10.654 -1.489 -7.063 1.00 83.69 383 GLU A N 1
ATOM 2983 C CA . GLU A 1 383 ? -11.732 -2.153 -7.808 1.00 83.69 383 GLU A CA 1
ATOM 2984 C C . GLU A 1 383 ? -11.632 -1.940 -9.328 1.00 83.69 383 GLU A C 1
ATOM 2986 O O . GLU A 1 383 ? -11.996 -2.833 -10.094 1.00 83.69 383 GLU A O 1
ATOM 2991 N N . TRP A 1 384 ? -11.066 -0.820 -9.797 1.00 87.19 384 TRP A N 1
ATOM 2992 C CA . TRP A 1 384 ? -10.758 -0.641 -11.221 1.00 87.19 384 TRP A CA 1
ATOM 2993 C C . TRP A 1 384 ? -9.644 -1.592 -11.676 1.00 87.19 384 TRP A C 1
ATOM 2995 O O . TRP A 1 384 ? -9.823 -2.293 -12.669 1.00 87.19 384 TRP A O 1
ATOM 3005 N N . ILE A 1 385 ? -8.543 -1.698 -10.920 1.00 87.31 385 ILE A N 1
ATOM 3006 C CA . ILE A 1 385 ? -7.446 -2.633 -11.216 1.00 87.31 385 ILE A CA 1
ATOM 3007 C C . ILE A 1 385 ? -7.960 -4.075 -11.205 1.00 87.31 385 ILE A C 1
ATOM 3009 O O . ILE A 1 385 ? -7.761 -4.806 -12.172 1.00 87.31 385 ILE A O 1
ATOM 3013 N N . LYS A 1 386 ? -8.668 -4.474 -10.143 1.00 84.69 386 LYS A N 1
ATOM 3014 C CA . LYS A 1 386 ? -9.262 -5.809 -9.977 1.00 84.69 386 LYS A CA 1
ATOM 3015 C C . LYS A 1 386 ? -10.174 -6.152 -11.156 1.00 84.69 386 LYS A C 1
ATOM 3017 O O . LYS A 1 386 ? -10.012 -7.208 -11.762 1.00 84.69 386 LYS A O 1
ATOM 3022 N N . LYS A 1 387 ? -11.064 -5.233 -11.547 1.00 84.94 387 LYS A N 1
ATOM 3023 C CA . LYS A 1 387 ? -11.962 -5.410 -12.695 1.00 84.94 387 LYS A CA 1
ATOM 3024 C C . LYS A 1 387 ? -11.216 -5.502 -14.028 1.00 84.94 387 LYS A C 1
ATOM 3026 O O . LYS A 1 387 ? -11.552 -6.369 -14.819 1.00 84.94 387 LYS A O 1
ATOM 3031 N N . THR A 1 388 ? -10.236 -4.635 -14.284 1.00 85.94 388 THR A N 1
ATOM 3032 C CA . THR A 1 388 ? -9.507 -4.571 -15.566 1.00 85.94 388 THR A CA 1
ATOM 3033 C C . THR A 1 388 ? -8.460 -5.680 -15.731 1.00 85.94 388 THR A C 1
ATOM 3035 O O . THR A 1 388 ? -8.112 -6.020 -16.858 1.0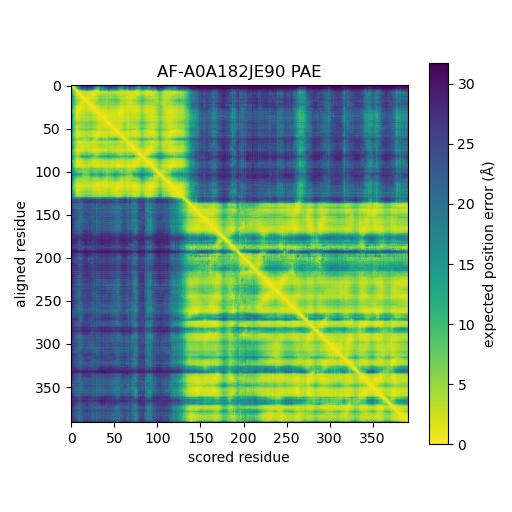0 85.94 388 THR A O 1
ATOM 3038 N N . VAL A 1 389 ? -7.946 -6.255 -14.640 1.00 83.81 389 VAL A N 1
ATOM 3039 C CA . VAL A 1 389 ? -6.931 -7.326 -14.682 1.00 83.81 389 VAL A CA 1
ATOM 3040 C C . VAL A 1 389 ? -7.552 -8.731 -14.665 1.00 83.81 389 VAL A C 1
ATOM 3042 O O . VAL A 1 389 ? -6.950 -9.660 -15.211 1.00 83.81 389 VAL A O 1
ATOM 3045 N N . LEU A 1 390 ? -8.733 -8.894 -14.053 1.00 78.88 390 LEU A N 1
ATOM 3046 C CA . LEU A 1 390 ? -9.415 -10.190 -13.899 1.00 78.88 390 LEU A CA 1
ATOM 3047 C C . LEU A 1 390 ? -10.565 -10.431 -14.900 1.00 78.88 390 LEU A C 1
ATOM 3049 O O . LEU A 1 390 ? -11.126 -11.527 -14.894 1.00 78.88 390 LEU A O 1
ATOM 3053 N N . SER A 1 391 ? -10.904 -9.447 -15.745 1.00 67.00 391 SER A N 1
ATOM 3054 C CA . SER A 1 391 ? -11.776 -9.615 -16.924 1.00 67.00 391 SER A CA 1
ATOM 3055 C C . SER A 1 391 ? -11.041 -10.253 -18.100 1.00 67.00 391 SER A C 1
ATOM 3057 O O . SER A 1 391 ? -11.603 -11.198 -18.690 1.00 67.00 391 SER A O 1
#

Solvent-accessible surface area (backbone atoms only — not comparable to full-atom values): 21981 Å² total; per-residue (Å²): 140,84,79,89,74,57,47,30,41,34,52,38,45,19,30,45,85,85,72,40,70,39,96,58,84,44,72,50,52,31,38,53,52,54,64,76,57,43,55,71,62,47,59,81,94,53,44,72,65,56,72,56,75,58,31,50,33,29,32,33,76,49,86,65,37,52,68,17,65,72,25,69,71,30,48,30,31,33,77,42,85,47,100,91,44,75,49,73,41,76,49,26,30,35,66,44,55,18,74,39,81,43,98,86,76,50,75,43,65,36,28,83,37,58,29,34,23,35,28,43,71,77,40,44,69,62,48,60,71,52,51,58,57,73,76,38,48,40,52,81,68,62,88,74,27,17,64,58,65,67,73,90,49,83,49,74,88,75,45,72,68,77,72,49,60,26,20,45,25,37,40,77,40,72,41,77,98,71,79,38,81,41,78,72,36,34,33,64,32,64,44,64,66,36,50,46,32,35,27,67,54,40,76,87,54,73,65,42,66,46,91,92,40,82,87,52,75,45,59,53,47,74,52,58,73,70,45,79,50,66,42,95,50,47,49,56,62,58,77,15,46,72,49,68,50,39,33,20,77,66,76,64,74,60,84,44,78,38,30,38,28,34,27,43,46,55,61,95,80,59,80,98,40,76,30,37,38,42,36,39,28,30,69,100,53,70,46,55,49,61,44,76,52,49,26,37,72,52,60,51,62,64,46,38,54,67,28,45,79,71,77,40,78,62,53,56,73,65,33,41,48,29,31,31,64,74,76,70,58,88,91,68,78,63,42,58,24,30,32,17,42,31,29,35,80,44,79,55,99,91,40,58,27,34,29,53,59,27,28,28,60,58,63,75,97,65,83,61,93,88,51,62,50,48,20,33,30,48,62,80,42,36,68,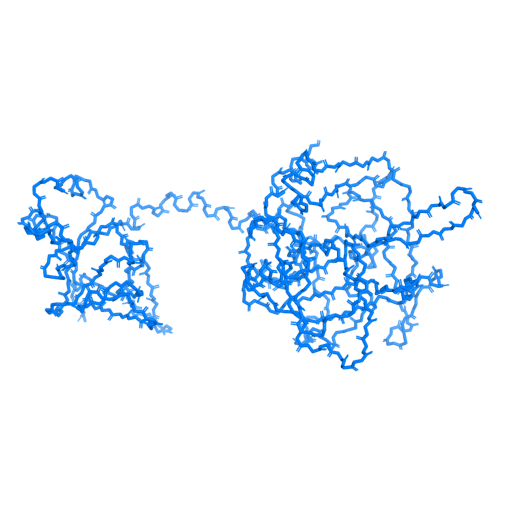57,51,45,52,72,73,74,108

InterPro domains:
  IPR001254 Serine proteases, trypsin domain [PF00089] (7-127)
  IPR001254 Serine proteases, trypsin domain [PF00089] (163-385)
  IPR001254 Serine proteases, trypsin domain [PS50240] (1-132)
  IPR001254 Serine proteases, trypsin domain [PS50240] (153-390)
  IPR001254 Serine proteases, trypsin domain [SM00020] (152-385)
  IPR009003 Peptidase S1, PA clan [SSF50494] (8-130)
  IPR009003 Peptidase S1, PA clan [SSF50494] (161-389)
  IPR051487 Serine/Threonine Proteases with Immune and Developmental Roles [PTHR24256] (163-388)